Protein AF-A0A9E1KLP7-F1 (afdb_monomer_lite)

Secondary structure (DSSP, 8-state):
-HHHHHHH-GGGHHHHHHHHHHHHHHHHIIIIIHHHHHHHHHHHHHH---HHHHHHHHHHHHHHHHTTHHHHHHHHHHHHHHHHHHHHHHHHHHHHHHTTTTHHHHHHHHHHHHH--SSSTTTHHHHHHHHHHHHHHHHH-TTT-HHHHHHHTS--S-HHHHHHHHHHHHIIIIIIIIHHHHHHHHHTT--GGGGSB-TT--B--GGG----TT-SEEEEEEEPPP---SS----SSSEEEEEEEPTT--S---EEEE-HHHHHHHHTSS----EEEEEEES-BPPEEEEEE-TTS-EEEEEEE--BSSEEEEEE---HHHHHHHHH-TTSS--EEEEEESS---EEEEEEEEEB---HHHHHHHHHHHHHTHHHHHHHHHHHHHHHHHHHHHHHHHHHHHHHHH-GGGHHHHHHHHHHHHHHHHHS-HHHHHHHHHHHHHHHHHHHHHHHHHHHHHHHHHHHHHHHHHHTTTTTT-

Foldseek 3Di:
DVCLCVVVHVVSVVLLLLLLVLLLLLLLFLLFLLLLQLLLQLCCLLPVDHLLVSLVVLLVVLCVQVVVPDVSLCVLLVVLVVVLLVVQLVVLVVVCVVVVVLVVVLVVVVCCVQDVPPPDDPPSNCPVVVVVVLVLCSFLVPLLCLLVLVLVPDDDPAPVVSVVVSVVSSCSGVVRRVVSLSSLLQQLVCDDLNVWDFPLPQWPPCVPWDFPPDWQWDWDWDFADDQPDSRDDLDDDGIWIKTAGDPPDWAFTKGKTFCLVQLASCLPPPDDQQKKKWKWAAFAAWKKKFWADQVRDGQWIDIDHTDHGMDMDITGGDPVVSVCCNNCSPPGGTITMIGGPGRDMIIIRIMHRTHNDDVLNSSLVSQCSPPPPCSSPVSSVSSSSVSSSSLSSSLSSSLVSCVSNPNVCNVVSSVVSSVSNSVSSVDDSVVSVVSSSVSSVSSSVSSNVSCVVCVVVVVVSNVVVVVCVVVCVVVPD

Sequence (477 aa):
MYYIVKGLGERWRPLAVFYAGCAAIACIGAWNMFQANQAAANLESAFNIPTWITGAVLSIFAALVLAGGIARIGKVAARLVPAMCIIYVTTVLGLCLWHIQQIPAVLIVIWEHAFDFQSAGGGVLGSAVLVGIRRAIFSNEAATGSAAIAHAAAHTSHPVRQGIAASLGPFIDTLMICAATAFVILLSGYYGNESYQNGSGTVLQLSEVELPENTSWHIGFSDMPDDNHPLQHFTSGGSALVYRPLDGQSQPSILELDLAPLLRAQHDSKDTGNAIRFSTVGSVPSTQAELIGPDGAVLANTLVEASPTWGSWIIVPEPQTWSRMITEPDSGKWQLRLSPSANREIWIDRVELVEDTNGIVLSSAAFAKFFGAFGNIFIPVAALFFAYTTILAGAYYGEVACHFLRESWVKPYLVLYIISAFLGCVLDLDLVINFSDLALGLMTIPNLIAMMVLTPLVARETRSYFAALKAGEFNGS

pLDDT: mean 82.56, std 12.44, range [43.66, 97.44]

Radius of gyration: 26.91 Å; chains: 1; bounding box: 73×45×76 Å

Structure (mmCIF, N/CA/C/O backbone):
data_AF-A0A9E1KLP7-F1
#
_entry.id   AF-A0A9E1KLP7-F1
#
loop_
_atom_site.group_PDB
_atom_site.id
_atom_site.type_symbol
_atom_site.label_atom_id
_atom_site.label_alt_id
_atom_site.label_comp_id
_atom_site.label_asym_id
_atom_site.label_entity_id
_atom_site.label_seq_id
_atom_site.pdbx_PDB_ins_code
_atom_site.Cartn_x
_atom_site.Cartn_y
_atom_site.Cartn_z
_atom_site.occupancy
_atom_site.B_iso_or_equiv
_atom_site.auth_seq_id
_atom_site.auth_comp_id
_atom_site.auth_asym_id
_atom_site.auth_atom_id
_atom_site.pdbx_PDB_model_num
ATOM 1 N N . MET A 1 1 ? -9.564 6.753 21.735 1.00 92.88 1 MET A N 1
ATOM 2 C CA . MET A 1 1 ? -10.200 7.854 22.518 1.00 92.88 1 MET A CA 1
ATOM 3 C C . MET A 1 1 ? -10.828 7.422 23.846 1.00 92.88 1 MET A C 1
ATOM 5 O O . MET A 1 1 ? -10.385 7.918 24.872 1.00 92.88 1 MET A O 1
ATOM 9 N N . TYR A 1 2 ? -11.822 6.524 23.899 1.00 92.94 2 TYR A N 1
ATOM 10 C CA . TYR A 1 2 ? -12.515 6.214 25.169 1.00 92.94 2 TYR A CA 1
ATOM 11 C C . TYR A 1 2 ? -11.607 5.608 26.240 1.00 92.94 2 TYR A C 1
ATOM 13 O O . TYR A 1 2 ? -11.689 5.996 27.403 1.00 92.94 2 TYR A O 1
ATOM 21 N N . TYR A 1 3 ? -10.723 4.686 25.852 1.00 91.00 3 TYR A N 1
ATOM 22 C CA . TYR A 1 3 ? -9.785 4.067 26.788 1.00 91.00 3 TYR A CA 1
ATOM 23 C C . TYR A 1 3 ? -8.753 5.079 27.325 1.00 91.00 3 TYR A C 1
ATOM 25 O O . TYR A 1 3 ? -8.259 4.901 28.431 1.00 91.00 3 TYR A O 1
ATOM 33 N N . ILE A 1 4 ? -8.469 6.163 26.587 1.00 93.50 4 ILE A N 1
ATOM 34 C CA . ILE A 1 4 ? -7.581 7.244 27.041 1.00 93.50 4 ILE A CA 1
ATOM 35 C C . ILE A 1 4 ? -8.230 7.948 28.235 1.00 93.50 4 ILE A C 1
ATOM 37 O O . ILE A 1 4 ? -7.625 8.044 29.295 1.00 93.50 4 ILE A O 1
ATOM 41 N N . VAL A 1 5 ? -9.494 8.364 28.099 1.00 94.38 5 VAL A N 1
ATOM 42 C CA . VAL A 1 5 ? -10.229 9.042 29.183 1.00 94.38 5 VAL A CA 1
ATOM 43 C C . VAL A 1 5 ? -10.499 8.096 30.351 1.00 94.38 5 VAL A C 1
ATOM 45 O O . VAL A 1 5 ? -10.235 8.438 31.499 1.00 94.38 5 VAL A O 1
ATOM 48 N N . LYS A 1 6 ? -11.001 6.886 30.073 1.00 92.25 6 LYS A N 1
ATOM 49 C CA . LYS A 1 6 ? -11.377 5.928 31.122 1.00 92.25 6 LYS A CA 1
ATOM 50 C C . LYS A 1 6 ? -10.171 5.309 31.834 1.00 92.25 6 LYS A C 1
ATOM 52 O O . LYS A 1 6 ? -10.275 5.002 33.013 1.00 92.25 6 LYS A O 1
ATOM 57 N N . GLY A 1 7 ? -9.059 5.104 31.130 1.00 89.81 7 GLY A N 1
ATOM 58 C CA . GLY A 1 7 ? -7.860 4.465 31.672 1.00 89.81 7 GLY A CA 1
ATOM 59 C C . GLY A 1 7 ? -6.895 5.436 32.348 1.00 89.81 7 GLY A C 1
ATOM 60 O O . GLY A 1 7 ? -6.321 5.093 33.376 1.00 89.81 7 GLY A O 1
ATOM 61 N N . LEU A 1 8 ? -6.720 6.645 31.801 1.00 92.56 8 LEU A N 1
ATOM 62 C CA . LEU A 1 8 ? -5.775 7.642 32.328 1.00 92.56 8 LEU A CA 1
ATOM 63 C C . LEU A 1 8 ? -6.451 8.745 33.160 1.00 92.56 8 LEU A C 1
ATOM 65 O O . LEU A 1 8 ? -5.774 9.514 33.845 1.00 92.56 8 LEU A O 1
ATOM 69 N N . GLY A 1 9 ? -7.782 8.819 33.121 1.00 92.56 9 GLY A N 1
ATOM 70 C CA . GLY A 1 9 ? -8.594 9.804 33.829 1.00 92.56 9 GLY A CA 1
ATOM 71 C C . GLY A 1 9 ? -8.887 11.070 33.016 1.00 92.56 9 GLY A C 1
ATOM 72 O O . GLY A 1 9 ? -8.276 11.350 31.984 1.00 92.56 9 GLY A O 1
ATOM 73 N N . GLU A 1 10 ? -9.811 11.889 33.528 1.00 93.81 10 GLU A N 1
ATOM 74 C CA . GLU A 1 10 ? -10.337 13.092 32.852 1.00 93.81 10 GLU A CA 1
ATOM 75 C C . GLU A 1 10 ? -9.271 14.139 32.491 1.00 93.81 10 GLU A C 1
ATOM 77 O O . GLU A 1 10 ? -9.433 14.896 31.536 1.00 93.81 10 GLU A O 1
ATOM 82 N N . ARG A 1 11 ? -8.128 14.158 33.190 1.00 94.44 11 ARG A N 1
ATOM 83 C CA . ARG A 1 11 ? -7.005 15.059 32.867 1.00 94.44 11 ARG A CA 1
ATOM 84 C C . ARG A 1 11 ? -6.432 14.819 31.465 1.00 94.44 11 ARG A C 1
ATOM 86 O O . ARG A 1 11 ? -5.890 15.743 30.870 1.00 94.44 11 ARG A O 1
ATOM 93 N N . TRP A 1 12 ? -6.584 13.609 30.926 1.00 95.50 12 TRP A N 1
ATOM 94 C CA . TRP A 1 12 ? -6.110 13.224 29.593 1.00 95.50 12 TRP A CA 1
ATOM 95 C C . TRP A 1 12 ? -7.169 13.406 28.499 1.00 95.50 12 TRP A C 1
ATOM 97 O O . TRP A 1 12 ? -6.933 13.061 27.339 1.00 95.50 12 TRP A O 1
ATOM 107 N N . ARG A 1 13 ? -8.331 13.987 28.827 1.00 95.62 13 ARG A N 1
ATOM 108 C CA . ARG A 1 13 ? -9.387 14.289 27.853 1.00 95.62 13 ARG A CA 1
ATOM 109 C C . ARG A 1 13 ? -8.906 15.121 26.656 1.00 95.62 13 ARG A C 1
ATOM 111 O O . ARG A 1 13 ? -9.314 14.776 25.548 1.00 95.62 13 ARG A O 1
ATOM 118 N N . PRO A 1 14 ? -8.015 16.127 26.798 1.00 96.69 14 PRO A N 1
ATOM 119 C CA . PRO A 1 14 ? -7.470 16.843 25.643 1.00 96.69 14 PRO A CA 1
ATOM 120 C C . PRO A 1 14 ? -6.754 15.922 24.646 1.00 96.69 14 PRO A C 1
ATOM 122 O O . PRO A 1 14 ? -6.981 16.036 23.445 1.00 96.69 14 PRO A O 1
ATOM 125 N N . LEU A 1 15 ? -5.971 14.950 25.133 1.00 95.69 15 LEU A N 1
ATOM 126 C CA . LEU A 1 15 ? -5.297 13.962 24.282 1.00 95.69 15 LEU A CA 1
ATOM 127 C C . LEU A 1 15 ? -6.310 13.060 23.561 1.00 95.69 15 LEU A C 1
ATOM 129 O O . LEU A 1 15 ? -6.138 12.741 22.388 1.00 95.69 15 LEU A O 1
ATOM 133 N N . ALA A 1 16 ? -7.387 12.671 24.247 1.00 96.44 16 ALA A N 1
ATOM 134 C CA . ALA A 1 16 ? -8.447 11.853 23.666 1.00 96.44 16 ALA A CA 1
ATOM 135 C C . ALA A 1 16 ? -9.252 12.594 22.586 1.00 96.44 16 ALA A C 1
ATOM 137 O O . ALA A 1 16 ? -9.601 11.990 21.572 1.00 96.44 16 ALA A O 1
ATOM 138 N N . VAL A 1 17 ? -9.532 13.885 22.800 1.00 97.12 17 VAL A N 1
ATOM 139 C CA . VAL A 1 17 ? -10.177 14.775 21.820 1.00 97.12 17 VAL A CA 1
ATOM 140 C C . VAL A 1 17 ? -9.267 14.977 20.613 1.00 97.12 17 VAL A C 1
ATOM 142 O O . VAL A 1 17 ? -9.731 14.843 19.484 1.00 97.12 17 VAL A O 1
ATOM 145 N N . PHE A 1 18 ? -7.973 15.215 20.840 1.00 96.75 18 PHE A N 1
ATOM 146 C CA . PHE A 1 18 ? -6.985 15.322 19.768 1.00 96.75 18 PHE A CA 1
ATOM 147 C C . PHE A 1 18 ? -6.915 14.036 18.934 1.00 96.75 18 PHE A C 1
ATOM 149 O O . PHE A 1 18 ? -7.099 14.092 17.721 1.00 96.75 18 PHE A O 1
ATOM 156 N N . TYR A 1 19 ? -6.780 12.869 19.581 1.00 96.62 19 TYR A N 1
ATOM 157 C CA . TYR A 1 19 ? -6.823 11.571 18.900 1.00 96.62 19 TYR A CA 1
ATOM 158 C C . TYR A 1 19 ? -8.102 11.399 18.076 1.00 96.62 19 TYR A C 1
ATOM 160 O O . TYR A 1 19 ? -8.024 10.983 16.930 1.00 96.62 19 TYR A O 1
ATOM 168 N N . ALA A 1 20 ? -9.276 11.717 18.633 1.00 97.12 20 ALA A N 1
ATOM 169 C CA . ALA A 1 20 ? -10.540 11.554 17.917 1.00 97.12 20 ALA A CA 1
ATOM 170 C C . ALA A 1 20 ? -10.643 12.478 16.690 1.00 97.12 20 ALA A C 1
ATOM 172 O O . ALA A 1 20 ? -11.111 12.045 15.640 1.00 97.12 20 ALA A O 1
ATOM 173 N N . GLY A 1 21 ? -10.165 13.723 16.788 1.00 96.75 21 GLY A N 1
ATOM 174 C CA . GLY A 1 21 ? -10.085 14.634 15.643 1.00 96.75 21 GLY A CA 1
ATOM 175 C C . GLY A 1 21 ? -9.161 14.101 14.547 1.00 96.75 21 GLY A C 1
ATOM 176 O O . GLY A 1 21 ? -9.569 14.000 13.391 1.00 96.75 21 GLY A O 1
ATOM 177 N N . CYS A 1 22 ? -7.948 13.685 14.920 1.00 96.00 22 CYS A N 1
ATOM 178 C CA . CYS A 1 22 ? -6.998 13.079 13.989 1.00 96.00 22 CYS A CA 1
ATOM 179 C C . CYS A 1 22 ? -7.541 11.783 13.381 1.00 96.00 22 CYS A C 1
ATOM 181 O O . CYS A 1 22 ? -7.371 11.572 12.189 1.00 96.00 22 CYS A O 1
ATOM 183 N N . ALA A 1 23 ? -8.239 10.953 14.159 1.00 95.81 23 ALA A N 1
ATOM 184 C CA . ALA A 1 23 ? -8.824 9.708 13.677 1.00 95.81 23 ALA A CA 1
ATOM 185 C C . ALA A 1 23 ? -9.911 9.933 12.632 1.00 95.81 23 ALA A C 1
ATOM 187 O O . ALA A 1 23 ? -9.889 9.286 11.587 1.00 95.81 23 ALA A O 1
ATOM 188 N N . ALA A 1 24 ? -10.811 10.892 12.861 1.00 96.44 24 ALA A N 1
ATOM 189 C CA . ALA A 1 24 ? -11.832 11.244 11.881 1.00 96.44 24 ALA A CA 1
ATOM 190 C C . ALA A 1 24 ? -11.207 11.695 10.544 1.00 96.44 24 ALA A C 1
ATOM 192 O O . ALA A 1 24 ? -11.657 11.264 9.481 1.00 96.44 24 ALA A O 1
ATOM 193 N N . ILE A 1 25 ? -10.141 12.505 10.596 1.00 96.06 25 ILE A N 1
ATOM 194 C CA . ILE A 1 25 ? -9.410 12.983 9.408 1.00 96.06 25 ILE A CA 1
ATOM 195 C C . ILE A 1 25 ? -8.625 11.844 8.740 1.00 96.06 25 ILE A C 1
ATOM 197 O O . ILE A 1 25 ? -8.697 11.678 7.525 1.00 96.06 25 ILE A O 1
ATOM 201 N N . ALA A 1 26 ? -7.916 11.022 9.514 1.00 94.81 26 ALA A N 1
ATOM 202 C CA . ALA A 1 26 ? -7.125 9.908 8.997 1.00 94.81 26 ALA A CA 1
ATOM 203 C C . ALA A 1 26 ? -7.996 8.877 8.271 1.00 94.81 26 ALA A C 1
ATOM 205 O O . ALA A 1 26 ? -7.600 8.385 7.217 1.00 94.81 26 ALA A O 1
ATOM 206 N N . CYS A 1 27 ? -9.213 8.626 8.766 1.00 95.81 27 CYS A N 1
ATOM 207 C CA . CYS A 1 27 ? -10.194 7.762 8.108 1.00 95.81 27 CYS A CA 1
ATOM 208 C C . CYS A 1 27 ? -10.603 8.270 6.713 1.00 95.81 27 CYS A C 1
ATOM 210 O O . CYS A 1 27 ? -10.857 7.451 5.832 1.00 95.81 27 CYS A O 1
ATOM 212 N N . ILE A 1 28 ? -10.645 9.592 6.494 1.00 96.81 28 ILE A N 1
ATOM 213 C CA . ILE A 1 28 ? -10.903 10.192 5.172 1.00 96.81 28 ILE A CA 1
ATOM 214 C C . ILE A 1 28 ? -9.707 9.982 4.231 1.00 96.81 28 ILE A C 1
ATOM 216 O O . ILE A 1 28 ? -9.898 9.708 3.053 1.00 96.81 28 ILE A O 1
ATOM 220 N N . GLY A 1 29 ? -8.477 10.075 4.735 1.00 94.62 29 GLY A N 1
ATOM 221 C CA . GLY A 1 29 ? -7.275 9.848 3.929 1.00 94.62 29 GLY A CA 1
ATOM 222 C C . GLY A 1 29 ? -7.023 8.365 3.657 1.00 94.62 29 GLY A C 1
ATOM 223 O O . GLY A 1 29 ? -7.356 7.842 2.593 1.00 94.62 29 GLY A O 1
ATOM 224 N N . ALA A 1 30 ? -6.449 7.682 4.648 1.00 91.38 30 ALA A N 1
ATOM 225 C CA . ALA A 1 30 ? -5.836 6.365 4.490 1.00 91.38 30 ALA A CA 1
ATOM 226 C C . ALA A 1 30 ? -6.846 5.241 4.201 1.00 91.38 30 ALA A C 1
ATOM 228 O O . ALA A 1 30 ? -6.573 4.354 3.393 1.00 91.38 30 ALA A O 1
ATOM 229 N N . TRP A 1 31 ? -8.025 5.288 4.829 1.00 93.62 31 TRP A N 1
ATOM 230 C CA . TRP A 1 31 ? -9.048 4.250 4.659 1.00 93.62 31 TRP A CA 1
ATOM 231 C C . TRP A 1 31 ? -10.024 4.530 3.520 1.00 93.62 31 TRP A C 1
ATOM 233 O O . TRP A 1 31 ? -10.733 3.616 3.109 1.00 93.62 31 TRP A O 1
ATOM 243 N N . ASN A 1 32 ? -10.076 5.765 3.016 1.00 96.38 32 ASN A N 1
ATOM 244 C CA . ASN A 1 32 ? -11.052 6.156 2.008 1.00 96.38 32 ASN A CA 1
ATOM 245 C C . ASN A 1 32 ? -10.409 6.647 0.722 1.00 96.38 32 ASN A C 1
ATOM 247 O O . ASN A 1 32 ? -10.383 5.903 -0.251 1.00 96.38 32 ASN A O 1
ATOM 251 N N . MET A 1 33 ? -9.863 7.866 0.720 1.00 96.75 33 MET A N 1
ATOM 252 C CA . MET A 1 33 ? -9.308 8.467 -0.490 1.00 96.75 33 MET A CA 1
ATOM 253 C C . MET A 1 33 ? -8.224 7.585 -1.107 1.00 96.75 33 MET A C 1
ATOM 255 O O . MET A 1 33 ? -8.270 7.335 -2.306 1.00 96.75 33 MET A O 1
ATOM 259 N N . PHE A 1 34 ? -7.303 7.061 -0.290 1.00 94.06 34 PHE A N 1
ATOM 260 C CA . PHE A 1 34 ? -6.245 6.167 -0.762 1.00 94.06 34 PHE A CA 1
ATOM 261 C C . PHE A 1 34 ? -6.817 4.879 -1.358 1.00 94.06 34 PHE A C 1
ATOM 263 O O . PHE A 1 34 ? -6.501 4.533 -2.487 1.00 94.06 34 PHE A O 1
ATOM 270 N N . GLN A 1 35 ? -7.730 4.207 -0.657 1.00 95.00 35 GLN A N 1
ATOM 271 C CA . GLN A 1 35 ? -8.330 2.957 -1.138 1.00 95.00 35 GLN A CA 1
ATOM 272 C C . GLN A 1 35 ? -9.147 3.154 -2.422 1.00 95.00 35 GLN A C 1
ATOM 274 O O . GLN A 1 35 ? -9.071 2.342 -3.342 1.00 95.00 35 GLN A O 1
ATOM 279 N N . ALA A 1 36 ? -9.899 4.250 -2.502 1.00 96.44 36 ALA A N 1
ATOM 280 C CA . ALA A 1 36 ? -10.677 4.615 -3.676 1.00 96.44 36 ALA A CA 1
ATOM 281 C C . ALA A 1 36 ? -9.770 4.940 -4.876 1.00 96.44 36 ALA A C 1
ATOM 283 O O . ALA A 1 36 ? -10.065 4.510 -5.992 1.00 96.44 36 ALA A O 1
ATOM 284 N N . ASN A 1 37 ? -8.646 5.628 -4.645 1.00 95.88 37 ASN A N 1
ATOM 285 C CA . ASN A 1 37 ? -7.638 5.902 -5.668 1.00 95.88 37 ASN A CA 1
ATOM 286 C C . ASN A 1 37 ? -7.029 4.609 -6.224 1.00 95.88 37 ASN A C 1
ATOM 288 O O . ASN A 1 37 ? -7.085 4.370 -7.427 1.00 95.88 37 ASN A O 1
ATOM 292 N N . GLN A 1 38 ? -6.552 3.728 -5.336 1.00 93.19 38 GLN A N 1
ATOM 293 C CA . GLN A 1 38 ? -5.963 2.445 -5.723 1.00 93.19 38 GLN A CA 1
ATOM 294 C C . GLN A 1 38 ? -6.957 1.591 -6.522 1.00 93.19 38 GLN A C 1
ATOM 296 O O . GLN A 1 38 ? -6.603 1.025 -7.554 1.00 93.19 38 GLN A O 1
ATOM 301 N N . ALA A 1 39 ? -8.218 1.525 -6.084 1.00 94.31 39 ALA A N 1
ATOM 302 C CA . ALA A 1 39 ? -9.262 0.803 -6.806 1.00 94.31 39 ALA A CA 1
ATOM 303 C C . ALA A 1 39 ? -9.532 1.397 -8.199 1.00 94.31 39 ALA A C 1
ATOM 305 O O . ALA A 1 39 ? -9.688 0.643 -9.157 1.00 94.31 39 ALA A O 1
ATOM 306 N N . ALA A 1 40 ? -9.569 2.727 -8.322 1.00 94.94 40 ALA A N 1
ATOM 307 C CA . ALA A 1 40 ? -9.773 3.408 -9.597 1.00 94.94 40 ALA A CA 1
ATOM 308 C C . ALA A 1 40 ? -8.617 3.171 -10.571 1.00 94.94 40 ALA A C 1
ATOM 310 O O . ALA A 1 40 ? -8.879 2.716 -11.681 1.00 94.94 40 ALA A O 1
ATOM 311 N N . ALA A 1 41 ? -7.371 3.372 -10.135 1.00 90.75 41 ALA A N 1
ATOM 312 C CA . ALA A 1 41 ? -6.181 3.139 -10.955 1.00 90.75 41 ALA A CA 1
ATOM 313 C C . ALA A 1 41 ? -6.107 1.689 -11.459 1.00 90.75 41 ALA A C 1
ATOM 315 O O . ALA A 1 41 ? -5.784 1.425 -12.614 1.00 90.75 41 ALA A O 1
ATOM 316 N N . ASN A 1 42 ? -6.470 0.728 -10.607 1.00 90.12 42 ASN A N 1
ATOM 317 C CA . ASN A 1 42 ? -6.459 -0.681 -10.978 1.00 90.12 42 ASN A CA 1
ATOM 318 C C . ASN A 1 42 ? -7.541 -1.036 -12.014 1.00 90.12 42 ASN A C 1
ATOM 320 O O . ASN A 1 42 ? -7.287 -1.819 -12.923 1.00 90.12 42 ASN A O 1
ATOM 324 N N . LEU A 1 43 ? -8.749 -0.471 -11.896 1.00 92.75 43 LEU A N 1
ATOM 325 C CA . LEU A 1 43 ? -9.821 -0.695 -12.876 1.00 92.75 43 LEU A CA 1
ATOM 326 C C . LEU A 1 43 ? -9.586 0.056 -14.190 1.00 92.75 43 LEU A C 1
ATOM 328 O O . LEU A 1 43 ? -9.978 -0.439 -15.247 1.00 92.75 43 LEU A O 1
ATOM 332 N N . GLU A 1 44 ? -8.955 1.224 -14.132 1.00 90.31 44 GLU A N 1
ATOM 333 C CA . GLU A 1 44 ? -8.523 1.960 -15.317 1.00 90.31 44 GLU A CA 1
ATOM 334 C C . GLU A 1 44 ? -7.473 1.158 -16.083 1.00 90.31 44 GLU A C 1
ATOM 336 O O . GLU A 1 44 ? -7.678 0.854 -17.252 1.00 90.31 44 GLU A O 1
ATOM 341 N N . SER A 1 45 ? -6.423 0.691 -15.405 1.00 84.44 45 SER A N 1
ATOM 342 C CA . SER A 1 45 ? -5.389 -0.136 -16.032 1.00 84.44 45 SER A CA 1
ATOM 343 C C . SER A 1 45 ? -5.939 -1.462 -16.581 1.00 84.44 45 SER A C 1
ATOM 345 O O . SER A 1 45 ? -5.623 -1.848 -17.704 1.00 84.44 45 SER A O 1
ATOM 347 N N . ALA A 1 46 ? -6.803 -2.158 -15.831 1.00 86.38 46 ALA A N 1
ATOM 348 C CA . ALA A 1 46 ? -7.282 -3.484 -16.227 1.00 86.38 46 ALA A CA 1
ATOM 349 C C . ALA A 1 46 ? -8.407 -3.473 -17.275 1.00 86.38 46 ALA A C 1
ATOM 351 O O . ALA A 1 46 ? -8.494 -4.383 -18.101 1.00 86.38 46 ALA A O 1
ATOM 352 N N . PHE A 1 47 ? -9.311 -2.491 -17.216 1.00 89.81 47 PHE A N 1
ATOM 353 C CA . PHE A 1 47 ? -10.544 -2.478 -18.013 1.00 89.81 47 PHE A CA 1
ATOM 354 C C . PHE A 1 47 ? -10.769 -1.174 -18.783 1.00 89.81 47 PHE A C 1
ATOM 356 O O . PHE A 1 47 ? -11.812 -1.028 -19.421 1.00 89.81 47 PHE A O 1
ATOM 363 N N . ASN A 1 48 ? -9.827 -0.228 -18.724 1.00 90.56 48 ASN A N 1
ATOM 364 C CA . ASN A 1 48 ? -9.950 1.104 -19.314 1.00 90.56 48 ASN A CA 1
ATOM 365 C C . ASN A 1 48 ? -11.206 1.853 -18.823 1.00 90.56 48 ASN A C 1
ATOM 367 O O . ASN A 1 48 ? -11.879 2.553 -19.583 1.00 90.56 48 ASN A O 1
ATOM 371 N N . ILE A 1 49 ? -11.573 1.644 -17.550 1.00 93.69 49 ILE A N 1
ATOM 372 C CA . ILE A 1 49 ? -12.696 2.329 -16.901 1.00 93.69 49 ILE A CA 1
ATOM 373 C C . ILE A 1 49 ? -12.194 3.670 -16.351 1.00 93.69 49 ILE A C 1
ATOM 375 O O . ILE A 1 49 ? -11.363 3.660 -15.445 1.00 93.69 49 ILE A O 1
ATOM 379 N N . PRO A 1 50 ? -12.738 4.814 -16.807 1.00 95.31 50 PRO A N 1
ATOM 380 C CA . PRO A 1 50 ? -12.351 6.120 -16.290 1.00 95.31 50 PRO A CA 1
ATOM 381 C C . PRO A 1 50 ? -12.520 6.223 -14.772 1.00 95.31 50 PRO A C 1
ATOM 383 O O . PRO A 1 50 ? -13.563 5.852 -14.218 1.00 95.31 50 PRO A O 1
ATOM 386 N N . THR A 1 51 ? -11.530 6.807 -14.102 1.00 94.81 51 THR A N 1
ATOM 387 C CA . THR A 1 51 ? -11.464 6.880 -12.635 1.00 94.81 51 THR A CA 1
ATOM 388 C C . THR A 1 51 ? -12.693 7.517 -11.979 1.00 94.81 51 THR A C 1
ATOM 390 O O . THR A 1 51 ? -13.174 7.038 -10.949 1.00 94.81 51 THR A O 1
ATOM 393 N N . TRP A 1 52 ? -13.279 8.546 -12.599 1.00 95.31 52 TRP A N 1
ATOM 394 C CA . TRP A 1 52 ? -14.482 9.214 -12.093 1.00 95.31 52 TRP A CA 1
ATOM 395 C C . TRP A 1 52 ? -15.724 8.304 -12.096 1.00 95.31 52 TRP A C 1
ATOM 397 O O . TRP A 1 52 ? -16.588 8.455 -11.229 1.00 95.31 52 TRP A O 1
ATOM 407 N N . ILE A 1 53 ? -15.820 7.340 -13.025 1.00 96.75 53 ILE A N 1
ATOM 408 C CA . ILE A 1 53 ? -16.917 6.357 -13.051 1.00 96.75 53 ILE A CA 1
ATOM 409 C C . ILE A 1 53 ? -16.772 5.422 -11.857 1.00 96.75 53 ILE A C 1
ATOM 411 O O . ILE A 1 53 ? -17.736 5.217 -11.115 1.00 96.75 53 ILE A O 1
ATOM 415 N N . THR A 1 54 ? -15.560 4.907 -11.635 1.00 96.19 54 THR A N 1
ATOM 416 C CA . THR A 1 54 ? -15.248 4.081 -10.464 1.00 96.19 54 THR A CA 1
ATOM 417 C C . THR A 1 54 ? -15.590 4.820 -9.172 1.00 96.19 54 THR A C 1
ATOM 419 O O . THR A 1 54 ? -16.285 4.266 -8.319 1.00 96.19 54 THR A O 1
ATOM 422 N N . GLY A 1 55 ? -15.198 6.092 -9.061 1.00 96.00 55 GLY A N 1
ATOM 423 C CA . GLY A 1 55 ? -15.530 6.935 -7.913 1.00 96.00 55 GLY A CA 1
ATOM 424 C C . GLY A 1 55 ? -17.030 7.104 -7.705 1.00 96.00 55 GLY A C 1
ATOM 425 O O . GLY A 1 55 ? -17.516 6.940 -6.587 1.00 96.00 55 GLY A O 1
ATOM 426 N N . ALA A 1 56 ? -17.794 7.372 -8.768 1.00 96.69 56 ALA A N 1
ATOM 427 C CA . ALA A 1 56 ? -19.245 7.525 -8.668 1.00 96.69 56 ALA A CA 1
ATOM 428 C C . ALA A 1 56 ? -19.911 6.237 -8.160 1.00 96.69 56 ALA A C 1
ATOM 430 O O . ALA A 1 56 ? -20.743 6.274 -7.250 1.00 96.69 56 ALA A O 1
ATOM 431 N N . VAL A 1 57 ? -19.507 5.090 -8.708 1.00 96.12 57 VAL A N 1
ATOM 432 C CA . VAL A 1 57 ? -20.026 3.775 -8.322 1.00 96.12 57 VAL A CA 1
ATOM 433 C C . VAL A 1 57 ? -19.664 3.442 -6.870 1.00 96.12 57 VAL A C 1
ATOM 435 O O . VAL A 1 57 ? -20.550 3.077 -6.091 1.00 96.12 57 VAL A O 1
ATOM 438 N N . LEU A 1 58 ? -18.398 3.621 -6.475 1.00 95.31 58 LEU A N 1
ATOM 439 C CA . LEU A 1 58 ? -17.938 3.388 -5.103 1.00 95.31 58 LEU A CA 1
ATOM 440 C C . LEU A 1 58 ? -18.679 4.271 -4.095 1.00 95.31 58 LEU A C 1
ATOM 442 O O . LEU A 1 58 ? -19.164 3.758 -3.086 1.00 95.31 58 LEU A O 1
ATOM 446 N N . SER A 1 59 ? -18.841 5.566 -4.380 1.00 95.38 59 SER A N 1
ATOM 447 C CA . SER A 1 59 ? -19.582 6.487 -3.513 1.00 95.38 59 SER A CA 1
ATOM 448 C C . SER A 1 59 ? -21.055 6.102 -3.372 1.00 95.38 59 SER A C 1
ATOM 450 O O . SER A 1 59 ? -21.587 6.159 -2.263 1.00 95.38 59 SER A O 1
ATOM 452 N N . ILE A 1 60 ? -21.721 5.662 -4.448 1.00 95.62 60 ILE A N 1
ATOM 453 C CA . ILE A 1 60 ? -23.117 5.196 -4.387 1.00 95.62 60 ILE A CA 1
ATOM 454 C C . ILE A 1 60 ? -23.229 3.953 -3.499 1.00 95.62 60 ILE A C 1
ATOM 456 O O . ILE A 1 60 ? -24.070 3.907 -2.597 1.00 95.62 60 ILE A O 1
ATOM 460 N N . PHE A 1 61 ? -22.372 2.951 -3.706 1.00 93.31 61 PHE A N 1
ATOM 461 C CA . PHE A 1 61 ? -22.392 1.740 -2.887 1.00 93.31 61 PHE A CA 1
ATOM 462 C C . PHE A 1 61 ? -22.026 2.014 -1.428 1.00 93.31 61 PHE A C 1
ATOM 464 O O . PHE A 1 61 ? -22.637 1.433 -0.527 1.00 93.31 61 PHE A O 1
ATOM 471 N N . ALA A 1 62 ? -21.067 2.905 -1.171 1.00 93.00 62 ALA A N 1
ATOM 472 C CA . ALA A 1 62 ? -20.748 3.351 0.177 1.00 93.00 62 ALA A CA 1
ATOM 473 C C . ALA A 1 62 ? -21.976 4.017 0.815 1.00 93.00 62 ALA A C 1
ATOM 475 O O . ALA A 1 62 ? -22.406 3.597 1.885 1.00 93.00 62 ALA A O 1
ATOM 476 N N . ALA A 1 63 ? -22.626 4.962 0.131 1.00 93.50 63 ALA A N 1
ATOM 477 C CA . ALA A 1 63 ? -23.819 5.641 0.634 1.00 93.50 63 ALA A CA 1
ATOM 478 C C . ALA A 1 63 ? -24.956 4.671 1.001 1.00 93.50 63 ALA A C 1
ATOM 480 O O . ALA A 1 63 ? -25.558 4.802 2.067 1.00 93.50 63 ALA A O 1
ATOM 481 N N . LEU A 1 64 ? -25.225 3.663 0.162 1.00 92.56 64 LEU A N 1
ATOM 482 C CA . LEU A 1 64 ? -26.269 2.658 0.406 1.00 92.56 64 LEU A CA 1
ATOM 483 C C . LEU A 1 64 ? -26.009 1.806 1.658 1.00 92.56 64 LEU A C 1
ATOM 485 O O . LEU A 1 64 ? -26.946 1.446 2.386 1.00 92.56 64 LEU A O 1
ATOM 489 N N . VAL A 1 65 ? -24.746 1.463 1.915 1.00 91.56 65 VAL A N 1
ATOM 490 C CA . VAL A 1 65 ? -24.365 0.686 3.099 1.00 91.56 65 VAL A CA 1
ATOM 491 C C . VAL A 1 65 ? -24.331 1.568 4.342 1.00 91.56 65 VAL A C 1
ATOM 493 O O . VAL A 1 65 ? -24.928 1.191 5.353 1.00 91.56 65 VAL A O 1
ATOM 496 N N . LEU A 1 66 ? -23.735 2.759 4.252 1.00 90.25 66 LEU A N 1
ATOM 497 C CA . LEU A 1 66 ? -23.629 3.714 5.358 1.00 90.25 66 LEU A CA 1
ATOM 498 C C . LEU A 1 66 ? -24.999 4.231 5.815 1.00 90.25 66 LEU A C 1
ATOM 500 O O . LEU A 1 66 ? -25.223 4.386 7.013 1.00 90.25 66 LEU A O 1
ATOM 504 N N . ALA A 1 67 ? -25.969 4.382 4.906 1.00 87.44 67 ALA A N 1
ATOM 505 C CA . ALA A 1 67 ? -27.353 4.707 5.262 1.00 87.44 67 ALA A CA 1
ATOM 506 C C . ALA A 1 67 ? -28.022 3.642 6.156 1.00 87.44 67 ALA A C 1
ATOM 508 O O . ALA A 1 67 ? -28.984 3.938 6.861 1.00 87.44 67 ALA A O 1
ATOM 509 N N . GLY A 1 68 ? -27.528 2.397 6.136 1.00 81.25 68 GLY A N 1
ATOM 510 C CA . GLY A 1 68 ? -27.996 1.312 7.001 1.00 81.25 68 GLY A CA 1
ATOM 511 C C . GLY A 1 68 ? -27.342 1.262 8.385 1.00 81.25 68 GLY A C 1
ATOM 512 O O . GLY A 1 68 ? -27.715 0.399 9.181 1.00 81.25 68 GLY A O 1
ATOM 513 N N . GLY A 1 69 ? -26.378 2.144 8.665 1.00 81.38 69 GLY A N 1
ATOM 514 C CA . GLY A 1 69 ? -25.655 2.221 9.932 1.00 81.38 69 GLY A CA 1
ATOM 515 C C . GLY A 1 69 ? -24.734 1.029 10.224 1.00 81.38 69 GLY A C 1
ATOM 516 O O . GLY A 1 69 ? -24.542 0.119 9.410 1.00 81.38 69 GLY A O 1
ATOM 517 N N . ILE A 1 70 ? -24.191 1.024 11.443 1.00 75.12 70 ILE A N 1
ATOM 518 C CA . ILE A 1 70 ? -23.128 0.117 11.914 1.00 75.12 70 ILE A CA 1
ATOM 519 C C . ILE A 1 70 ? -23.473 -1.370 11.710 1.00 75.12 70 ILE A C 1
ATOM 521 O O . ILE A 1 70 ? -22.634 -2.157 11.271 1.00 75.12 70 ILE A O 1
ATOM 525 N N . ALA A 1 71 ? -24.722 -1.769 11.970 1.00 77.62 71 ALA A N 1
ATOM 526 C CA . ALA A 1 71 ? -25.145 -3.164 11.834 1.00 77.62 71 ALA A CA 1
ATOM 527 C C . ALA A 1 71 ? -25.058 -3.672 10.382 1.00 77.62 71 ALA A C 1
ATOM 529 O O . ALA A 1 71 ? -24.715 -4.833 10.144 1.00 77.62 71 ALA A O 1
ATOM 530 N N . ARG A 1 72 ? -25.346 -2.809 9.395 1.00 85.19 72 ARG A N 1
ATOM 531 C CA . ARG A 1 72 ? -25.235 -3.163 7.974 1.00 85.19 72 ARG A CA 1
ATOM 532 C C . ARG A 1 72 ? -23.774 -3.230 7.539 1.00 85.19 72 ARG A C 1
ATOM 534 O O . ARG A 1 72 ? -23.420 -4.181 6.846 1.00 85.19 72 ARG A O 1
ATOM 541 N N . ILE A 1 73 ? -22.947 -2.284 7.992 1.00 84.06 73 ILE A N 1
ATOM 542 C CA . ILE A 1 73 ? -21.497 -2.261 7.735 1.00 84.06 73 ILE A CA 1
ATOM 543 C C . ILE A 1 73 ? -20.867 -3.591 8.165 1.00 84.06 73 ILE A C 1
ATOM 545 O O . ILE A 1 73 ? -20.278 -4.295 7.343 1.00 84.06 73 ILE A O 1
ATOM 549 N N . GLY A 1 74 ? -21.085 -3.991 9.422 1.00 76.62 74 GLY A N 1
ATOM 550 C CA . GLY A 1 74 ? -20.545 -5.240 9.961 1.00 76.62 74 GLY A CA 1
ATOM 551 C C . GLY A 1 74 ? -21.044 -6.483 9.220 1.00 76.62 74 GLY A C 1
ATOM 552 O O . GLY A 1 74 ? -20.258 -7.381 8.929 1.00 76.62 74 GLY A O 1
ATOM 553 N N . LYS A 1 75 ? -22.331 -6.532 8.843 1.00 84.25 75 LYS A N 1
ATOM 554 C CA . LYS A 1 75 ? -22.909 -7.671 8.105 1.00 84.25 75 LYS A CA 1
ATOM 555 C C . LYS A 1 75 ? -22.312 -7.836 6.705 1.00 84.25 75 LYS A C 1
ATOM 557 O O . LYS A 1 75 ? -22.119 -8.967 6.261 1.00 84.25 75 LYS A O 1
ATOM 562 N N . VAL A 1 76 ? -22.050 -6.731 6.007 1.00 86.00 76 VAL A N 1
ATOM 563 C CA . VAL A 1 76 ? -21.424 -6.749 4.677 1.00 86.00 76 VAL A CA 1
ATOM 564 C C . VAL A 1 76 ? -19.964 -7.183 4.794 1.00 86.00 76 VAL A C 1
ATOM 566 O O . VAL A 1 76 ? -19.568 -8.147 4.138 1.00 86.00 76 VAL A O 1
ATOM 569 N N . ALA A 1 77 ? -19.196 -6.555 5.689 1.00 81.00 77 ALA A N 1
ATOM 570 C CA . ALA A 1 77 ? -17.791 -6.890 5.910 1.00 81.00 77 ALA A CA 1
ATOM 571 C C . ALA A 1 77 ? -17.606 -8.361 6.324 1.00 81.00 77 ALA A C 1
ATOM 573 O O . ALA A 1 77 ? -16.816 -9.078 5.717 1.00 81.00 77 ALA A O 1
ATOM 574 N N . ALA A 1 78 ? -18.406 -8.861 7.273 1.00 81.31 78 ALA A N 1
ATOM 575 C CA . ALA A 1 78 ? -18.316 -10.243 7.750 1.00 81.31 78 ALA A CA 1
ATOM 576 C C . ALA A 1 78 ? -18.609 -11.297 6.667 1.00 81.31 78 ALA A C 1
ATOM 578 O O . ALA A 1 78 ? -18.195 -12.446 6.807 1.00 81.31 78 ALA A O 1
ATOM 579 N N . ARG A 1 79 ? -19.324 -10.933 5.595 1.00 84.75 79 ARG A N 1
ATOM 580 C CA . ARG A 1 79 ? -19.606 -11.837 4.473 1.00 84.75 79 ARG A CA 1
ATOM 581 C C . ARG A 1 79 ? -18.551 -11.745 3.371 1.00 84.75 79 ARG A C 1
ATOM 583 O O . ARG A 1 79 ? -18.218 -12.771 2.787 1.00 84.75 79 ARG A O 1
ATOM 590 N N . LEU A 1 80 ? -18.049 -10.543 3.085 1.00 84.94 80 LEU A N 1
ATOM 591 C CA . LEU A 1 80 ? -17.075 -10.309 2.015 1.00 84.94 80 LEU A CA 1
ATOM 592 C C . LEU A 1 80 ? -15.649 -10.695 2.426 1.00 84.94 80 LEU A C 1
ATOM 594 O O . LEU A 1 80 ? -14.976 -11.399 1.675 1.00 84.94 80 LEU A O 1
ATOM 598 N N . VAL A 1 81 ? -15.213 -10.295 3.627 1.00 84.25 81 VAL A N 1
ATOM 599 C CA . VAL A 1 81 ? -13.813 -10.421 4.067 1.00 84.25 81 VAL A CA 1
ATOM 600 C C . VAL A 1 81 ? -13.326 -11.879 4.106 1.00 84.25 81 VAL A C 1
ATOM 602 O O . VAL A 1 81 ? -12.276 -12.168 3.535 1.00 84.25 81 VAL A O 1
ATOM 605 N N . PRO A 1 82 ? -14.060 -12.848 4.689 1.00 84.69 82 PRO A N 1
ATOM 606 C CA . PRO A 1 82 ? -13.581 -14.229 4.712 1.00 84.69 82 PRO A CA 1
ATOM 607 C C . PRO A 1 82 ? -13.487 -14.842 3.312 1.00 84.69 82 PRO A C 1
ATOM 609 O O . PRO A 1 82 ? -12.537 -15.564 3.020 1.00 84.69 82 PRO A O 1
ATOM 612 N N . ALA A 1 83 ? -14.451 -14.538 2.437 1.00 85.50 83 ALA A N 1
ATOM 613 C CA . ALA A 1 83 ? -14.467 -15.058 1.075 1.00 85.50 83 ALA A CA 1
ATOM 614 C C . ALA A 1 83 ? -13.261 -14.548 0.272 1.00 85.50 83 ALA A C 1
ATOM 616 O O . ALA A 1 83 ? -12.556 -15.356 -0.330 1.00 85.50 83 ALA A O 1
ATOM 617 N N . MET A 1 84 ? -12.977 -13.240 0.314 1.00 84.12 84 MET A N 1
ATOM 618 C CA . MET A 1 84 ? -11.832 -12.672 -0.407 1.00 84.12 84 MET A CA 1
ATOM 619 C C . MET A 1 84 ? -10.495 -13.203 0.126 1.00 84.12 84 MET A C 1
ATOM 621 O O . MET A 1 84 ? -9.647 -13.594 -0.672 1.00 84.12 84 MET A O 1
ATOM 625 N N . CYS A 1 85 ? -10.330 -13.322 1.450 1.00 82.50 85 CYS A N 1
ATOM 626 C CA . CYS A 1 85 ? -9.098 -13.847 2.042 1.00 82.50 85 CYS A CA 1
ATOM 627 C C . CYS A 1 85 ? -8.858 -15.313 1.668 1.00 82.50 85 CYS A C 1
ATOM 629 O O . CYS A 1 85 ? -7.744 -15.667 1.291 1.00 82.50 85 CYS A O 1
ATOM 631 N N . ILE A 1 86 ? -9.889 -16.165 1.734 1.00 86.19 86 ILE A N 1
ATOM 632 C CA . ILE A 1 86 ? -9.757 -17.585 1.382 1.00 86.19 86 ILE A CA 1
ATOM 633 C C . ILE A 1 86 ? -9.367 -17.735 -0.085 1.00 86.19 86 ILE A C 1
ATOM 635 O O . ILE A 1 86 ? -8.426 -18.470 -0.384 1.00 86.19 86 ILE A O 1
ATOM 639 N N . ILE A 1 87 ? -10.052 -17.040 -0.998 1.00 84.88 87 ILE A N 1
ATOM 640 C CA . ILE A 1 87 ? -9.755 -17.153 -2.428 1.00 84.88 87 ILE A CA 1
ATOM 641 C C . ILE A 1 87 ? -8.341 -16.633 -2.712 1.00 84.88 87 ILE A C 1
ATOM 643 O O . ILE A 1 87 ? -7.574 -17.312 -3.396 1.00 84.88 87 ILE A O 1
ATOM 647 N N . TYR A 1 88 ? -7.967 -15.480 -2.149 1.00 85.38 88 TYR A N 1
ATOM 648 C CA . TYR A 1 88 ? -6.647 -14.885 -2.354 1.00 85.38 88 TYR A CA 1
ATOM 649 C C . TYR A 1 88 ? -5.524 -15.796 -1.849 1.00 85.38 88 TYR A C 1
ATOM 651 O O . TYR A 1 88 ? -4.650 -16.192 -2.619 1.00 85.38 88 TYR A O 1
ATOM 659 N N . VAL A 1 89 ? -5.589 -16.208 -0.580 1.00 84.44 89 VAL A N 1
ATOM 660 C CA . VAL A 1 89 ? -4.565 -17.058 0.042 1.00 84.44 89 VAL A CA 1
ATOM 661 C C . VAL A 1 89 ? -4.469 -18.405 -0.670 1.00 84.44 89 VAL A C 1
ATOM 663 O O . VAL A 1 89 ? -3.366 -18.859 -0.951 1.00 84.44 89 VAL A O 1
ATOM 666 N N . THR A 1 90 ? -5.593 -19.030 -1.030 1.00 87.31 90 THR A N 1
ATOM 667 C CA . THR A 1 90 ? -5.571 -20.316 -1.752 1.00 87.31 90 THR A CA 1
ATOM 668 C C . THR A 1 90 ? -4.915 -20.178 -3.126 1.00 87.31 90 THR A C 1
ATOM 670 O O . THR A 1 90 ? -4.117 -21.030 -3.511 1.00 87.31 90 THR A O 1
ATOM 673 N N . THR A 1 91 ? -5.211 -19.092 -3.846 1.00 87.38 91 THR A N 1
ATOM 674 C CA . THR A 1 91 ? -4.639 -18.820 -5.174 1.00 87.38 91 THR A CA 1
ATOM 675 C C . THR A 1 91 ? -3.126 -18.643 -5.091 1.00 87.38 91 THR A C 1
ATOM 677 O O . THR A 1 91 ? -2.389 -19.281 -5.843 1.00 87.38 91 THR A O 1
ATOM 680 N N . VAL A 1 92 ? -2.648 -17.834 -4.141 1.00 87.69 92 VAL A N 1
ATOM 681 C CA . VAL A 1 92 ? -1.209 -17.597 -3.988 1.00 87.69 92 VAL A CA 1
ATOM 682 C C . VAL A 1 92 ? -0.481 -18.833 -3.470 1.00 87.69 92 VAL A C 1
ATOM 684 O O . VAL A 1 92 ? 0.569 -19.180 -3.998 1.00 87.69 92 VAL A O 1
ATOM 687 N N . LEU A 1 93 ? -1.038 -19.547 -2.487 1.00 87.56 93 LEU A N 1
ATOM 688 C CA . LEU A 1 93 ? -0.433 -20.790 -2.006 1.00 87.56 93 LEU A CA 1
ATOM 689 C C . LEU A 1 93 ? -0.319 -21.828 -3.127 1.00 87.56 93 LEU A C 1
ATOM 691 O O . LEU A 1 93 ? 0.719 -22.474 -3.244 1.00 87.56 93 LEU A O 1
ATOM 695 N N . GLY A 1 94 ? -1.339 -21.956 -3.981 1.00 89.62 94 GLY A N 1
ATOM 696 C CA . GLY A 1 94 ? -1.276 -22.815 -5.165 1.00 89.62 94 GLY A CA 1
ATOM 697 C C . GLY A 1 94 ? -0.135 -22.430 -6.111 1.00 89.62 94 GLY A C 1
ATOM 698 O O . GLY A 1 94 ? 0.605 -23.301 -6.567 1.00 89.62 94 GLY A O 1
ATOM 699 N N . LEU A 1 95 ? 0.063 -21.130 -6.347 1.00 89.94 95 LEU A N 1
ATOM 700 C CA . LEU A 1 95 ? 1.157 -20.612 -7.171 1.00 89.94 95 LEU A CA 1
ATOM 701 C C . LEU A 1 95 ? 2.533 -20.878 -6.551 1.00 89.94 95 LEU A C 1
ATOM 703 O O . LEU A 1 95 ? 3.436 -21.339 -7.252 1.00 89.94 95 LEU A O 1
ATOM 707 N N . CYS A 1 96 ? 2.689 -20.643 -5.247 1.00 89.31 96 CYS A N 1
ATOM 708 C CA . CYS A 1 96 ? 3.931 -20.915 -4.524 1.00 89.31 96 CYS A CA 1
ATOM 709 C C . CYS A 1 96 ? 4.278 -22.410 -4.523 1.00 89.31 96 CYS A C 1
ATOM 711 O O . CYS A 1 96 ? 5.448 -22.764 -4.632 1.00 89.31 96 CYS A O 1
ATOM 713 N N . LEU A 1 97 ? 3.277 -23.295 -4.430 1.00 90.69 97 LEU A N 1
ATOM 714 C CA . LEU A 1 97 ? 3.480 -24.743 -4.546 1.00 90.69 97 LEU A CA 1
ATOM 715 C C . LEU A 1 97 ? 3.909 -25.148 -5.961 1.00 90.69 97 LEU A C 1
ATOM 717 O O . LEU A 1 97 ? 4.758 -26.024 -6.109 1.00 90.69 97 LEU A O 1
ATOM 721 N N . TRP A 1 98 ? 3.364 -24.497 -6.991 1.00 93.00 98 TRP A N 1
ATOM 722 C CA . TRP A 1 98 ? 3.768 -24.730 -8.378 1.00 93.00 98 TRP A CA 1
ATOM 723 C C . TRP A 1 98 ? 5.219 -24.296 -8.639 1.00 93.00 98 TRP A C 1
ATOM 725 O O . TRP A 1 98 ? 5.969 -25.009 -9.299 1.00 93.00 98 TRP A O 1
ATOM 735 N N . HIS A 1 99 ? 5.639 -23.166 -8.063 1.00 90.50 99 HIS A N 1
ATOM 736 C CA . HIS A 1 99 ? 6.988 -22.600 -8.209 1.00 90.50 99 HIS A CA 1
ATOM 737 C C . HIS A 1 99 ? 7.894 -22.893 -7.007 1.00 90.50 99 HIS A C 1
ATOM 739 O O . HIS A 1 99 ? 8.812 -22.129 -6.709 1.00 90.50 99 HIS A O 1
ATOM 745 N N . ILE A 1 100 ? 7.677 -24.016 -6.314 1.00 91.44 100 ILE A N 1
ATOM 746 C CA . ILE A 1 100 ? 8.370 -24.329 -5.053 1.00 91.44 100 ILE A CA 1
ATOM 747 C C . ILE A 1 100 ? 9.903 -24.330 -5.182 1.00 91.44 100 ILE A C 1
ATOM 749 O O . ILE A 1 100 ? 10.610 -24.011 -4.230 1.00 91.44 100 ILE A O 1
ATOM 753 N N . GLN A 1 101 ? 10.416 -24.637 -6.376 1.00 92.25 101 GLN A N 1
ATOM 754 C CA . GLN A 1 101 ? 11.848 -24.657 -6.685 1.00 92.25 101 GLN A CA 1
ATOM 755 C C . GLN A 1 101 ? 12.482 -23.256 -6.690 1.00 92.25 101 GLN A C 1
ATOM 757 O O . GLN A 1 101 ? 13.665 -23.131 -6.394 1.00 92.25 101 GLN A O 1
ATOM 762 N N . GLN A 1 102 ? 11.705 -22.210 -6.985 1.00 91.25 102 GLN A N 1
ATOM 763 C CA . GLN A 1 102 ? 12.167 -20.817 -7.045 1.00 91.25 102 GLN A CA 1
ATOM 764 C C . GLN A 1 102 ? 12.035 -20.097 -5.692 1.00 91.25 102 GLN A C 1
ATOM 766 O O . GLN A 1 102 ? 12.645 -19.051 -5.482 1.00 91.25 102 GLN A O 1
ATOM 771 N N . ILE A 1 103 ? 11.294 -20.667 -4.735 1.00 92.44 103 ILE A N 1
ATOM 772 C CA . ILE A 1 103 ? 11.078 -20.076 -3.404 1.00 92.44 103 ILE A CA 1
ATOM 773 C C . ILE A 1 103 ? 12.388 -19.781 -2.649 1.00 92.44 103 ILE A C 1
ATOM 775 O O . ILE A 1 103 ? 12.483 -18.704 -2.058 1.00 92.44 103 ILE A O 1
ATOM 779 N N . PRO A 1 104 ? 13.421 -20.649 -2.668 1.00 92.81 104 PRO A N 1
ATOM 780 C CA . PRO A 1 104 ? 14.705 -20.304 -2.064 1.00 92.81 104 PRO A CA 1
ATOM 781 C C . PRO A 1 104 ? 15.329 -19.038 -2.665 1.00 92.81 104 PRO A C 1
ATOM 783 O O . PRO A 1 104 ? 15.851 -18.220 -1.916 1.00 92.81 104 PRO A O 1
ATOM 786 N N . ALA A 1 105 ? 15.223 -18.833 -3.983 1.00 90.25 105 ALA A N 1
ATOM 787 C CA . ALA A 1 105 ? 15.736 -17.631 -4.639 1.00 90.25 105 ALA A CA 1
ATOM 788 C C . ALA A 1 105 ? 14.965 -16.374 -4.208 1.00 90.25 105 ALA A C 1
ATOM 790 O O . ALA A 1 105 ? 15.581 -15.353 -3.920 1.00 90.25 105 ALA A O 1
ATOM 791 N N . VAL A 1 106 ? 13.635 -16.462 -4.074 1.00 92.00 106 VAL A N 1
ATOM 792 C CA . VAL A 1 106 ? 12.801 -15.364 -3.547 1.00 92.00 106 VAL A CA 1
ATOM 793 C C . VAL A 1 106 ? 13.271 -14.934 -2.156 1.00 92.00 106 VAL A C 1
ATOM 795 O O . VAL A 1 106 ? 13.429 -13.745 -1.891 1.00 92.00 106 VAL A O 1
ATOM 798 N N . LEU A 1 107 ? 13.524 -15.897 -1.267 1.00 91.94 107 LEU A N 1
ATOM 799 C CA . LEU A 1 107 ? 13.992 -15.616 0.092 1.00 91.94 107 LEU A CA 1
ATOM 800 C C . LEU A 1 107 ? 15.390 -14.990 0.114 1.00 91.94 107 LEU A C 1
ATOM 802 O O . LEU A 1 107 ? 15.629 -14.094 0.922 1.00 91.94 107 LEU A O 1
ATOM 806 N N . ILE A 1 108 ? 16.289 -15.443 -0.765 1.00 89.25 108 ILE A N 1
ATOM 807 C CA . ILE A 1 108 ? 17.631 -14.869 -0.912 1.00 89.25 108 ILE A CA 1
ATOM 808 C C . ILE A 1 108 ? 17.529 -13.409 -1.353 1.00 89.25 108 ILE A C 1
ATOM 810 O O . ILE A 1 108 ? 18.102 -12.555 -0.688 1.00 89.25 108 ILE A O 1
ATOM 814 N N . VAL A 1 109 ? 16.722 -13.101 -2.374 1.00 85.62 109 VAL A N 1
ATOM 815 C CA . VAL A 1 109 ? 16.510 -11.719 -2.838 1.00 85.62 109 VAL A CA 1
ATOM 816 C C . VAL A 1 109 ? 15.947 -10.835 -1.724 1.00 85.62 109 VAL A C 1
ATOM 818 O O . VAL A 1 109 ? 16.454 -9.740 -1.500 1.00 85.62 109 VAL A O 1
ATOM 821 N N . ILE A 1 110 ? 14.943 -11.301 -0.972 1.00 88.12 110 ILE A N 1
ATOM 822 C CA . ILE A 1 110 ? 14.411 -10.540 0.172 1.00 88.12 110 ILE A CA 1
ATOM 823 C C . ILE A 1 110 ? 15.513 -10.264 1.199 1.00 88.12 110 ILE A C 1
ATOM 825 O O . ILE A 1 110 ? 15.606 -9.150 1.706 1.00 88.12 110 ILE A O 1
ATOM 829 N N . TRP A 1 111 ? 16.329 -11.268 1.524 1.00 85.94 111 TRP A N 1
ATOM 830 C CA . TRP A 1 111 ? 17.383 -11.141 2.524 1.00 85.94 111 TRP A CA 1
ATOM 831 C C . TRP A 1 111 ? 18.500 -10.199 2.069 1.00 85.94 111 TRP A C 1
ATOM 833 O O . TRP A 1 111 ? 18.854 -9.281 2.803 1.00 85.94 111 TRP A O 1
ATOM 843 N N . GLU A 1 112 ? 19.033 -10.404 0.867 1.00 80.62 112 GLU A N 1
ATOM 844 C CA . GLU A 1 112 ? 20.112 -9.595 0.305 1.00 80.62 112 GLU A CA 1
ATOM 845 C C . GLU A 1 112 ? 19.669 -8.142 0.165 1.00 80.62 112 GLU A C 1
ATOM 847 O O . GLU A 1 112 ? 20.308 -7.269 0.729 1.00 80.62 112 GLU A O 1
ATOM 852 N N . HIS A 1 113 ? 18.515 -7.862 -0.443 1.00 78.00 113 HIS A N 1
ATOM 853 C CA . HIS A 1 113 ? 18.062 -6.478 -0.609 1.00 78.00 113 HIS A CA 1
ATOM 854 C C . HIS A 1 113 ? 17.634 -5.801 0.703 1.00 78.00 113 HIS A C 1
ATOM 856 O O . HIS A 1 113 ? 17.709 -4.577 0.811 1.00 78.00 113 HIS A O 1
ATOM 862 N N . ALA A 1 114 ? 17.185 -6.556 1.711 1.00 79.44 114 ALA A N 1
ATOM 863 C CA . ALA A 1 114 ? 16.868 -5.985 3.022 1.00 79.44 114 ALA A CA 1
ATOM 864 C C . ALA A 1 114 ? 18.122 -5.672 3.856 1.00 79.44 114 ALA A C 1
ATOM 866 O O . ALA A 1 114 ? 18.069 -4.799 4.725 1.00 79.44 114 ALA A O 1
ATOM 867 N N . PHE A 1 115 ? 19.223 -6.394 3.620 1.00 75.94 115 PHE A N 1
ATOM 868 C CA . PHE A 1 115 ? 20.434 -6.362 4.441 1.00 75.94 115 PHE A CA 1
ATOM 869 C C . PHE A 1 115 ? 21.723 -6.134 3.634 1.00 75.94 115 PHE A C 1
ATOM 871 O O . PHE A 1 115 ? 22.805 -6.452 4.128 1.00 75.94 115 PHE A O 1
ATOM 878 N N . ASP A 1 116 ? 21.661 -5.589 2.419 1.00 68.81 116 ASP A N 1
ATOM 879 C CA . ASP A 1 116 ? 22.866 -5.227 1.673 1.00 68.81 116 ASP A CA 1
ATOM 880 C C . ASP A 1 116 ? 23.482 -3.965 2.288 1.00 68.81 116 ASP A C 1
ATOM 882 O O . ASP A 1 116 ? 23.017 -2.837 2.112 1.00 68.81 116 ASP A O 1
ATOM 886 N N . PHE A 1 117 ? 24.527 -4.186 3.084 1.00 59.44 117 PHE A N 1
ATOM 887 C CA . PHE A 1 117 ? 25.254 -3.144 3.799 1.00 59.44 117 PHE A CA 1
ATOM 888 C C . PHE A 1 117 ? 26.399 -2.529 2.981 1.00 59.44 117 PHE A C 1
ATOM 890 O O . PHE A 1 117 ? 27.073 -1.632 3.496 1.00 59.44 117 PHE A O 1
ATOM 897 N N . GLN A 1 118 ? 26.664 -3.006 1.756 1.00 53.88 118 GLN A N 1
ATOM 898 C CA . GLN A 1 118 ? 27.863 -2.626 0.998 1.00 53.88 118 GLN A CA 1
ATOM 899 C C . GLN A 1 118 ? 27.638 -1.508 -0.033 1.00 53.88 118 GLN A C 1
ATOM 901 O O . GLN A 1 118 ? 28.577 -0.750 -0.291 1.00 53.88 118 GLN A O 1
ATOM 906 N N . SER A 1 119 ? 26.421 -1.304 -0.545 1.00 51.47 119 SER A N 1
ATOM 907 C CA . SER A 1 119 ? 26.108 -0.185 -1.445 1.00 51.47 119 SER A CA 1
ATOM 908 C C . SER A 1 119 ? 25.790 1.105 -0.660 1.00 51.47 119 SER A C 1
ATOM 910 O O . SER A 1 119 ? 24.735 1.242 -0.042 1.00 51.47 119 SER A O 1
ATOM 912 N N . ALA A 1 120 ? 26.712 2.071 -0.690 1.00 44.50 120 ALA A N 1
ATOM 913 C CA . ALA A 1 120 ? 26.540 3.462 -0.242 1.00 44.50 120 ALA A CA 1
ATOM 914 C C . ALA A 1 120 ? 26.173 3.692 1.247 1.00 44.50 120 ALA A C 1
ATOM 916 O O . ALA A 1 120 ? 25.036 3.987 1.619 1.00 44.50 120 ALA A O 1
ATOM 917 N N . GLY A 1 121 ? 27.207 3.675 2.099 1.00 46.25 121 GLY A N 1
ATOM 918 C CA . GLY A 1 121 ? 27.351 4.525 3.292 1.00 46.25 121 GLY A CA 1
ATOM 919 C C . GLY A 1 121 ? 26.078 4.892 4.064 1.00 46.25 121 GLY A C 1
ATOM 920 O O . GLY A 1 121 ? 25.720 6.063 4.111 1.00 46.25 121 GLY A O 1
ATOM 921 N N . GLY A 1 122 ? 25.410 3.921 4.695 1.00 44.75 122 GLY A N 1
ATOM 922 C CA . GLY A 1 122 ? 24.441 4.133 5.787 1.00 44.75 122 GLY A CA 1
ATOM 923 C C . GLY A 1 122 ? 23.114 4.843 5.461 1.00 44.75 122 GLY A C 1
ATOM 924 O O . GLY A 1 122 ? 22.154 4.664 6.205 1.00 44.75 122 GLY A O 1
ATOM 925 N N . GLY A 1 123 ? 23.024 5.619 4.377 1.00 52.97 123 GLY A N 1
ATOM 926 C CA . GLY A 1 123 ? 21.840 6.402 4.002 1.00 52.97 123 GLY A CA 1
ATOM 927 C C . GLY A 1 123 ? 20.801 5.608 3.206 1.00 52.97 123 GLY A C 1
ATOM 928 O O . GLY A 1 123 ? 19.604 5.760 3.442 1.00 52.97 123 GLY A O 1
ATOM 929 N N . VAL A 1 124 ? 21.249 4.718 2.314 1.00 52.31 124 VAL A N 1
ATOM 930 C CA . VAL A 1 124 ? 20.372 3.856 1.497 1.00 52.31 124 VAL A CA 1
ATOM 931 C C . VAL A 1 124 ? 19.816 2.686 2.322 1.00 52.31 124 VAL A C 1
ATOM 933 O O . VAL A 1 124 ? 18.643 2.351 2.207 1.00 52.31 124 VAL A O 1
ATOM 936 N N . LEU A 1 125 ? 20.604 2.161 3.269 1.00 51.25 125 LEU A N 1
ATOM 937 C CA . LEU A 1 125 ? 20.210 1.120 4.236 1.00 51.25 125 LEU A CA 1
ATOM 938 C C . LEU A 1 125 ? 18.938 1.448 5.030 1.00 51.25 125 LEU A C 1
ATOM 940 O O . LEU A 1 125 ? 18.145 0.568 5.363 1.00 51.25 125 LEU A O 1
ATOM 944 N N . GLY A 1 126 ? 18.744 2.728 5.349 1.00 56.44 126 GLY A N 1
ATOM 945 C CA . GLY A 1 126 ? 17.549 3.183 6.039 1.00 56.44 126 GLY A CA 1
ATOM 946 C C . GLY A 1 126 ? 16.323 3.176 5.135 1.00 56.44 126 GLY A C 1
ATOM 947 O O . GLY A 1 126 ? 15.242 2.864 5.613 1.00 56.44 126 GLY A O 1
ATOM 948 N N . SER A 1 127 ? 16.444 3.502 3.846 1.00 64.88 127 SER A N 1
ATOM 949 C CA . SER A 1 127 ? 15.271 3.812 3.023 1.00 64.88 127 SER A CA 1
ATOM 950 C C . SER A 1 127 ? 14.390 2.587 2.775 1.00 64.88 127 SER A C 1
ATOM 952 O O . SER A 1 127 ? 13.191 2.675 3.022 1.00 64.88 127 SER A O 1
ATOM 954 N N . ALA A 1 128 ? 14.951 1.434 2.395 1.00 70.62 128 ALA A N 1
ATOM 955 C CA . ALA A 1 128 ? 14.171 0.220 2.133 1.00 70.62 128 ALA A CA 1
ATOM 956 C C . ALA A 1 128 ? 13.475 -0.303 3.401 1.00 70.62 128 ALA A C 1
ATOM 958 O O . ALA A 1 128 ? 12.267 -0.550 3.398 1.00 70.62 128 ALA A O 1
ATOM 959 N N . VAL A 1 129 ? 14.208 -0.394 4.516 1.00 77.56 129 VAL A N 1
ATOM 960 C CA . VAL A 1 129 ? 13.655 -0.830 5.808 1.00 77.56 129 VAL A CA 1
ATOM 961 C C . VAL A 1 129 ? 12.632 0.179 6.339 1.00 77.56 129 VAL A C 1
ATOM 963 O O . VAL A 1 129 ? 11.566 -0.223 6.798 1.00 77.56 129 VAL A O 1
ATOM 966 N N . LEU A 1 130 ? 12.897 1.487 6.251 1.00 75.38 130 LEU A N 1
ATOM 967 C CA . LEU A 1 130 ? 11.959 2.530 6.687 1.00 75.38 130 LEU A CA 1
ATOM 968 C C . LEU A 1 130 ? 10.696 2.557 5.824 1.00 75.38 130 LEU A C 1
ATOM 970 O O . LEU A 1 130 ? 9.602 2.714 6.364 1.00 75.38 130 LEU A O 1
ATOM 974 N N . VAL A 1 131 ? 10.820 2.382 4.506 1.00 77.88 131 VAL A N 1
ATOM 975 C CA . VAL A 1 131 ? 9.672 2.253 3.599 1.00 77.88 131 VAL A CA 1
ATOM 976 C C . VAL A 1 131 ? 8.885 0.992 3.943 1.00 77.88 131 VAL A C 1
ATOM 978 O O . VAL A 1 131 ? 7.668 1.079 4.100 1.00 77.88 131 VAL A O 1
ATOM 981 N N . GLY A 1 132 ? 9.559 -0.140 4.162 1.00 81.38 132 GLY A N 1
ATOM 982 C CA . GLY A 1 132 ? 8.938 -1.387 4.607 1.00 81.38 132 GLY A CA 1
ATOM 983 C C . GLY A 1 132 ? 8.170 -1.224 5.920 1.00 81.38 132 GLY A C 1
ATOM 984 O O . GLY A 1 132 ? 6.999 -1.587 5.994 1.00 81.38 132 GLY A O 1
ATOM 985 N N . ILE A 1 133 ? 8.772 -0.590 6.931 1.00 82.00 133 ILE A N 1
ATOM 986 C CA . ILE A 1 133 ? 8.122 -0.282 8.215 1.00 82.00 133 ILE A CA 1
ATOM 987 C C . ILE A 1 133 ? 6.920 0.648 8.010 1.00 82.00 133 ILE A C 1
ATOM 989 O O . ILE A 1 133 ? 5.840 0.369 8.532 1.00 82.00 133 ILE A O 1
ATOM 993 N N . ARG A 1 134 ? 7.071 1.732 7.235 1.00 80.06 134 ARG A N 1
ATOM 994 C CA . ARG A 1 134 ? 5.984 2.682 6.940 1.00 80.06 134 ARG A CA 1
ATOM 995 C C . ARG A 1 134 ? 4.806 1.978 6.272 1.00 80.06 134 ARG A C 1
ATOM 997 O O . ARG A 1 134 ? 3.669 2.178 6.688 1.00 80.06 134 ARG A O 1
ATOM 1004 N N . ARG A 1 135 ? 5.066 1.140 5.264 1.00 82.00 135 ARG A N 1
ATOM 1005 C CA . ARG A 1 135 ? 4.026 0.387 4.547 1.00 82.00 135 ARG A CA 1
ATOM 1006 C C . ARG A 1 135 ? 3.399 -0.699 5.425 1.00 82.00 135 ARG A C 1
ATOM 1008 O O . ARG A 1 135 ? 2.184 -0.852 5.396 1.00 82.00 135 ARG A O 1
ATOM 1015 N N . ALA A 1 136 ? 4.182 -1.390 6.255 1.00 82.00 136 ALA A N 1
ATOM 1016 C CA . ALA A 1 136 ? 3.665 -2.400 7.178 1.00 82.00 136 ALA A CA 1
ATOM 1017 C C . ALA A 1 136 ? 2.719 -1.792 8.224 1.00 82.00 136 ALA A C 1
ATOM 1019 O O . ALA A 1 136 ? 1.631 -2.319 8.427 1.00 82.00 136 ALA A O 1
ATOM 1020 N N . ILE A 1 137 ? 3.099 -0.661 8.833 1.00 81.50 137 ILE A N 1
ATOM 1021 C CA . ILE A 1 137 ? 2.249 0.088 9.777 1.00 81.50 137 ILE A CA 1
ATOM 1022 C C . ILE A 1 137 ? 0.951 0.547 9.105 1.00 81.50 137 ILE A C 1
ATOM 1024 O O . ILE A 1 137 ? -0.109 0.520 9.729 1.00 81.50 137 ILE A O 1
ATOM 1028 N N . PHE A 1 138 ? 1.030 0.959 7.837 1.00 77.44 138 PHE A N 1
ATOM 1029 C CA . PHE A 1 138 ? -0.141 1.350 7.058 1.00 77.44 138 PHE A CA 1
ATOM 1030 C C . PHE A 1 138 ? -1.085 0.166 6.799 1.00 77.44 138 PHE A C 1
ATOM 1032 O O . PHE A 1 138 ? -2.294 0.329 6.911 1.00 77.44 138 PHE A O 1
ATOM 1039 N N . SER A 1 139 ? -0.543 -1.017 6.489 1.00 82.50 139 SER A N 1
ATOM 1040 C CA . SER A 1 139 ? -1.330 -2.214 6.156 1.00 82.50 139 SER A CA 1
ATOM 1041 C C . SER A 1 139 ? -2.033 -2.816 7.373 1.00 82.50 139 SER A C 1
ATOM 1043 O O . SER A 1 139 ? -3.255 -2.928 7.401 1.00 82.50 139 SER A O 1
ATOM 1045 N N . ASN A 1 140 ? -1.275 -3.144 8.423 1.00 84.50 140 ASN A N 1
ATOM 1046 C CA . ASN A 1 140 ? -1.827 -3.830 9.595 1.00 84.50 140 ASN A CA 1
ATOM 1047 C C . ASN A 1 140 ? -2.397 -2.890 10.659 1.00 84.50 140 ASN A C 1
ATOM 1049 O O . ASN A 1 140 ? -2.839 -3.347 11.717 1.00 84.50 140 ASN A O 1
ATOM 1053 N N . GLU A 1 141 ? -2.346 -1.584 10.401 1.00 84.50 141 GLU A N 1
ATOM 1054 C CA . GLU A 1 141 ? -2.827 -0.533 11.290 1.00 84.50 141 GLU A CA 1
ATOM 1055 C C . GLU A 1 141 ? -2.161 -0.554 12.682 1.00 84.50 141 GLU A C 1
ATOM 1057 O O . GLU A 1 141 ? -2.709 -0.022 13.660 1.00 84.50 141 GLU A O 1
ATOM 1062 N N . ALA A 1 142 ? -0.972 -1.155 12.809 1.00 81.44 142 ALA A N 1
ATOM 1063 C CA . ALA A 1 142 ? -0.252 -1.224 14.072 1.00 81.44 142 ALA A CA 1
ATOM 1064 C C . ALA A 1 142 ? 0.022 0.185 14.612 1.00 81.44 142 ALA A C 1
ATOM 1066 O O . ALA A 1 142 ? 0.276 1.125 13.869 1.00 81.44 142 ALA A O 1
ATOM 1067 N N . ALA A 1 143 ? -0.038 0.342 15.935 1.00 83.38 143 ALA A N 1
ATOM 1068 C CA . ALA A 1 143 ? 0.154 1.614 16.644 1.00 83.38 143 ALA A CA 1
ATOM 1069 C C . ALA A 1 143 ? -0.887 2.723 16.386 1.00 83.38 143 ALA A C 1
ATOM 1071 O O . ALA A 1 143 ? -0.943 3.668 17.174 1.00 83.38 143 ALA A O 1
ATOM 1072 N N . THR A 1 144 ? -1.755 2.606 15.382 1.00 87.19 144 THR A N 1
ATOM 1073 C CA . THR A 1 144 ? -2.754 3.635 15.053 1.00 87.19 144 THR A CA 1
ATOM 1074 C C . THR A 1 144 ? -3.954 3.630 16.022 1.00 87.19 144 THR A C 1
ATOM 1076 O O . THR A 1 144 ? -4.551 4.666 16.322 1.00 87.19 144 THR A O 1
ATOM 1079 N N . GLY A 1 145 ? -4.299 2.457 16.567 1.00 87.50 145 GLY A N 1
ATOM 1080 C CA . GLY A 1 145 ? -5.417 2.265 17.498 1.00 87.50 145 GLY A CA 1
ATOM 1081 C C . GLY A 1 145 ? -6.799 2.131 16.846 1.00 87.50 145 GLY A C 1
ATOM 1082 O O . GLY A 1 145 ? -7.775 1.942 17.572 1.00 87.50 145 GLY A O 1
ATOM 1083 N N . SER A 1 146 ? -6.898 2.181 15.513 1.00 88.38 146 SER A N 1
ATOM 1084 C CA . SER A 1 146 ? -8.153 2.019 14.758 1.00 88.38 146 SER A CA 1
ATOM 1085 C C . SER A 1 146 ? -8.764 0.629 14.935 1.00 88.38 146 SER A C 1
ATOM 1087 O O . SER A 1 146 ? -9.938 0.522 15.284 1.00 88.38 146 SER A O 1
ATOM 1089 N N . ALA A 1 147 ? -7.969 -0.440 14.819 1.00 85.50 147 ALA A N 1
ATOM 1090 C CA . ALA A 1 147 ? -8.448 -1.816 14.984 1.00 85.50 147 ALA A CA 1
ATOM 1091 C C . ALA A 1 147 ? -9.143 -2.040 16.343 1.00 85.50 147 ALA A C 1
ATOM 1093 O O . ALA A 1 147 ? -10.156 -2.738 16.440 1.00 85.50 147 ALA A O 1
ATOM 1094 N N . ALA A 1 148 ? -8.662 -1.385 17.406 1.00 87.19 148 ALA A N 1
ATOM 1095 C CA . ALA A 1 148 ? -9.279 -1.466 18.729 1.00 87.19 148 ALA A CA 1
ATOM 1096 C C . ALA A 1 148 ? -10.723 -0.924 18.750 1.00 87.19 148 ALA A C 1
ATOM 1098 O O . ALA A 1 148 ? -11.517 -1.363 19.582 1.00 87.19 148 ALA A O 1
ATOM 1099 N N . ILE A 1 149 ? -11.085 -0.017 17.833 1.00 89.25 149 ILE A N 1
ATOM 1100 C CA . ILE A 1 149 ? -12.451 0.500 17.669 1.00 89.25 149 ILE A CA 1
ATOM 1101 C C . ILE A 1 149 ? -13.385 -0.614 17.177 1.00 89.25 149 ILE A C 1
ATOM 1103 O O . ILE A 1 149 ? -14.425 -0.836 17.794 1.00 89.25 149 ILE A O 1
ATOM 1107 N N . ALA A 1 150 ? -12.999 -1.367 16.137 1.00 84.69 150 ALA A N 1
ATOM 1108 C CA . ALA A 1 150 ? -13.758 -2.538 15.671 1.00 84.69 150 ALA A CA 1
ATOM 1109 C C . ALA A 1 150 ? -13.879 -3.607 16.758 1.00 84.69 150 ALA A C 1
ATOM 1111 O O . ALA A 1 150 ? -14.971 -4.103 17.039 1.00 84.69 150 ALA A O 1
ATOM 1112 N N . HIS A 1 151 ? -12.768 -3.948 17.411 1.00 87.25 151 HIS A N 1
ATOM 1113 C CA . HIS A 1 151 ? -12.770 -5.006 18.416 1.00 87.25 151 HIS A CA 1
ATOM 1114 C C . HIS A 1 151 ? -13.582 -4.654 19.668 1.00 87.25 151 HIS A C 1
ATOM 1116 O O . HIS A 1 151 ? -14.075 -5.572 20.325 1.00 87.25 151 HIS A O 1
ATOM 1122 N N . ALA A 1 152 ? -13.779 -3.366 19.967 1.00 85.94 152 ALA A N 1
ATOM 1123 C CA . ALA A 1 152 ? -14.637 -2.909 21.059 1.00 85.94 152 ALA A CA 1
ATOM 1124 C C . ALA A 1 152 ? -16.136 -3.162 20.813 1.00 85.94 152 ALA A C 1
ATOM 1126 O O . ALA A 1 152 ? -16.903 -3.188 21.774 1.00 85.94 152 ALA A O 1
ATOM 1127 N N . ALA A 1 153 ? -16.558 -3.372 19.562 1.00 81.44 153 ALA A N 1
ATOM 1128 C CA . ALA A 1 153 ? -17.943 -3.705 19.225 1.00 81.44 153 ALA A CA 1
ATOM 1129 C C . ALA A 1 153 ? -18.271 -5.200 19.380 1.00 81.44 153 ALA A C 1
ATOM 1131 O O . ALA A 1 153 ? -19.436 -5.587 19.296 1.00 81.44 153 ALA A O 1
ATOM 1132 N N . ALA A 1 154 ? -17.265 -6.054 19.583 1.00 81.62 154 ALA A N 1
ATOM 1133 C CA . ALA A 1 154 ? -17.473 -7.490 19.684 1.00 81.62 154 ALA A CA 1
ATOM 1134 C C . ALA A 1 154 ? -18.049 -7.896 21.047 1.00 81.62 154 ALA A C 1
ATOM 1136 O O . ALA A 1 154 ? -17.594 -7.451 22.102 1.00 81.62 154 ALA A O 1
ATOM 1137 N N . HIS A 1 155 ? -19.000 -8.830 21.030 1.00 80.00 155 HIS A N 1
ATOM 1138 C CA . HIS A 1 155 ? -19.490 -9.477 22.242 1.00 80.00 155 HIS A CA 1
ATOM 1139 C C . HIS A 1 155 ? -18.469 -10.512 22.733 1.00 80.00 155 HIS A C 1
ATOM 1141 O O . HIS A 1 155 ? -18.390 -11.622 22.214 1.00 80.00 155 HIS A O 1
ATOM 1147 N N . THR A 1 156 ? -17.679 -10.135 23.739 1.00 84.69 156 THR A N 1
ATOM 1148 C CA . THR A 1 156 ? -16.689 -10.999 24.396 1.00 84.69 156 THR A CA 1
ATOM 1149 C C . THR A 1 156 ? -16.939 -11.051 25.901 1.00 84.69 156 THR A C 1
ATOM 1151 O O . THR A 1 156 ? -17.362 -10.065 26.501 1.00 84.69 156 THR A O 1
ATOM 1154 N N . SER A 1 157 ? -16.640 -12.191 26.524 1.00 82.69 157 SER A N 1
ATOM 1155 C CA . SER A 1 157 ? -16.691 -12.349 27.981 1.00 82.69 157 SER A CA 1
ATOM 1156 C C . SER A 1 157 ? -15.501 -11.703 28.695 1.00 82.69 157 SER A C 1
ATOM 1158 O O . SER A 1 157 ? -15.610 -11.352 29.866 1.00 82.69 157 SER A O 1
ATOM 1160 N N . HIS A 1 158 ? -14.365 -11.536 28.007 1.00 87.75 158 HIS A N 1
ATOM 1161 C CA . HIS A 1 158 ? -13.152 -10.978 28.601 1.00 87.75 158 HIS A CA 1
ATOM 1162 C C . HIS A 1 158 ? -12.349 -10.137 27.589 1.00 87.75 158 HIS A C 1
ATOM 1164 O O . HIS A 1 158 ? -12.158 -10.575 26.446 1.00 87.75 158 HIS A O 1
ATOM 1170 N N . PRO A 1 159 ? -11.812 -8.961 27.978 1.00 89.06 159 PRO A N 1
ATOM 1171 C CA . PRO A 1 159 ? -11.051 -8.092 27.076 1.00 89.06 159 PRO A CA 1
ATOM 1172 C C . PRO A 1 159 ? -9.781 -8.758 26.531 1.00 89.06 159 PRO A C 1
ATOM 1174 O O . PRO A 1 159 ? -9.476 -8.612 25.353 1.00 89.06 159 PRO A O 1
ATOM 1177 N N . VAL A 1 160 ? -9.071 -9.550 27.345 1.00 91.12 160 VAL A N 1
ATOM 1178 C CA . VAL A 1 160 ? -7.847 -10.259 26.910 1.00 91.12 160 VAL A CA 1
ATOM 1179 C C . VAL A 1 160 ? -8.140 -11.287 25.815 1.00 91.12 160 VAL A C 1
ATOM 1181 O O . VAL A 1 160 ? -7.379 -11.378 24.857 1.00 91.12 160 VAL A O 1
ATOM 1184 N N . ARG A 1 161 ? -9.270 -12.006 25.890 1.00 89.88 161 ARG A N 1
ATOM 1185 C CA . ARG A 1 161 ? -9.688 -12.948 24.837 1.00 89.88 161 ARG A CA 1
ATOM 1186 C C . ARG A 1 161 ? -9.851 -12.231 23.498 1.00 89.88 161 ARG A C 1
ATOM 1188 O O . ARG A 1 161 ? -9.375 -12.715 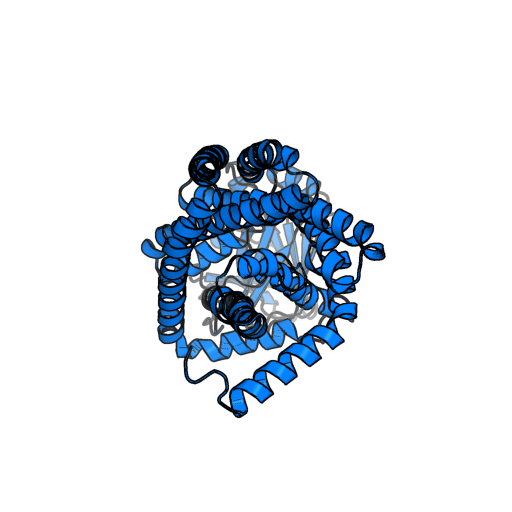22.475 1.00 89.88 161 ARG A O 1
ATOM 1195 N N . GLN A 1 162 ? -10.469 -11.053 23.527 1.00 91.00 162 GLN A N 1
ATOM 1196 C CA . GLN A 1 162 ? -10.649 -10.238 22.332 1.00 91.00 162 GLN A CA 1
ATOM 1197 C C . GLN A 1 162 ? -9.347 -9.584 21.861 1.00 91.00 162 GLN A C 1
ATOM 1199 O O . GLN A 1 162 ? -9.137 -9.472 20.661 1.00 91.00 162 GLN A O 1
ATOM 1204 N N . GLY A 1 163 ? -8.446 -9.211 22.773 1.00 90.06 163 GLY A N 1
ATOM 1205 C CA . GLY A 1 163 ? -7.107 -8.726 22.428 1.00 90.06 163 GLY A CA 1
ATOM 1206 C C . GLY A 1 163 ? -6.257 -9.782 21.714 1.00 90.06 163 GLY A C 1
ATOM 1207 O O . GLY A 1 163 ? -5.585 -9.465 20.737 1.00 90.06 163 GLY A O 1
ATOM 1208 N N . ILE A 1 164 ? -6.337 -11.050 22.136 1.00 88.88 164 ILE A N 1
ATOM 1209 C CA . ILE A 1 164 ? -5.683 -12.169 21.437 1.00 88.88 164 ILE A CA 1
ATOM 1210 C C . ILE A 1 164 ? -6.289 -12.344 20.039 1.00 88.88 164 ILE A C 1
ATOM 1212 O O . ILE A 1 164 ? -5.547 -12.444 19.066 1.00 88.88 164 ILE A O 1
ATOM 1216 N N . ALA A 1 165 ? -7.619 -12.313 19.914 1.00 88.19 165 ALA A N 1
ATOM 1217 C CA . ALA A 1 165 ? -8.270 -12.374 18.604 1.00 88.19 165 ALA A CA 1
ATOM 1218 C C . ALA A 1 165 ? -7.850 -11.200 17.699 1.00 88.19 165 ALA A C 1
ATOM 1220 O O . ALA A 1 165 ? -7.560 -11.408 16.526 1.00 88.19 165 ALA A O 1
ATOM 1221 N N . ALA A 1 166 ? -7.739 -9.988 18.252 1.00 87.94 166 ALA A N 1
ATOM 1222 C CA . ALA A 1 166 ? -7.261 -8.809 17.532 1.00 87.94 166 ALA A CA 1
ATOM 1223 C C . ALA A 1 166 ? -5.809 -8.944 17.051 1.00 87.94 166 ALA A C 1
ATOM 1225 O O . ALA A 1 166 ? -5.478 -8.491 15.959 1.00 87.94 166 ALA A O 1
ATOM 1226 N N . SER A 1 167 ? -4.947 -9.618 17.821 1.00 87.94 167 SER A N 1
ATOM 1227 C CA . SER A 1 167 ? -3.549 -9.855 17.430 1.00 87.94 167 SER A CA 1
ATOM 1228 C C . SER A 1 167 ? -3.392 -10.753 16.194 1.00 87.94 167 SER A C 1
ATOM 1230 O O . SER A 1 167 ? -2.355 -10.699 15.535 1.00 87.94 167 SER A O 1
ATOM 1232 N N . LEU A 1 168 ? -4.426 -11.523 15.825 1.00 86.75 168 LEU A N 1
ATOM 1233 C CA . LEU A 1 168 ? -4.437 -12.281 14.570 1.00 86.75 168 LEU A CA 1
ATOM 1234 C C . LEU A 1 168 ? -4.569 -11.375 13.339 1.00 86.75 168 LEU A C 1
ATOM 1236 O O . LEU A 1 168 ? -4.173 -11.797 12.259 1.00 86.75 168 LEU A O 1
ATOM 1240 N N . GLY A 1 169 ? -5.085 -10.149 13.487 1.00 85.31 169 GLY A N 1
ATOM 1241 C CA . GLY A 1 169 ? -5.234 -9.195 12.385 1.00 85.31 169 GLY A CA 1
ATOM 1242 C C . GLY A 1 169 ? -3.906 -8.926 11.669 1.00 85.31 169 GLY A C 1
ATOM 1243 O O . GLY A 1 169 ? -3.784 -9.294 10.504 1.00 85.31 169 GLY A O 1
ATOM 1244 N N . PRO A 1 170 ? -2.876 -8.395 12.361 1.00 88.19 170 PRO A N 1
ATOM 1245 C CA . PRO A 1 170 ? -1.553 -8.178 11.771 1.00 88.19 170 PRO A CA 1
ATOM 1246 C C . PRO A 1 170 ? -0.876 -9.445 11.234 1.00 88.19 170 PRO A C 1
ATOM 1248 O O . PRO A 1 170 ? -0.143 -9.380 10.251 1.00 88.19 170 PRO A O 1
ATOM 1251 N N . PHE A 1 171 ? -1.116 -10.605 11.857 1.00 87.12 171 PHE A N 1
ATOM 1252 C CA . PHE A 1 171 ? -0.593 -11.882 11.365 1.00 87.12 171 PHE A CA 1
ATOM 1253 C C . PHE A 1 171 ? -1.213 -12.259 10.011 1.00 87.12 171 PHE A C 1
ATOM 1255 O O . PHE A 1 171 ? -0.490 -12.563 9.067 1.00 87.12 171 PHE A O 1
ATOM 1262 N N . ILE A 1 172 ? -2.543 -12.210 9.901 1.00 85.38 172 ILE A N 1
ATOM 1263 C CA . ILE A 1 172 ? -3.249 -12.530 8.655 1.00 85.38 172 ILE A CA 1
ATOM 1264 C C . ILE A 1 172 ? -2.917 -11.491 7.577 1.00 85.38 172 ILE A C 1
ATOM 1266 O O . ILE A 1 172 ? -2.617 -11.862 6.449 1.00 85.38 172 ILE A O 1
ATOM 1270 N N . ASP A 1 173 ? -2.929 -10.206 7.919 1.00 86.75 173 ASP A N 1
ATOM 1271 C CA . ASP A 1 173 ? -2.656 -9.126 6.972 1.00 86.75 173 ASP A CA 1
ATOM 1272 C C . ASP A 1 173 ? -1.205 -9.157 6.469 1.00 86.75 173 ASP A C 1
ATOM 1274 O O . ASP A 1 173 ? -0.951 -9.422 5.298 1.00 86.75 173 ASP A O 1
ATOM 1278 N N . THR A 1 174 ? -0.228 -8.966 7.356 1.00 87.75 174 THR A N 1
ATOM 1279 C CA . THR A 1 174 ? 1.162 -8.753 6.936 1.00 87.75 174 THR A CA 1
ATOM 1280 C C . THR A 1 174 ? 1.888 -10.060 6.627 1.00 87.75 174 THR A C 1
ATOM 1282 O O . THR A 1 174 ? 2.562 -10.166 5.603 1.00 87.75 174 THR A O 1
ATOM 1285 N N . LEU A 1 175 ? 1.778 -11.062 7.507 1.00 85.62 175 LEU A N 1
ATOM 1286 C CA . LEU A 1 175 ? 2.563 -12.297 7.380 1.00 85.62 175 LEU A CA 1
ATOM 1287 C C . LEU A 1 175 ? 1.943 -13.311 6.423 1.00 85.62 175 LEU A C 1
ATOM 1289 O O . LEU A 1 175 ? 2.680 -14.124 5.873 1.00 85.62 175 LEU A O 1
ATOM 1293 N N . MET A 1 176 ? 0.622 -13.283 6.221 1.00 85.31 176 MET A N 1
ATOM 1294 C CA . MET A 1 176 ? -0.022 -14.150 5.234 1.00 85.31 176 MET A CA 1
ATOM 1295 C C . MET A 1 176 ? -0.309 -13.407 3.933 1.00 85.31 176 MET A C 1
ATOM 1297 O O . MET A 1 176 ? 0.212 -13.814 2.902 1.00 85.31 176 MET A O 1
ATOM 1301 N N . ILE A 1 177 ? -1.117 -12.343 3.952 1.00 86.62 177 ILE A N 1
ATOM 1302 C CA . ILE A 1 177 ? -1.604 -11.706 2.718 1.00 86.62 177 ILE A CA 1
ATOM 1303 C C . ILE A 1 177 ? -0.498 -10.887 2.039 1.00 86.62 177 ILE A C 1
ATOM 1305 O O . ILE A 1 177 ? -0.154 -11.196 0.902 1.00 86.62 177 ILE A O 1
ATOM 1309 N N . CYS A 1 178 ? 0.113 -9.906 2.711 1.00 88.56 178 CYS A N 1
ATOM 1310 C CA . CYS A 1 178 ? 1.148 -9.064 2.095 1.00 88.56 178 CYS A CA 1
ATOM 1311 C C . CYS A 1 178 ? 2.395 -9.863 1.700 1.00 88.56 178 CYS A C 1
ATOM 1313 O O . CYS A 1 178 ? 2.957 -9.639 0.629 1.00 88.56 178 CYS A O 1
ATOM 1315 N N . ALA A 1 179 ? 2.820 -10.813 2.540 1.00 88.88 179 ALA A N 1
ATOM 1316 C CA . ALA A 1 179 ? 3.931 -11.703 2.210 1.00 88.88 179 ALA A CA 1
ATOM 1317 C C . ALA A 1 179 ? 3.620 -12.562 0.973 1.00 88.88 179 ALA A C 1
ATOM 1319 O O . ALA A 1 179 ? 4.464 -12.693 0.091 1.00 88.88 179 ALA A O 1
ATOM 1320 N N . ALA A 1 180 ? 2.396 -13.089 0.865 1.00 88.62 180 ALA A N 1
ATOM 1321 C CA . ALA A 1 180 ? 1.940 -13.804 -0.321 1.00 88.62 180 ALA A CA 1
ATOM 1322 C C . ALA A 1 180 ? 1.985 -12.908 -1.573 1.00 88.62 180 ALA A C 1
ATOM 1324 O O . ALA A 1 180 ? 2.528 -13.325 -2.595 1.00 88.62 180 ALA A O 1
ATOM 1325 N N . THR A 1 181 ? 1.503 -11.662 -1.494 1.00 89.06 181 THR A N 1
ATOM 1326 C CA . THR A 1 181 ? 1.607 -10.694 -2.600 1.00 89.06 181 THR A CA 1
ATOM 1327 C C . THR A 1 181 ? 3.061 -10.471 -3.018 1.00 89.06 181 THR A C 1
ATOM 1329 O O . THR A 1 181 ? 3.376 -10.545 -4.204 1.00 89.06 181 THR A O 1
ATOM 1332 N N . ALA A 1 182 ? 3.956 -10.244 -2.051 1.00 90.31 182 ALA A N 1
ATOM 1333 C CA . ALA A 1 182 ? 5.374 -10.014 -2.310 1.00 90.31 182 ALA A CA 1
ATOM 1334 C C . ALA A 1 182 ? 6.031 -11.215 -3.006 1.00 90.31 182 ALA A C 1
ATOM 1336 O O . ALA A 1 182 ? 6.806 -11.034 -3.940 1.00 90.31 182 ALA A O 1
ATOM 1337 N N . PHE A 1 183 ? 5.675 -12.441 -2.613 1.00 91.81 183 PHE A N 1
ATOM 1338 C CA . PHE A 1 183 ? 6.166 -13.653 -3.269 1.00 91.81 183 PHE A CA 1
ATOM 1339 C C . PHE A 1 183 ? 5.731 -13.723 -4.731 1.00 91.81 183 PHE A C 1
ATOM 1341 O O . PHE A 1 183 ? 6.550 -14.052 -5.580 1.00 91.81 183 PHE A O 1
ATOM 1348 N N . VAL A 1 184 ? 4.478 -13.380 -5.046 1.00 90.62 184 VAL A N 1
ATOM 1349 C CA . VAL A 1 184 ? 4.006 -13.374 -6.441 1.00 90.62 184 VAL A CA 1
ATOM 1350 C C . VAL A 1 184 ? 4.742 -12.323 -7.272 1.00 90.62 184 VAL A C 1
ATOM 1352 O O . VAL A 1 184 ? 5.157 -12.637 -8.383 1.00 90.62 184 VAL A O 1
ATOM 1355 N N . ILE A 1 185 ? 4.956 -11.118 -6.734 1.00 89.69 185 ILE A N 1
ATOM 1356 C CA . ILE A 1 185 ? 5.717 -10.050 -7.412 1.00 89.69 185 ILE A CA 1
ATOM 1357 C C . ILE A 1 185 ? 7.166 -10.484 -7.679 1.00 89.69 185 ILE A C 1
ATOM 1359 O O . ILE A 1 185 ? 7.700 -10.276 -8.767 1.00 89.69 185 ILE A O 1
ATOM 1363 N N . LEU A 1 186 ? 7.813 -11.121 -6.701 1.00 91.38 186 LEU A N 1
ATOM 1364 C CA . LEU A 1 186 ? 9.197 -11.575 -6.845 1.00 91.38 186 LEU A CA 1
ATOM 1365 C C . LEU A 1 186 ? 9.316 -12.756 -7.813 1.00 91.38 186 LEU A C 1
ATOM 1367 O O . LEU A 1 186 ? 10.195 -12.749 -8.671 1.00 91.38 186 LEU A O 1
ATOM 1371 N N . LEU A 1 187 ? 8.404 -13.729 -7.734 1.00 90.88 187 LEU A N 1
ATOM 1372 C CA . LEU A 1 187 ? 8.337 -14.841 -8.687 1.00 90.88 187 LEU A CA 1
ATOM 1373 C C . LEU A 1 187 ? 8.035 -14.349 -10.107 1.00 90.88 187 LEU A C 1
ATOM 1375 O O . LEU A 1 187 ? 8.509 -14.940 -11.074 1.00 90.88 187 LEU A O 1
ATOM 1379 N N . SER A 1 188 ? 7.255 -13.273 -10.267 1.00 87.44 188 SER A N 1
ATOM 1380 C CA . SER A 1 188 ? 6.979 -12.715 -11.593 1.00 87.44 188 SER A CA 1
ATOM 1381 C C . SER A 1 188 ? 8.181 -11.980 -12.188 1.00 87.44 188 SER A C 1
ATOM 1383 O O . SER A 1 188 ? 8.153 -11.664 -13.378 1.00 87.44 188 SER A O 1
ATOM 1385 N N . GLY A 1 189 ? 9.224 -11.703 -11.402 1.00 84.81 189 GLY A N 1
ATOM 1386 C CA . GLY A 1 189 ? 10.389 -10.930 -11.824 1.00 84.81 189 GLY A CA 1
ATOM 1387 C C . GLY A 1 189 ? 10.153 -9.416 -11.882 1.00 84.81 189 GLY A C 1
ATOM 1388 O O . GLY A 1 189 ? 11.058 -8.693 -12.284 1.00 84.81 189 GLY A O 1
ATOM 1389 N N . TYR A 1 190 ? 8.986 -8.914 -11.459 1.00 83.50 190 TYR A N 1
ATOM 1390 C CA . TYR A 1 190 ? 8.659 -7.481 -11.494 1.00 83.50 190 TYR A CA 1
ATOM 1391 C C . TYR A 1 190 ? 9.124 -6.752 -10.226 1.00 83.50 190 TYR A C 1
ATOM 1393 O O . TYR A 1 190 ? 8.333 -6.162 -9.489 1.00 83.50 190 TYR A O 1
ATOM 1401 N N . TYR A 1 191 ? 10.421 -6.824 -9.943 1.00 83.94 191 TYR A N 1
ATOM 1402 C CA . TYR A 1 191 ? 11.045 -6.178 -8.788 1.00 83.94 191 TYR A CA 1
ATOM 1403 C C . TYR A 1 191 ? 12.311 -5.415 -9.185 1.00 83.94 191 TYR A C 1
ATOM 1405 O O . TYR A 1 191 ? 12.863 -5.609 -10.269 1.00 83.94 191 TYR A O 1
ATOM 1413 N N . GLY A 1 192 ? 12.776 -4.527 -8.301 1.00 81.25 192 GLY A N 1
ATOM 1414 C CA . GLY A 1 192 ? 13.857 -3.598 -8.632 1.00 81.25 192 GLY A CA 1
ATOM 1415 C C . GLY A 1 192 ? 13.444 -2.699 -9.797 1.00 81.25 192 GLY A C 1
ATOM 1416 O O . GLY A 1 192 ? 12.314 -2.229 -9.843 1.00 81.25 192 GLY A O 1
ATOM 1417 N N . ASN A 1 193 ? 14.324 -2.518 -10.777 1.00 80.69 193 ASN A N 1
ATOM 1418 C CA . ASN A 1 193 ? 14.041 -1.695 -11.958 1.00 80.69 193 ASN A CA 1
ATOM 1419 C C . ASN A 1 193 ? 13.037 -2.336 -12.942 1.00 80.69 193 ASN A C 1
ATOM 1421 O O . ASN A 1 193 ? 12.510 -1.665 -13.829 1.00 80.69 193 ASN A O 1
ATOM 1425 N N . GLU A 1 194 ? 12.699 -3.615 -12.758 1.00 79.69 194 GLU A N 1
ATOM 1426 C CA . GLU A 1 194 ? 11.624 -4.275 -13.509 1.00 79.69 194 GLU A CA 1
ATOM 1427 C C . GLU A 1 194 ? 10.225 -3.964 -12.946 1.00 79.69 194 GLU A C 1
ATOM 1429 O O . GLU A 1 194 ? 9.223 -4.396 -13.514 1.00 79.69 194 GLU A O 1
ATOM 1434 N N . SER A 1 195 ? 10.122 -3.208 -11.841 1.00 78.94 195 SER A N 1
ATOM 1435 C CA . SER A 1 195 ? 8.825 -2.720 -11.352 1.00 78.94 195 SER A CA 1
ATOM 1436 C C . SER A 1 195 ? 8.238 -1.623 -12.234 1.00 78.94 195 SER A C 1
ATOM 1438 O O . SER A 1 195 ? 7.019 -1.479 -12.296 1.00 78.94 195 SER A O 1
ATOM 1440 N N . TYR A 1 196 ? 9.096 -0.868 -12.920 1.00 78.00 196 TYR A N 1
ATOM 1441 C CA . TYR A 1 196 ? 8.677 0.127 -13.893 1.00 78.00 196 TYR A CA 1
ATOM 1442 C C . TYR A 1 196 ? 8.076 -0.592 -15.096 1.00 78.00 196 TYR A C 1
ATOM 1444 O O . TYR A 1 196 ? 8.675 -1.528 -15.637 1.00 78.00 196 TYR A O 1
ATOM 1452 N N . GLN A 1 197 ? 6.880 -0.186 -15.499 1.00 75.19 197 GLN A N 1
ATOM 1453 C CA . GLN A 1 197 ? 6.202 -0.776 -16.643 1.00 75.19 197 GLN A CA 1
ATOM 1454 C C . GLN A 1 197 ? 6.385 0.114 -17.865 1.00 75.19 197 GLN A C 1
ATOM 1456 O O . GLN A 1 197 ? 6.498 1.337 -17.772 1.00 75.19 197 GLN A O 1
ATOM 1461 N N . ASN A 1 198 ? 6.424 -0.523 -19.027 1.00 69.12 198 ASN A N 1
ATOM 1462 C CA . ASN A 1 198 ? 6.385 0.178 -20.296 1.00 69.12 198 ASN A CA 1
ATOM 1463 C C . ASN A 1 198 ? 4.915 0.454 -20.633 1.00 69.12 198 ASN A C 1
ATOM 1465 O O . ASN A 1 198 ? 4.242 -0.426 -21.167 1.00 69.12 198 ASN A O 1
ATOM 1469 N N . GLY A 1 199 ? 4.412 1.644 -20.284 1.00 57.94 199 GLY A N 1
ATOM 1470 C CA . GLY A 1 199 ? 3.028 2.041 -20.586 1.00 57.94 199 GLY A CA 1
ATOM 1471 C C . GLY A 1 199 ? 2.725 1.967 -22.088 1.00 57.94 199 GLY A C 1
ATOM 1472 O O . GLY A 1 199 ? 1.721 1.394 -22.506 1.00 57.94 199 GLY A O 1
ATOM 1473 N N . SER A 1 200 ? 3.686 2.400 -22.910 1.00 53.09 200 SER A N 1
ATOM 1474 C CA . SER A 1 200 ? 3.539 2.488 -24.368 1.00 53.09 200 SER A CA 1
ATOM 1475 C C . SER A 1 200 ? 3.750 1.166 -25.126 1.00 53.09 200 SER A C 1
ATOM 1477 O O . SER A 1 200 ? 3.430 1.078 -26.311 1.00 53.09 200 SER A O 1
ATOM 1479 N N . GLY A 1 201 ? 4.352 0.153 -24.489 1.00 54.84 201 GLY A N 1
ATOM 1480 C CA . GLY A 1 201 ? 4.876 -1.044 -25.160 1.00 54.84 201 GLY A CA 1
ATOM 1481 C C . GLY A 1 201 ? 6.001 -0.768 -26.174 1.00 54.84 201 GLY A C 1
ATOM 1482 O O . GLY A 1 201 ? 6.393 -1.673 -26.912 1.00 54.84 201 GLY A O 1
ATOM 1483 N N . THR A 1 202 ? 6.515 0.466 -26.239 1.00 57.22 202 THR A N 1
ATOM 1484 C CA . THR A 1 202 ? 7.546 0.879 -27.193 1.00 57.22 202 THR A CA 1
ATOM 1485 C C . THR A 1 202 ? 8.904 0.420 -26.694 1.00 57.22 202 THR A C 1
ATOM 1487 O O . THR A 1 202 ? 9.443 0.943 -25.718 1.00 57.22 202 THR A O 1
ATOM 1490 N N . VAL A 1 203 ? 9.464 -0.565 -27.380 1.00 61.41 203 VAL A N 1
ATOM 1491 C CA . VAL A 1 203 ? 10.836 -1.024 -27.181 1.00 61.41 203 VAL A CA 1
ATOM 1492 C C . VAL A 1 203 ? 11.610 -0.630 -28.427 1.00 61.41 203 VAL A C 1
ATOM 1494 O O . VAL A 1 203 ? 11.147 -0.901 -29.537 1.00 61.41 203 VAL A O 1
ATOM 1497 N N . LEU A 1 204 ? 12.783 -0.010 -28.270 1.00 60.47 204 LEU A N 1
ATOM 1498 C CA . LEU A 1 204 ? 13.699 0.100 -29.401 1.00 60.47 204 LEU A CA 1
ATOM 1499 C C . LEU A 1 204 ? 14.100 -1.308 -29.811 1.00 60.47 204 LEU A C 1
ATOM 1501 O O . LEU A 1 204 ? 14.865 -1.972 -29.108 1.00 60.47 204 LEU A O 1
ATOM 1505 N N . GLN A 1 205 ? 13.615 -1.751 -30.968 1.00 61.03 205 GLN A N 1
ATOM 1506 C CA . GLN A 1 205 ? 14.204 -2.910 -31.610 1.00 61.03 205 GLN A CA 1
ATOM 1507 C C . GLN A 1 205 ? 15.614 -2.511 -32.019 1.00 61.03 205 GLN A C 1
ATOM 1509 O O . GLN A 1 205 ? 15.808 -1.668 -32.893 1.00 61.03 205 GLN A O 1
ATOM 1514 N N . LEU A 1 206 ? 16.610 -3.097 -31.355 1.00 59.72 206 LEU A N 1
ATOM 1515 C CA . LEU A 1 206 ? 18.009 -2.727 -31.554 1.00 59.72 206 LEU A CA 1
ATOM 1516 C C . LEU A 1 206 ? 18.447 -2.901 -33.020 1.00 59.72 206 LEU A C 1
ATOM 1518 O O . LEU A 1 206 ? 19.378 -2.229 -33.441 1.00 59.72 206 LEU A O 1
ATOM 1522 N N . SER A 1 207 ? 17.744 -3.724 -33.811 1.00 56.12 207 SER A N 1
ATOM 1523 C CA . SER A 1 207 ? 17.914 -3.866 -35.266 1.00 56.12 207 SER A CA 1
ATOM 1524 C C . SER A 1 207 ? 17.683 -2.584 -36.076 1.00 56.12 207 SER A C 1
ATOM 1526 O O . SER A 1 207 ? 18.127 -2.515 -37.218 1.00 56.12 207 SER A O 1
ATOM 1528 N N . GLU A 1 208 ? 16.989 -1.592 -35.518 1.00 54.56 208 GLU A N 1
ATOM 1529 C CA . GLU A 1 208 ? 16.688 -0.303 -36.159 1.00 54.56 208 GLU A CA 1
ATOM 1530 C C . GLU A 1 208 ? 17.649 0.818 -35.729 1.00 54.56 208 GLU A C 1
ATOM 1532 O O . GLU A 1 208 ? 17.548 1.945 -36.215 1.00 54.56 208 GLU A O 1
ATOM 1537 N N . VAL A 1 209 ? 18.591 0.531 -34.824 1.00 61.00 209 VAL A N 1
ATOM 1538 C CA . VAL A 1 209 ? 19.567 1.513 -34.340 1.00 61.00 209 VAL A CA 1
ATOM 1539 C C . VAL A 1 209 ? 20.668 1.700 -35.382 1.00 61.00 209 VAL A C 1
ATOM 1541 O O . VAL A 1 209 ? 21.398 0.762 -35.708 1.00 61.00 209 VAL A O 1
ATOM 1544 N N . GLU A 1 210 ? 20.829 2.931 -35.876 1.00 58.81 210 GLU A N 1
ATOM 1545 C CA . GLU A 1 210 ? 21.993 3.307 -36.678 1.00 58.81 210 GLU A CA 1
ATOM 1546 C C . GLU A 1 210 ? 23.252 3.240 -35.809 1.00 58.81 210 GLU A C 1
ATOM 1548 O O . GLU A 1 210 ? 23.461 4.039 -34.893 1.00 58.81 210 GLU A O 1
ATOM 1553 N N . LEU A 1 211 ? 24.095 2.248 -36.087 1.00 61.06 211 LEU A N 1
ATOM 1554 C CA . LEU A 1 211 ? 25.363 2.075 -35.394 1.00 61.06 211 LEU A CA 1
ATOM 1555 C C . LEU A 1 211 ? 26.357 3.141 -35.875 1.00 61.06 211 LEU A C 1
ATOM 1557 O O . LEU A 1 211 ? 26.450 3.375 -37.083 1.00 61.06 211 LEU A O 1
ATOM 1561 N N . PRO A 1 212 ? 27.133 3.780 -34.984 1.00 57.16 212 PRO A N 1
ATOM 1562 C CA . PRO A 1 212 ? 28.079 4.794 -35.419 1.00 57.16 212 PRO A CA 1
ATOM 1563 C C . PRO A 1 212 ? 29.167 4.161 -36.303 1.00 57.16 212 PRO A C 1
ATOM 1565 O O . PRO A 1 212 ? 29.832 3.211 -35.901 1.00 57.16 212 PRO A O 1
ATOM 1568 N N . GLU A 1 213 ? 29.392 4.713 -37.498 1.00 49.97 213 GLU A N 1
ATOM 1569 C CA . GLU A 1 213 ? 30.313 4.148 -38.506 1.00 49.97 213 GLU A CA 1
ATOM 1570 C C . GLU A 1 213 ? 31.806 4.193 -38.103 1.00 49.97 213 GLU A C 1
ATOM 1572 O O . GLU A 1 213 ? 32.653 3.633 -38.795 1.00 49.97 213 GLU A O 1
ATOM 1577 N N . ASN A 1 214 ? 32.147 4.846 -36.984 1.00 51.44 214 ASN A N 1
ATOM 1578 C CA . ASN A 1 214 ? 33.521 5.102 -36.530 1.00 51.44 214 ASN A CA 1
ATOM 1579 C C . ASN A 1 214 ? 33.716 4.809 -35.029 1.00 51.44 214 ASN A C 1
ATOM 1581 O O . ASN A 1 214 ? 34.349 5.577 -34.301 1.00 51.44 214 ASN A O 1
ATOM 1585 N N . THR A 1 215 ? 33.160 3.701 -34.536 1.00 55.00 215 THR A N 1
ATOM 1586 C CA . THR A 1 215 ? 33.422 3.252 -33.163 1.00 55.00 215 THR A CA 1
ATOM 1587 C C . THR A 1 215 ? 34.710 2.443 -33.071 1.00 55.00 215 THR A C 1
ATOM 1589 O O . THR A 1 215 ? 35.012 1.615 -33.925 1.00 55.00 215 THR A O 1
ATOM 1592 N N . SER A 1 216 ? 35.449 2.596 -31.975 1.00 52.94 216 SER A N 1
ATOM 1593 C CA . SER A 1 216 ? 36.590 1.744 -31.604 1.00 52.94 216 SER A CA 1
ATOM 1594 C C . SER A 1 216 ? 36.179 0.327 -31.145 1.00 52.94 216 SER A C 1
ATOM 1596 O O . SER A 1 216 ? 36.881 -0.307 -30.354 1.00 52.94 216 SER A O 1
ATOM 1598 N N . TRP A 1 217 ? 35.036 -0.164 -31.633 1.00 54.97 217 TRP A N 1
ATOM 1599 C CA . TRP A 1 217 ? 34.365 -1.388 -31.201 1.00 54.97 217 TRP A CA 1
ATOM 1600 C C . TRP A 1 217 ? 33.717 -2.110 -32.370 1.00 54.97 217 TRP A C 1
ATOM 1602 O O . TRP A 1 217 ? 33.238 -1.480 -33.314 1.00 54.97 217 TRP A O 1
ATOM 1612 N N . HIS A 1 218 ? 33.652 -3.435 -32.259 1.00 55.84 218 HIS A N 1
ATOM 1613 C CA . HIS A 1 218 ? 32.767 -4.241 -33.084 1.00 55.84 218 HIS A CA 1
ATOM 1614 C C . HIS A 1 218 ? 31.380 -4.235 -32.450 1.00 55.84 218 HIS A C 1
ATOM 1616 O O . HIS A 1 218 ? 31.201 -4.769 -31.353 1.00 55.84 218 HIS A O 1
ATOM 1622 N N . ILE A 1 219 ? 30.419 -3.633 -33.150 1.00 62.06 219 ILE A N 1
ATOM 1623 C CA . ILE A 1 219 ? 29.010 -3.660 -32.771 1.00 62.06 219 ILE A CA 1
ATOM 1624 C C . ILE A 1 219 ? 28.283 -4.621 -33.707 1.00 62.06 219 ILE A C 1
ATOM 1626 O O . ILE A 1 219 ? 28.440 -4.549 -34.926 1.00 62.06 219 ILE A O 1
ATOM 1630 N N . GLY A 1 220 ? 27.514 -5.544 -33.142 1.00 62.03 220 GLY A N 1
ATOM 1631 C CA . GLY A 1 220 ? 26.738 -6.498 -33.920 1.00 62.03 220 GLY A CA 1
ATOM 1632 C C . GLY A 1 220 ? 25.617 -7.128 -33.112 1.00 62.03 220 GLY A C 1
ATOM 1633 O O . GLY A 1 220 ? 25.548 -6.981 -31.893 1.00 62.03 220 GLY A O 1
ATOM 1634 N N . PHE A 1 221 ? 24.755 -7.853 -33.815 1.00 64.38 221 PHE A N 1
ATOM 1635 C CA . PHE A 1 221 ? 23.707 -8.663 -33.211 1.00 64.38 221 PHE A CA 1
ATOM 1636 C C . PHE A 1 221 ? 24.226 -10.083 -33.024 1.00 64.38 221 PHE A C 1
ATOM 1638 O O . PHE A 1 221 ? 24.803 -10.664 -33.945 1.00 64.38 221 PHE A O 1
ATOM 1645 N N . SER A 1 222 ? 24.039 -10.632 -31.832 1.00 66.00 222 SER A N 1
ATOM 1646 C CA . SER A 1 222 ? 24.349 -12.028 -31.529 1.00 66.00 222 SER A CA 1
ATOM 1647 C C . SER A 1 222 ? 23.163 -12.671 -30.835 1.00 66.00 222 SER A C 1
ATOM 1649 O O . SER A 1 222 ? 22.428 -11.981 -30.123 1.00 66.00 222 SER A O 1
ATOM 1651 N N . ASP A 1 223 ? 23.031 -13.988 -31.006 1.00 65.88 223 ASP A N 1
ATOM 1652 C CA . ASP A 1 223 ? 22.103 -14.794 -30.217 1.00 65.88 223 ASP A CA 1
ATOM 1653 C C . ASP A 1 223 ? 22.364 -14.556 -28.726 1.00 65.88 223 ASP A C 1
ATOM 1655 O O . ASP A 1 223 ? 23.523 -14.486 -28.293 1.00 65.88 223 ASP A O 1
ATOM 1659 N N . MET A 1 224 ? 21.286 -14.379 -27.963 1.00 64.94 224 MET A N 1
ATOM 1660 C CA . MET A 1 224 ? 21.372 -14.105 -26.531 1.00 64.94 224 MET A CA 1
ATOM 1661 C C . MET A 1 224 ? 22.094 -15.232 -25.777 1.00 64.94 224 MET A C 1
ATOM 1663 O O . MET A 1 224 ? 21.821 -16.407 -26.031 1.00 64.94 224 MET A O 1
ATOM 1667 N N . PRO A 1 225 ? 22.965 -14.896 -24.806 1.00 64.00 225 PRO A N 1
ATOM 1668 C CA . PRO A 1 225 ? 23.472 -15.860 -23.835 1.00 64.00 225 PRO A CA 1
ATOM 1669 C C . PRO A 1 225 ? 22.321 -16.493 -23.042 1.00 64.00 225 PRO A C 1
ATOM 1671 O O . PRO A 1 225 ? 21.309 -15.834 -22.799 1.00 64.00 225 PRO A O 1
ATOM 1674 N N . ASP A 1 226 ? 22.495 -17.740 -22.592 1.00 62.75 226 ASP A N 1
ATOM 1675 C CA . ASP A 1 226 ? 21.499 -18.419 -21.754 1.00 62.75 226 ASP A CA 1
ATOM 1676 C C . ASP A 1 226 ? 21.162 -17.588 -20.505 1.00 62.75 226 ASP A C 1
ATOM 1678 O O . ASP A 1 226 ? 22.034 -17.227 -19.703 1.00 62.75 226 ASP A O 1
ATOM 1682 N N . ASP A 1 227 ? 19.871 -17.313 -20.324 1.00 64.06 227 ASP A N 1
ATOM 1683 C CA . ASP A 1 227 ? 19.361 -16.620 -19.151 1.00 64.06 227 ASP A CA 1
ATOM 1684 C C . ASP A 1 227 ? 19.276 -17.578 -17.958 1.00 64.06 227 ASP A C 1
ATOM 1686 O O . ASP A 1 227 ? 18.325 -18.342 -17.797 1.00 64.06 227 ASP A O 1
ATOM 1690 N N . ASN A 1 228 ? 20.311 -17.535 -17.121 1.00 64.06 228 ASN A N 1
ATOM 1691 C CA . ASN A 1 228 ? 20.389 -18.309 -15.885 1.00 64.06 228 ASN A CA 1
ATOM 1692 C C . ASN A 1 228 ? 19.901 -17.531 -14.652 1.00 64.06 228 ASN A C 1
ATOM 1694 O O . ASN A 1 228 ? 20.169 -17.953 -13.522 1.00 64.06 228 ASN A O 1
ATOM 1698 N N . HIS A 1 229 ? 19.236 -16.384 -14.825 1.00 70.94 229 HIS A N 1
ATOM 1699 C CA . HIS A 1 229 ? 18.741 -15.632 -13.683 1.00 70.94 229 HIS A CA 1
ATOM 1700 C C . HIS A 1 229 ? 17.533 -16.366 -13.046 1.00 70.94 229 HIS A C 1
ATOM 1702 O O . HIS A 1 229 ? 16.607 -16.781 -13.743 1.00 70.94 229 HIS A O 1
ATOM 1708 N N . PRO A 1 230 ? 17.512 -16.573 -11.712 1.00 68.62 230 PRO A N 1
ATOM 1709 C CA . PRO A 1 230 ? 16.564 -17.498 -11.082 1.00 68.62 230 PRO A CA 1
ATOM 1710 C C . PRO A 1 230 ? 15.107 -17.006 -11.019 1.00 68.62 230 PRO A C 1
ATOM 1712 O O . PRO A 1 230 ? 14.217 -17.823 -10.790 1.00 68.62 230 PRO A O 1
ATOM 1715 N N . LEU A 1 231 ? 14.862 -15.695 -11.159 1.00 75.19 231 LEU A N 1
ATOM 1716 C CA . LEU A 1 231 ? 13.534 -15.070 -10.985 1.00 75.19 231 LEU A CA 1
ATOM 1717 C C . LEU A 1 231 ? 13.135 -14.115 -12.119 1.00 75.19 231 LEU A C 1
ATOM 1719 O O . LEU A 1 231 ? 12.010 -14.144 -12.611 1.00 75.19 231 LEU A O 1
ATOM 1723 N N . GLN A 1 232 ? 14.045 -13.234 -12.523 1.00 74.31 232 GLN A N 1
ATOM 1724 C CA . GLN A 1 232 ? 13.892 -12.409 -13.719 1.00 74.31 232 GLN A CA 1
ATOM 1725 C C . GLN A 1 232 ? 14.229 -13.223 -14.963 1.00 74.31 232 GLN A C 1
ATOM 1727 O O . GLN A 1 232 ? 15.208 -13.961 -14.961 1.00 74.31 232 GLN A O 1
ATOM 1732 N N . HIS A 1 233 ? 13.399 -13.068 -15.992 1.00 66.06 233 HIS A N 1
ATOM 1733 C CA . HIS A 1 233 ? 13.646 -13.612 -17.316 1.00 66.06 233 HIS A CA 1
ATOM 1734 C C . HIS A 1 233 ? 13.663 -12.451 -18.299 1.00 66.06 233 HIS A C 1
ATOM 1736 O O . HIS A 1 233 ? 12.653 -11.763 -18.460 1.00 66.06 233 HIS A O 1
ATOM 1742 N N . PHE A 1 234 ? 14.813 -12.208 -18.908 1.00 61.59 234 PHE A N 1
ATOM 1743 C CA . PHE A 1 234 ? 15.072 -11.013 -19.708 1.00 61.59 234 PHE A CA 1
ATOM 1744 C C . PHE A 1 234 ? 14.928 -11.251 -21.212 1.00 61.59 234 PHE A C 1
ATOM 1746 O O . PHE A 1 234 ? 15.001 -10.312 -21.991 1.00 61.59 234 PHE A O 1
ATOM 1753 N N . THR A 1 235 ? 14.666 -12.483 -21.640 1.00 52.88 235 THR A N 1
ATOM 1754 C CA . THR A 1 235 ? 14.619 -12.857 -23.058 1.00 52.88 235 THR A CA 1
ATOM 1755 C C . THR A 1 235 ? 13.430 -12.226 -23.798 1.00 52.88 235 THR A C 1
ATOM 1757 O O . THR A 1 235 ? 12.323 -12.760 -23.816 1.00 52.88 235 THR A O 1
ATOM 1760 N N . SER A 1 236 ? 13.665 -11.083 -24.452 1.00 50.81 236 SER A N 1
ATOM 1761 C CA . SER A 1 236 ? 12.651 -10.354 -25.231 1.00 50.81 236 SER A CA 1
ATOM 1762 C C . SER A 1 236 ? 12.831 -10.435 -26.756 1.00 50.81 236 SER A C 1
ATOM 1764 O O . SER A 1 236 ? 12.371 -9.556 -27.474 1.00 50.81 236 SER A O 1
ATOM 1766 N N . GLY A 1 237 ? 13.447 -11.496 -27.299 1.00 52.72 237 GLY A N 1
ATOM 1767 C CA . GLY A 1 237 ? 13.444 -11.691 -28.764 1.00 52.72 237 GLY A CA 1
ATOM 1768 C C . GLY A 1 237 ? 14.687 -12.292 -29.413 1.00 52.72 237 GLY A C 1
ATOM 1769 O O . GLY A 1 237 ? 14.768 -12.306 -30.636 1.00 52.72 237 GLY A O 1
ATOM 1770 N N . GLY A 1 238 ? 15.637 -12.824 -28.643 1.00 56.53 238 GLY A N 1
ATOM 1771 C CA . GLY A 1 238 ? 16.672 -13.726 -29.164 1.00 56.53 238 GLY A CA 1
ATOM 1772 C C . GLY A 1 238 ? 17.967 -13.069 -29.642 1.00 56.53 238 GLY A C 1
ATOM 1773 O O . GLY A 1 238 ? 18.967 -13.774 -29.706 1.00 56.53 238 GLY A O 1
ATOM 1774 N N . SER A 1 239 ? 18.007 -11.753 -29.882 1.00 57.75 239 SER A N 1
ATOM 1775 C CA . SER A 1 239 ? 19.231 -11.036 -30.276 1.00 57.75 239 SER A CA 1
ATOM 1776 C C . SER A 1 239 ? 19.529 -9.843 -29.370 1.00 57.75 239 SER A C 1
ATOM 1778 O O . SER A 1 239 ? 18.648 -9.017 -29.152 1.00 57.75 239 SER A O 1
ATOM 1780 N N . ALA A 1 240 ? 20.770 -9.720 -28.899 1.00 67.12 240 ALA A N 1
ATOM 1781 C CA . ALA A 1 240 ? 21.249 -8.580 -28.111 1.00 67.12 240 ALA A CA 1
ATOM 1782 C C . ALA A 1 240 ? 22.297 -7.775 -28.894 1.00 67.12 240 ALA A C 1
ATOM 1784 O O . ALA A 1 240 ? 23.011 -8.327 -29.741 1.00 67.12 240 ALA A O 1
ATOM 1785 N N . LEU A 1 241 ? 22.410 -6.478 -28.597 1.00 68.81 241 LEU A N 1
ATOM 1786 C CA . LEU A 1 241 ? 23.487 -5.646 -29.128 1.00 68.81 241 LEU A CA 1
ATOM 1787 C C . LEU A 1 241 ? 24.762 -5.949 -28.347 1.00 68.81 241 LEU A C 1
ATOM 1789 O O . LEU A 1 241 ? 24.828 -5.727 -27.138 1.00 68.81 241 LEU A O 1
ATOM 1793 N N . VAL A 1 242 ? 25.765 -6.477 -29.046 1.00 68.88 242 VAL A N 1
ATOM 1794 C CA . VAL A 1 242 ? 27.055 -6.838 -28.460 1.00 68.88 242 VAL A CA 1
ATOM 1795 C C . VAL A 1 242 ? 28.074 -5.774 -28.791 1.00 68.88 242 VAL A C 1
ATOM 1797 O O . VAL A 1 242 ? 28.302 -5.445 -29.953 1.00 68.88 242 VAL A O 1
ATOM 1800 N N . TYR A 1 243 ? 28.723 -5.288 -27.750 1.00 70.56 243 TYR A N 1
ATOM 1801 C CA . TYR A 1 243 ? 29.818 -4.346 -27.817 1.00 70.56 243 TYR A CA 1
ATOM 1802 C C . TYR A 1 243 ? 31.113 -5.093 -27.498 1.00 70.56 243 TYR A C 1
ATOM 1804 O O . TYR A 1 243 ? 31.321 -5.463 -26.345 1.00 70.56 243 TYR A O 1
ATOM 1812 N N . ARG A 1 244 ? 31.975 -5.348 -28.500 1.00 68.75 244 ARG A N 1
ATOM 1813 C CA . ARG A 1 244 ? 33.296 -5.986 -28.297 1.00 68.75 244 ARG A CA 1
ATOM 1814 C C . ARG A 1 244 ? 34.468 -5.029 -28.522 1.00 68.75 244 ARG A C 1
ATOM 1816 O O . ARG A 1 244 ? 34.476 -4.339 -29.549 1.00 68.75 244 ARG A O 1
ATOM 1823 N N . PRO A 1 245 ? 35.457 -4.990 -27.611 1.00 63.88 245 PRO A N 1
ATOM 1824 C CA . PRO A 1 245 ? 36.589 -4.089 -27.765 1.00 63.88 245 PRO A CA 1
ATOM 1825 C C . PRO A 1 245 ? 37.439 -4.518 -28.959 1.00 63.88 245 PRO A C 1
ATOM 1827 O O . PRO A 1 245 ? 37.622 -5.712 -29.187 1.00 63.88 245 PRO A O 1
ATOM 1830 N N . LEU A 1 246 ? 37.973 -3.558 -29.718 1.00 60.53 246 LEU A N 1
ATOM 1831 C CA . LEU A 1 246 ? 38.962 -3.864 -30.755 1.00 60.53 246 LEU A CA 1
ATOM 1832 C C . LEU A 1 246 ? 40.230 -4.460 -30.120 1.00 60.53 246 LEU A C 1
ATOM 1834 O O . LEU A 1 246 ? 40.757 -3.920 -29.139 1.00 60.53 246 LEU A O 1
ATOM 1838 N N . ASP A 1 247 ? 40.738 -5.545 -30.708 1.00 56.22 247 ASP A N 1
ATOM 1839 C CA . ASP A 1 247 ? 41.956 -6.219 -30.252 1.00 56.22 247 ASP A CA 1
ATOM 1840 C C . ASP A 1 247 ? 43.126 -5.224 -30.117 1.00 56.22 247 ASP A C 1
ATOM 1842 O O . ASP A 1 247 ? 43.507 -4.540 -31.068 1.00 56.22 247 ASP A O 1
ATOM 1846 N N . GLY A 1 248 ? 43.713 -5.138 -28.916 1.00 54.72 248 GLY A N 1
ATOM 1847 C CA . GLY A 1 248 ? 44.888 -4.301 -28.631 1.00 54.72 248 GLY A CA 1
ATOM 1848 C C . GLY A 1 248 ? 44.614 -2.873 -28.133 1.00 54.72 248 GLY A C 1
ATOM 1849 O O . GLY A 1 248 ? 45.569 -2.131 -27.902 1.00 54.72 248 GLY A O 1
ATOM 1850 N N . GLN A 1 249 ? 43.355 -2.475 -27.921 1.00 54.78 249 GLN A N 1
ATOM 1851 C CA . GLN A 1 249 ? 43.002 -1.199 -27.276 1.00 54.78 249 GLN A CA 1
ATOM 1852 C C . GLN A 1 249 ? 42.936 -1.354 -25.743 1.00 54.78 249 GLN A C 1
ATOM 1854 O O . GLN A 1 249 ? 42.230 -2.218 -25.225 1.00 54.78 249 GLN A O 1
ATOM 1859 N N . SER A 1 250 ? 43.656 -0.505 -24.998 1.00 50.19 250 SER A N 1
ATOM 1860 C CA . SER A 1 250 ? 43.672 -0.523 -23.518 1.00 50.19 250 SER A CA 1
ATOM 1861 C C . SER A 1 250 ? 42.702 0.472 -22.869 1.00 50.19 250 SER A C 1
ATOM 1863 O O . SER A 1 250 ? 42.454 0.366 -21.670 1.00 50.19 250 SER A O 1
ATOM 1865 N N . GLN A 1 251 ? 42.187 1.458 -23.616 1.00 53.66 251 GLN A N 1
ATOM 1866 C CA . GLN A 1 251 ? 41.276 2.472 -23.078 1.00 53.66 251 GLN A CA 1
ATOM 1867 C C . GLN A 1 251 ? 39.816 2.112 -23.380 1.00 53.66 251 GLN A C 1
ATOM 1869 O O . GLN A 1 251 ? 39.501 1.797 -24.531 1.00 53.66 251 GLN A O 1
ATOM 1874 N N . PRO A 1 252 ? 38.921 2.166 -22.376 1.00 57.94 252 PRO A N 1
ATOM 1875 C CA . PRO A 1 252 ? 37.504 1.932 -22.598 1.00 57.94 252 PRO A CA 1
ATOM 1876 C C . PRO A 1 252 ? 36.966 3.014 -23.527 1.00 57.94 252 PRO A C 1
ATOM 1878 O O . PRO A 1 252 ? 37.283 4.192 -23.361 1.00 57.94 252 PRO A O 1
ATOM 1881 N N . SER A 1 253 ? 36.176 2.625 -24.520 1.00 60.81 253 SER A N 1
ATOM 1882 C CA . SER A 1 253 ? 35.573 3.597 -25.428 1.00 60.81 253 SER A CA 1
ATOM 1883 C C . SER A 1 253 ? 34.079 3.715 -25.202 1.00 60.81 253 SER A C 1
ATOM 1885 O O . SER A 1 253 ? 33.444 2.823 -24.636 1.00 60.81 253 SER A O 1
ATOM 1887 N N . ILE A 1 254 ? 33.560 4.865 -25.607 1.00 71.38 254 ILE A N 1
ATOM 1888 C CA . ILE A 1 254 ? 32.218 5.332 -25.301 1.00 71.38 254 ILE A CA 1
ATOM 1889 C C . ILE A 1 254 ? 31.251 4.799 -26.362 1.00 71.38 254 ILE A C 1
ATOM 1891 O O . ILE A 1 254 ? 31.503 4.961 -27.556 1.00 71.38 254 ILE A O 1
ATOM 1895 N N . LEU A 1 255 ? 30.149 4.192 -25.923 1.00 74.75 255 LEU A N 1
ATOM 1896 C CA . LEU A 1 255 ? 29.025 3.829 -26.785 1.00 74.75 255 LEU A CA 1
ATOM 1897 C C . LEU A 1 255 ? 27.966 4.929 -26.704 1.00 74.75 255 LEU A C 1
ATOM 1899 O O . LEU A 1 255 ? 27.579 5.317 -25.606 1.00 74.75 255 LEU A O 1
ATOM 1903 N N . GLU A 1 256 ? 27.478 5.402 -27.847 1.00 77.94 256 GLU A N 1
ATOM 1904 C CA . GLU A 1 256 ? 26.365 6.350 -27.922 1.00 77.94 256 GLU A CA 1
ATOM 1905 C C . GLU A 1 256 ? 25.244 5.748 -28.769 1.00 77.94 256 GLU A C 1
ATOM 1907 O O . GLU A 1 256 ? 25.459 5.402 -29.930 1.00 77.94 256 GLU A O 1
ATOM 1912 N N . LEU A 1 257 ? 24.057 5.617 -28.180 1.00 78.69 257 LEU A N 1
ATOM 1913 C CA . LEU A 1 257 ? 22.849 5.127 -28.842 1.00 78.69 257 LEU A CA 1
ATOM 1914 C C . LEU A 1 257 ? 21.906 6.302 -29.101 1.00 78.69 257 LEU A C 1
ATOM 1916 O O . LEU A 1 257 ? 21.622 7.057 -28.173 1.00 78.69 257 LEU A O 1
ATOM 1920 N N . ASP A 1 258 ? 21.417 6.450 -30.333 1.00 81.31 258 ASP A N 1
ATOM 1921 C CA . ASP A 1 258 ? 20.422 7.472 -30.674 1.00 81.31 258 ASP A CA 1
ATOM 1922 C C . ASP A 1 258 ? 19.032 7.070 -30.155 1.00 81.31 258 ASP A C 1
ATOM 1924 O O . ASP A 1 258 ? 18.503 6.008 -30.486 1.00 81.31 258 ASP A O 1
ATOM 1928 N N . LEU A 1 259 ? 18.446 7.930 -29.324 1.00 82.81 259 LEU A N 1
ATOM 1929 C CA . LEU A 1 259 ? 17.127 7.746 -28.726 1.00 82.81 259 LEU A CA 1
ATOM 1930 C C . LEU A 1 259 ? 16.008 8.378 -29.563 1.00 82.81 259 LEU A C 1
ATOM 1932 O O . LEU A 1 259 ? 14.837 8.183 -29.246 1.00 82.81 259 LEU A O 1
ATOM 1936 N N . ALA A 1 260 ? 16.316 9.116 -30.634 1.00 79.06 260 ALA A N 1
ATOM 1937 C CA . ALA A 1 260 ? 15.300 9.774 -31.452 1.00 79.06 260 ALA A CA 1
ATOM 1938 C C . ALA A 1 260 ? 14.199 8.825 -31.981 1.00 79.06 260 ALA A C 1
ATOM 1940 O O . ALA A 1 260 ? 13.036 9.236 -31.960 1.00 79.06 260 ALA A O 1
ATOM 1941 N N . PRO A 1 261 ? 14.477 7.576 -32.422 1.00 76.69 261 PRO A N 1
ATOM 1942 C CA . PRO A 1 261 ? 13.418 6.663 -32.868 1.00 76.69 261 PRO A CA 1
ATOM 1943 C C . PRO A 1 261 ? 12.446 6.278 -31.740 1.00 76.69 261 PRO A C 1
ATOM 1945 O O . PRO A 1 261 ? 11.234 6.251 -31.944 1.00 76.69 261 PRO A O 1
ATOM 1948 N N . LEU A 1 262 ? 12.973 6.062 -30.532 1.00 76.88 262 LEU A N 1
ATOM 1949 C CA . LEU A 1 262 ? 12.206 5.745 -29.323 1.00 76.88 262 LEU A CA 1
ATOM 1950 C C . LEU A 1 262 ? 11.305 6.919 -28.919 1.00 76.88 262 LEU A C 1
ATOM 1952 O O . LEU A 1 262 ? 10.117 6.743 -28.663 1.00 76.88 262 LEU A O 1
ATOM 1956 N N . LEU A 1 263 ? 11.875 8.128 -28.891 1.00 78.31 263 LEU A N 1
ATOM 1957 C CA . LEU A 1 263 ? 11.163 9.346 -28.504 1.00 78.31 263 LEU A CA 1
ATOM 1958 C C . LEU A 1 263 ? 10.075 9.711 -29.523 1.00 78.31 263 LEU A C 1
ATOM 1960 O O . LEU A 1 263 ? 8.993 10.133 -29.123 1.00 78.31 263 LEU A O 1
ATOM 1964 N N . ARG A 1 264 ? 10.322 9.498 -30.825 1.00 76.19 264 ARG A N 1
ATOM 1965 C CA . ARG A 1 264 ? 9.314 9.679 -31.885 1.00 76.19 264 ARG A CA 1
ATOM 1966 C C . ARG A 1 264 ? 8.131 8.732 -31.719 1.00 76.19 264 ARG A C 1
ATOM 1968 O O . ARG A 1 264 ? 6.991 9.178 -31.765 1.00 76.19 264 ARG A O 1
ATOM 1975 N N . ALA A 1 265 ? 8.396 7.450 -31.474 1.00 70.00 265 ALA A N 1
ATOM 1976 C CA . ALA A 1 265 ? 7.337 6.472 -31.246 1.00 70.00 265 ALA A CA 1
ATOM 1977 C C . ALA A 1 265 ? 6.460 6.834 -30.033 1.00 70.00 265 ALA A C 1
ATOM 1979 O O . ALA A 1 265 ? 5.244 6.642 -30.074 1.00 70.00 265 ALA A O 1
ATOM 1980 N N . GLN A 1 266 ? 7.044 7.433 -28.988 1.00 68.69 266 GLN A N 1
ATOM 1981 C CA . GLN A 1 266 ? 6.263 7.916 -27.852 1.00 68.69 266 GLN A CA 1
ATOM 1982 C C . GLN A 1 266 ? 5.545 9.249 -28.112 1.00 68.69 266 GLN A C 1
ATOM 1984 O O . GLN A 1 266 ? 4.436 9.407 -27.606 1.00 68.69 266 GLN A O 1
ATOM 1989 N N . HIS A 1 267 ? 6.103 10.168 -28.911 1.00 65.06 267 HIS A N 1
ATOM 1990 C CA . HIS A 1 267 ? 5.440 11.428 -29.292 1.00 65.06 267 HIS A CA 1
ATOM 1991 C C . HIS A 1 267 ? 4.048 11.200 -29.903 1.00 65.06 267 HIS A C 1
ATOM 1993 O O . HIS A 1 267 ? 3.114 11.956 -29.636 1.00 65.06 267 HIS A O 1
ATOM 1999 N N . ASP A 1 268 ? 3.900 10.129 -30.685 1.00 58.69 268 ASP A N 1
ATOM 2000 C CA . ASP A 1 268 ? 2.636 9.754 -31.325 1.00 58.69 268 ASP A CA 1
ATOM 2001 C C . ASP A 1 268 ? 1.677 8.995 -30.384 1.00 58.69 268 ASP A C 1
ATOM 2003 O O . ASP A 1 268 ? 0.489 8.827 -30.686 1.00 58.69 268 ASP A O 1
ATOM 2007 N N . SER A 1 269 ? 2.167 8.542 -29.227 1.00 56.78 269 SER A N 1
ATOM 2008 C CA . SER A 1 269 ? 1.384 7.844 -28.209 1.00 56.78 269 SER A CA 1
ATOM 2009 C C . SER A 1 269 ? 0.803 8.830 -27.186 1.00 56.78 269 SER A C 1
ATOM 2011 O O . SER A 1 269 ? 1.380 9.872 -26.891 1.00 56.78 269 SER A O 1
ATOM 2013 N N . LYS A 1 270 ? -0.352 8.503 -26.592 1.00 52.00 270 LYS A N 1
ATOM 2014 C CA . LYS A 1 270 ? -0.906 9.282 -25.466 1.00 52.00 270 LYS A CA 1
ATOM 2015 C C . LYS A 1 270 ? -0.161 9.049 -24.146 1.00 52.00 270 LYS A C 1
ATOM 2017 O O . LYS A 1 270 ? -0.555 9.643 -23.145 1.00 52.00 270 LYS A O 1
ATOM 2022 N N . ASP A 1 271 ? 0.845 8.178 -24.142 1.00 53.50 271 ASP A N 1
ATOM 2023 C CA . ASP A 1 271 ? 1.503 7.727 -22.927 1.00 53.50 271 ASP A CA 1
ATOM 2024 C C . ASP A 1 271 ? 2.689 8.598 -22.542 1.00 53.50 271 ASP A C 1
ATOM 2026 O O . ASP A 1 271 ? 3.529 8.993 -23.355 1.00 53.50 271 ASP A O 1
ATOM 2030 N N . THR A 1 272 ? 2.766 8.868 -21.246 1.00 56.12 272 THR A N 1
ATOM 2031 C CA . THR A 1 272 ? 3.782 9.710 -20.630 1.00 56.12 272 THR A CA 1
ATOM 2032 C C . THR A 1 272 ? 4.659 8.862 -19.723 1.00 56.12 272 THR A C 1
ATOM 2034 O O . THR A 1 272 ? 4.794 9.172 -18.539 1.00 56.12 272 THR A O 1
ATOM 2037 N N . GLY A 1 273 ? 5.316 7.841 -20.296 1.00 64.50 273 GLY A N 1
ATOM 2038 C CA . GLY A 1 273 ? 6.564 7.318 -19.724 1.00 64.50 273 GLY A CA 1
ATOM 2039 C C . GLY A 1 273 ? 7.409 8.489 -19.217 1.00 64.50 273 GLY A C 1
ATOM 2040 O O . GLY A 1 273 ? 7.319 9.561 -19.810 1.00 64.50 273 GLY A O 1
ATOM 2041 N N . ASN A 1 274 ? 8.164 8.343 -18.131 1.00 77.81 274 ASN A N 1
ATOM 2042 C CA . ASN A 1 274 ? 8.942 9.439 -17.526 1.00 77.81 274 ASN A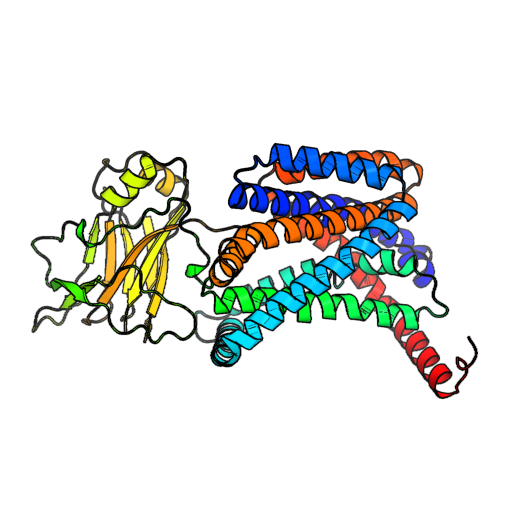 CA 1
ATOM 2043 C C . ASN A 1 274 ? 10.412 9.077 -17.278 1.00 77.81 274 ASN A C 1
ATOM 2045 O O . ASN A 1 274 ? 11.164 9.865 -16.700 1.00 77.81 274 ASN A O 1
ATOM 2049 N N . ALA A 1 275 ? 10.818 7.886 -17.708 1.00 83.62 275 ALA A N 1
ATOM 2050 C CA . ALA A 1 275 ? 12.157 7.371 -17.533 1.00 83.62 275 ALA A CA 1
ATOM 2051 C C . ALA A 1 275 ? 12.569 6.479 -18.708 1.00 83.62 275 ALA A C 1
ATOM 2053 O O . ALA A 1 275 ? 11.737 5.961 -19.455 1.00 83.62 275 ALA A O 1
ATOM 2054 N N . ILE A 1 276 ? 13.878 6.286 -18.856 1.00 85.25 276 ILE A N 1
ATOM 2055 C CA . ILE A 1 276 ? 14.459 5.357 -19.828 1.00 85.25 276 ILE A CA 1
ATOM 2056 C C . ILE A 1 276 ? 15.045 4.182 -19.063 1.00 85.25 276 ILE A C 1
ATOM 2058 O O . ILE A 1 276 ? 15.882 4.371 -18.176 1.00 85.25 276 ILE A O 1
ATOM 2062 N N . ARG A 1 277 ? 14.628 2.971 -19.428 1.00 86.69 277 ARG A N 1
ATOM 2063 C CA . ARG A 1 277 ? 15.215 1.727 -18.940 1.00 86.69 277 ARG A CA 1
ATOM 2064 C C . ARG A 1 277 ? 16.128 1.144 -19.999 1.00 86.69 277 ARG A C 1
ATOM 2066 O O . ARG A 1 277 ? 15.773 1.100 -21.174 1.00 86.69 277 ARG A O 1
ATOM 2073 N N . PHE A 1 278 ? 17.278 0.646 -19.567 1.00 84.62 278 PHE A N 1
ATOM 2074 C CA . PHE A 1 278 ? 18.087 -0.246 -20.380 1.00 84.62 278 PHE A CA 1
ATOM 2075 C C . PHE A 1 278 ? 18.504 -1.467 -19.568 1.00 84.62 278 PHE A C 1
ATOM 2077 O O . PHE A 1 278 ? 18.810 -1.369 -18.376 1.00 84.62 278 PHE A O 1
ATOM 2084 N N . SER A 1 279 ? 18.519 -2.619 -20.226 1.00 81.56 279 SER A N 1
ATOM 2085 C CA . SER A 1 279 ? 18.859 -3.895 -19.601 1.00 81.56 279 SER A CA 1
ATOM 2086 C C . SER A 1 279 ? 20.094 -4.481 -20.266 1.00 81.56 279 SER A C 1
ATOM 2088 O O . SER A 1 279 ? 20.245 -4.413 -21.488 1.00 81.56 279 SER A O 1
ATOM 2090 N N . THR A 1 280 ? 20.992 -5.039 -19.460 1.00 78.75 280 THR A N 1
ATOM 2091 C CA . THR A 1 280 ? 22.218 -5.673 -19.942 1.00 78.75 280 THR A CA 1
ATOM 2092 C C . THR A 1 280 ? 22.295 -7.138 -19.549 1.00 78.75 280 THR A C 1
ATOM 2094 O O . THR A 1 280 ? 21.684 -7.580 -18.570 1.00 78.75 280 THR A O 1
ATOM 2097 N N . VAL A 1 281 ? 23.065 -7.876 -20.344 1.00 73.50 281 VAL A N 1
ATOM 2098 C CA . VAL A 1 281 ? 23.249 -9.321 -20.242 1.00 73.50 281 VAL A CA 1
ATOM 2099 C C . VAL A 1 281 ? 24.704 -9.649 -19.923 1.00 73.50 281 VAL A C 1
ATOM 2101 O O . VAL A 1 281 ? 25.634 -9.042 -20.454 1.00 73.50 281 VAL A O 1
ATOM 2104 N N . GLY A 1 282 ? 24.917 -10.662 -19.093 1.00 69.75 282 GLY A N 1
ATOM 2105 C CA . GLY A 1 282 ? 26.238 -11.158 -18.739 1.00 69.75 282 GLY A CA 1
ATOM 2106 C C . GLY A 1 282 ? 26.999 -10.253 -17.770 1.00 69.75 282 GLY A C 1
ATOM 2107 O O . GLY A 1 282 ? 26.441 -9.388 -17.095 1.00 69.75 282 GLY A O 1
ATOM 2108 N N . SER A 1 283 ? 28.311 -10.488 -17.674 1.00 72.12 283 SER A N 1
ATOM 2109 C CA . SER A 1 283 ? 29.169 -9.721 -16.774 1.00 72.12 283 SER A CA 1
ATOM 2110 C C . SER A 1 283 ? 29.459 -8.336 -17.343 1.00 72.12 283 SER A C 1
ATOM 2112 O O . SER A 1 283 ? 30.282 -8.200 -18.248 1.00 72.12 283 SER A O 1
ATOM 2114 N N . VAL A 1 284 ? 28.841 -7.307 -16.768 1.00 73.88 284 VAL A N 1
ATOM 2115 C CA . VAL A 1 284 ? 29.051 -5.915 -17.182 1.00 73.88 284 VAL A CA 1
ATOM 2116 C C . VAL A 1 284 ? 30.013 -5.227 -16.212 1.00 73.88 284 VAL A C 1
ATOM 2118 O O . VAL A 1 284 ? 29.834 -5.328 -14.996 1.00 73.88 284 VAL A O 1
ATOM 2121 N N . PRO A 1 285 ? 31.080 -4.562 -16.700 1.00 78.44 285 PRO A N 1
ATOM 2122 C CA . PRO A 1 285 ? 31.941 -3.757 -15.841 1.00 78.44 285 PRO A CA 1
ATOM 2123 C C . PRO A 1 285 ? 31.182 -2.527 -15.337 1.00 78.44 285 PRO A C 1
ATOM 2125 O O . PRO A 1 285 ? 30.237 -2.074 -15.981 1.00 78.44 285 PRO A O 1
ATOM 2128 N N . SER A 1 286 ? 31.631 -1.926 -14.231 1.00 83.31 286 SER A N 1
ATOM 2129 C CA . SER A 1 286 ? 31.030 -0.676 -13.759 1.00 83.31 286 SER A CA 1
ATOM 2130 C C . SER A 1 286 ? 31.015 0.353 -14.889 1.00 83.31 286 SER A C 1
ATOM 2132 O O . SER A 1 286 ? 32.068 0.615 -15.473 1.00 83.31 286 SER A O 1
ATOM 2134 N N . THR A 1 287 ? 29.847 0.884 -15.232 1.00 83.00 287 THR A N 1
ATOM 2135 C CA . THR A 1 287 ? 29.654 1.707 -16.434 1.00 83.00 287 THR A CA 1
ATOM 2136 C C . THR A 1 287 ? 28.908 2.981 -16.069 1.00 83.00 287 THR A C 1
ATOM 2138 O O . THR A 1 287 ? 27.858 2.940 -15.439 1.00 83.00 287 THR A O 1
ATOM 2141 N N . GLN A 1 288 ? 29.450 4.136 -16.445 1.00 86.69 288 GLN A N 1
ATOM 2142 C CA . GLN A 1 288 ? 28.732 5.397 -16.295 1.00 86.69 288 GLN A CA 1
ATOM 2143 C C . GLN A 1 288 ? 27.730 5.507 -17.448 1.00 86.69 288 GLN A C 1
ATOM 2145 O O . GLN A 1 288 ? 28.143 5.535 -18.608 1.00 86.69 288 GLN A O 1
ATOM 2150 N N . ALA A 1 289 ? 26.436 5.539 -17.136 1.00 87.62 289 ALA A N 1
ATOM 2151 C CA . ALA A 1 289 ? 25.381 5.733 -18.119 1.00 87.62 289 ALA A CA 1
ATOM 2152 C C . ALA A 1 289 ? 24.846 7.164 -18.023 1.00 87.62 289 ALA A C 1
ATOM 2154 O O . ALA A 1 289 ? 24.455 7.616 -16.947 1.00 87.62 289 ALA A O 1
ATOM 2155 N N . GLU A 1 290 ? 24.849 7.887 -19.136 1.00 89.56 290 GLU A N 1
ATOM 2156 C CA . GLU A 1 290 ? 24.500 9.304 -19.204 1.00 89.56 290 GLU A CA 1
ATOM 2157 C C . GLU A 1 290 ? 23.487 9.549 -20.315 1.00 89.56 290 GLU A C 1
ATOM 2159 O O . GLU A 1 290 ? 23.612 9.034 -21.424 1.00 89.56 290 GLU A O 1
ATOM 2164 N N . LEU A 1 291 ? 22.494 10.375 -20.020 1.00 88.88 291 LEU A N 1
ATOM 2165 C CA . LEU A 1 291 ? 21.586 10.918 -21.010 1.00 88.88 291 LEU A CA 1
ATOM 2166 C C . LEU A 1 291 ? 22.148 12.247 -21.508 1.00 88.88 291 LEU A C 1
ATOM 2168 O O . LEU A 1 291 ? 22.324 13.180 -20.721 1.00 88.88 291 LEU A O 1
ATOM 2172 N N . ILE A 1 292 ? 22.425 12.325 -22.804 1.00 88.69 292 ILE A N 1
ATOM 2173 C CA . ILE A 1 292 ? 23.054 13.476 -23.446 1.00 88.69 292 ILE A CA 1
ATOM 2174 C C . ILE A 1 292 ? 22.027 14.222 -24.295 1.00 88.69 292 ILE A C 1
ATOM 2176 O O . ILE A 1 292 ? 21.291 13.621 -25.084 1.00 88.69 292 ILE A O 1
ATOM 2180 N N . GLY A 1 293 ? 21.981 15.540 -24.110 1.00 85.44 293 GLY A N 1
ATOM 2181 C CA . GLY A 1 293 ? 21.144 16.438 -24.893 1.00 85.44 293 GLY A CA 1
ATOM 2182 C C . GLY A 1 293 ? 21.745 16.804 -26.256 1.00 85.44 293 GLY A C 1
ATOM 2183 O O . GLY A 1 293 ? 22.945 16.631 -26.473 1.00 85.44 293 GLY A O 1
ATOM 2184 N N . PRO A 1 294 ? 20.947 17.410 -27.155 1.00 83.56 294 PRO A N 1
ATOM 2185 C CA . PRO A 1 294 ? 21.401 17.931 -28.449 1.00 83.56 294 PRO A CA 1
ATOM 2186 C C . PRO A 1 294 ? 22.576 18.918 -28.383 1.00 83.56 294 PRO A C 1
ATOM 2188 O O . PRO A 1 294 ? 23.315 19.084 -29.350 1.00 83.56 294 PRO A O 1
ATOM 2191 N N . ASP A 1 295 ? 22.723 19.605 -27.253 1.00 82.50 295 ASP A N 1
ATOM 2192 C CA . ASP A 1 295 ? 23.783 20.564 -26.941 1.00 82.50 295 ASP A CA 1
ATOM 2193 C C . ASP A 1 295 ? 25.050 19.907 -26.361 1.00 82.50 295 ASP A C 1
ATOM 2195 O O . ASP A 1 295 ? 26.031 20.596 -26.076 1.00 82.50 295 ASP A O 1
ATOM 2199 N N . GLY A 1 296 ? 25.044 18.581 -26.194 1.00 81.88 296 GLY A N 1
ATOM 2200 C CA . GLY A 1 296 ? 26.127 17.805 -25.598 1.00 81.88 296 GLY A CA 1
ATOM 2201 C C . GLY A 1 296 ? 26.155 17.840 -24.067 1.00 81.88 296 GLY A C 1
ATOM 2202 O O . GLY A 1 296 ? 27.093 17.302 -23.474 1.00 81.88 296 GLY A O 1
ATOM 2203 N N . ALA A 1 297 ? 25.164 18.458 -23.414 1.00 86.12 297 ALA A N 1
ATOM 2204 C CA . ALA A 1 297 ? 25.077 18.496 -21.960 1.00 86.12 297 ALA A CA 1
ATOM 2205 C C . ALA A 1 297 ? 24.633 17.140 -21.388 1.00 86.12 297 ALA A C 1
ATOM 2207 O O . ALA A 1 297 ? 23.784 16.458 -21.963 1.00 86.12 297 ALA A O 1
ATOM 2208 N N . VAL A 1 298 ? 25.180 16.767 -20.226 1.00 87.69 298 VAL A N 1
ATOM 2209 C CA . VAL A 1 298 ? 24.699 15.617 -19.446 1.00 87.69 298 VAL A CA 1
ATOM 2210 C C . VAL A 1 298 ? 23.442 16.045 -18.699 1.00 87.69 298 VAL A C 1
ATOM 2212 O O . VAL A 1 298 ? 23.495 16.902 -17.819 1.00 87.69 298 VAL A O 1
ATOM 2215 N N . LEU A 1 299 ? 22.314 15.451 -19.064 1.00 87.81 299 LEU A N 1
ATOM 2216 C CA . LEU A 1 299 ? 20.990 15.808 -18.561 1.00 87.81 299 LEU A CA 1
ATOM 2217 C C . LEU A 1 299 ? 20.546 14.941 -17.386 1.00 87.81 299 LEU A C 1
ATOM 2219 O O . LEU A 1 299 ? 19.798 15.389 -16.522 1.00 87.81 299 LEU A O 1
ATOM 2223 N N . ALA A 1 300 ? 20.996 13.692 -17.369 1.00 87.38 300 ALA A N 1
ATOM 2224 C CA . ALA A 1 300 ? 20.794 12.745 -16.285 1.00 87.38 300 ALA A CA 1
ATOM 2225 C C . ALA A 1 300 ? 21.890 11.682 -16.355 1.00 87.38 300 ALA A C 1
ATOM 2227 O O . ALA A 1 300 ? 22.468 11.450 -17.417 1.00 87.38 300 ALA A O 1
ATOM 2228 N N . ASN A 1 301 ? 22.188 11.030 -15.237 1.00 88.31 301 ASN A N 1
ATOM 2229 C CA . ASN A 1 301 ? 23.135 9.926 -15.220 1.00 88.31 301 ASN A CA 1
ATOM 2230 C C . ASN A 1 301 ? 22.770 8.888 -14.161 1.00 88.31 301 ASN A C 1
ATOM 2232 O O . ASN A 1 301 ? 22.037 9.171 -13.215 1.00 88.31 301 ASN A O 1
ATOM 2236 N N . THR A 1 302 ? 23.282 7.678 -14.348 1.00 86.44 302 THR A N 1
ATOM 2237 C CA . THR A 1 302 ? 23.200 6.593 -13.378 1.00 86.44 302 THR A CA 1
ATOM 2238 C C . THR A 1 302 ? 24.466 5.748 -13.452 1.00 86.44 302 THR A C 1
ATOM 2240 O O . THR A 1 302 ? 25.084 5.616 -14.514 1.00 86.44 302 THR A O 1
ATOM 2243 N N . LEU A 1 303 ? 24.877 5.187 -12.316 1.00 84.19 303 LEU A N 1
ATOM 2244 C CA . LEU A 1 303 ? 26.001 4.263 -12.270 1.00 84.19 303 LEU A CA 1
ATOM 2245 C C . LEU A 1 303 ? 25.478 2.840 -12.462 1.00 84.19 303 LEU A C 1
ATOM 2247 O O . LEU A 1 303 ? 24.720 2.322 -11.645 1.00 84.19 303 LEU A O 1
ATOM 2251 N N . VAL A 1 304 ? 25.924 2.198 -13.534 1.00 81.88 304 VAL A N 1
ATOM 2252 C CA . VAL A 1 304 ? 25.726 0.769 -13.762 1.00 81.88 304 VAL A CA 1
ATOM 2253 C C . VAL A 1 304 ? 26.724 0.039 -12.880 1.00 81.88 304 VAL A C 1
ATOM 2255 O O . VAL A 1 304 ? 27.920 -0.005 -13.180 1.00 81.88 304 VAL A O 1
ATOM 2258 N N . GLU A 1 305 ? 26.253 -0.484 -11.755 1.00 76.44 305 GLU A N 1
ATOM 2259 C CA . GLU A 1 305 ? 27.061 -1.349 -10.902 1.00 76.44 305 GLU A CA 1
ATOM 2260 C C . GLU A 1 305 ? 27.424 -2.645 -11.635 1.00 76.44 305 GLU A C 1
ATOM 2262 O O . GLU A 1 305 ? 26.684 -3.129 -12.494 1.00 76.44 305 GLU A O 1
ATOM 2267 N N . ALA A 1 306 ? 28.594 -3.198 -11.316 1.00 74.62 306 ALA A N 1
ATOM 2268 C CA . ALA A 1 306 ? 29.060 -4.400 -11.986 1.00 74.62 306 ALA A CA 1
ATOM 2269 C C . ALA A 1 306 ? 28.174 -5.589 -11.595 1.00 74.62 306 ALA A C 1
ATOM 2271 O O . ALA A 1 306 ? 28.181 -6.011 -10.439 1.00 74.62 306 ALA A O 1
ATOM 2272 N N . SER A 1 307 ? 27.445 -6.144 -12.561 1.00 70.38 307 SER A N 1
ATOM 2273 C CA . SER A 1 307 ? 26.638 -7.350 -12.367 1.00 70.38 307 SER A CA 1
ATOM 2274 C C . SER A 1 307 ? 27.338 -8.558 -12.991 1.00 70.38 307 SER A C 1
ATOM 2276 O O . SER A 1 307 ? 27.933 -8.419 -14.062 1.00 70.38 307 SER A O 1
ATOM 2278 N N . PRO A 1 308 ? 27.314 -9.743 -12.352 1.00 66.81 308 PRO A N 1
ATOM 2279 C CA . PRO A 1 308 ? 27.900 -10.959 -12.910 1.00 66.81 308 PRO A CA 1
ATOM 2280 C C . PRO A 1 308 ? 26.993 -11.677 -13.922 1.00 66.81 308 PRO A C 1
ATOM 2282 O O . PRO A 1 308 ? 27.495 -12.516 -14.669 1.00 66.81 308 PRO A O 1
ATOM 2285 N N . THR A 1 309 ? 25.685 -11.400 -13.930 1.00 71.12 309 THR A N 1
ATOM 2286 C CA . THR A 1 309 ? 24.692 -12.193 -14.675 1.00 71.12 309 THR A CA 1
ATOM 2287 C C . THR A 1 309 ? 23.783 -11.336 -15.543 1.00 71.12 309 THR A C 1
ATOM 2289 O O . THR A 1 309 ? 23.801 -11.504 -16.754 1.00 71.12 309 THR A O 1
ATOM 2292 N N . TRP A 1 310 ? 22.989 -10.450 -14.947 1.00 75.38 310 TRP A N 1
ATOM 2293 C CA . TRP A 1 310 ? 22.045 -9.567 -15.637 1.00 75.38 310 TRP A CA 1
ATOM 2294 C C . TRP A 1 310 ? 21.829 -8.307 -14.811 1.00 75.38 310 TRP A C 1
ATOM 2296 O O . TRP A 1 310 ? 22.029 -8.308 -13.593 1.00 75.38 310 TRP A O 1
ATOM 2306 N N . GLY A 1 311 ? 21.391 -7.231 -15.448 1.00 77.38 311 GLY A N 1
ATOM 2307 C CA . GLY A 1 311 ? 20.944 -6.058 -14.716 1.00 77.38 311 GLY A CA 1
ATOM 2308 C C . GLY A 1 311 ? 20.063 -5.162 -15.560 1.00 77.38 311 GLY A C 1
ATOM 2309 O O . GLY A 1 311 ? 20.074 -5.208 -16.788 1.00 77.38 311 GLY A O 1
ATOM 2310 N N . SER A 1 312 ? 19.285 -4.343 -14.876 1.00 82.50 312 SER A N 1
ATOM 2311 C CA . SER A 1 312 ? 18.392 -3.370 -15.479 1.00 82.50 312 SER A CA 1
ATOM 2312 C C . SER A 1 312 ? 18.607 -2.062 -14.751 1.00 82.50 312 SER A C 1
ATOM 2314 O O . SER A 1 312 ? 18.682 -2.066 -13.521 1.00 82.50 312 SER A O 1
ATOM 2316 N N . TRP A 1 313 ? 18.748 -0.962 -15.481 1.00 85.75 313 TRP A N 1
ATOM 2317 C CA . TRP A 1 313 ? 19.007 0.360 -14.918 1.00 85.75 313 TRP A CA 1
ATOM 2318 C C . TRP A 1 313 ? 18.059 1.375 -15.518 1.00 85.75 313 TRP A C 1
ATOM 2320 O O . TRP A 1 313 ? 17.653 1.273 -16.675 1.00 85.75 313 TRP A O 1
ATOM 2330 N N . ILE A 1 314 ? 17.717 2.360 -14.696 1.00 85.50 314 ILE A N 1
ATOM 2331 C CA . ILE A 1 314 ? 16.779 3.414 -15.044 1.00 85.50 314 ILE A CA 1
ATOM 2332 C C . ILE A 1 314 ? 17.496 4.750 -14.954 1.00 85.50 314 ILE A C 1
ATOM 2334 O O . ILE A 1 314 ? 18.229 5.020 -14.000 1.00 85.50 314 ILE A O 1
ATOM 2338 N N . ILE A 1 315 ? 17.257 5.586 -15.957 1.00 88.00 315 ILE A N 1
ATOM 2339 C CA . ILE A 1 315 ? 17.644 6.989 -15.971 1.00 88.00 315 ILE A CA 1
ATOM 2340 C C . ILE A 1 315 ? 16.359 7.808 -15.944 1.00 88.00 315 ILE A C 1
ATOM 2342 O O . ILE A 1 315 ? 15.551 7.738 -16.872 1.00 88.00 315 ILE A O 1
ATOM 2346 N N . VAL A 1 316 ? 16.184 8.582 -14.873 1.00 87.06 316 VAL A N 1
ATOM 2347 C CA . VAL A 1 316 ? 15.045 9.489 -14.695 1.00 87.06 316 VAL A CA 1
ATOM 2348 C C . VAL A 1 316 ? 15.537 10.924 -14.902 1.00 87.06 316 VAL A C 1
ATOM 2350 O O . VAL A 1 316 ? 16.230 11.457 -14.031 1.00 87.06 316 VAL A O 1
ATOM 2353 N N . PRO A 1 317 ? 15.255 11.555 -16.051 1.00 86.00 317 PRO A N 1
ATOM 2354 C CA . PRO A 1 317 ? 15.574 12.960 -16.262 1.00 86.00 317 PRO A CA 1
ATOM 2355 C C . PRO A 1 317 ? 14.623 13.889 -15.504 1.00 86.00 317 PRO A C 1
ATOM 2357 O O . PRO A 1 317 ? 13.534 13.502 -15.081 1.00 86.00 317 PRO A O 1
ATOM 2360 N N . GLU A 1 318 ? 15.022 15.154 -15.354 1.00 85.81 318 GLU A N 1
ATOM 2361 C CA . GLU A 1 318 ? 14.138 16.168 -14.777 1.00 85.81 318 GLU A CA 1
ATOM 2362 C C . GLU A 1 318 ? 12.852 16.334 -15.615 1.00 85.81 318 GLU A C 1
ATOM 2364 O O . GLU A 1 318 ? 12.920 16.297 -16.848 1.00 85.81 318 GLU A O 1
ATOM 2369 N N . PRO A 1 319 ? 11.683 16.607 -14.997 1.00 83.19 319 PRO A N 1
ATOM 2370 C CA . PRO A 1 319 ? 10.403 16.671 -15.712 1.00 83.19 319 PRO A CA 1
ATOM 2371 C C . PRO A 1 319 ? 10.369 17.653 -16.894 1.00 83.19 319 PRO A C 1
ATOM 2373 O O . PRO A 1 319 ? 9.721 17.395 -17.907 1.00 83.19 319 PRO A O 1
ATOM 2376 N N . GLN A 1 320 ? 11.072 18.785 -16.786 1.00 83.19 320 GLN A N 1
ATOM 2377 C CA . GLN A 1 320 ? 11.150 19.780 -17.865 1.00 83.19 320 GLN A CA 1
ATOM 2378 C C . GLN A 1 320 ? 11.978 19.268 -19.045 1.00 83.19 320 GLN A C 1
ATOM 2380 O O . GLN A 1 320 ? 11.588 19.434 -20.201 1.00 83.19 320 GLN A O 1
ATOM 2385 N N . THR A 1 321 ? 13.099 18.613 -18.743 1.00 85.00 321 THR A N 1
ATOM 2386 C CA . THR A 1 321 ? 13.960 17.964 -19.730 1.00 85.00 321 THR A CA 1
ATOM 2387 C C . THR A 1 321 ? 13.209 16.856 -20.447 1.00 85.00 321 THR A C 1
ATOM 2389 O O . THR A 1 321 ? 13.223 16.810 -21.674 1.00 85.00 321 THR A O 1
ATOM 2392 N N . TRP A 1 322 ? 12.492 16.020 -19.695 1.00 84.75 322 TRP A N 1
ATOM 2393 C 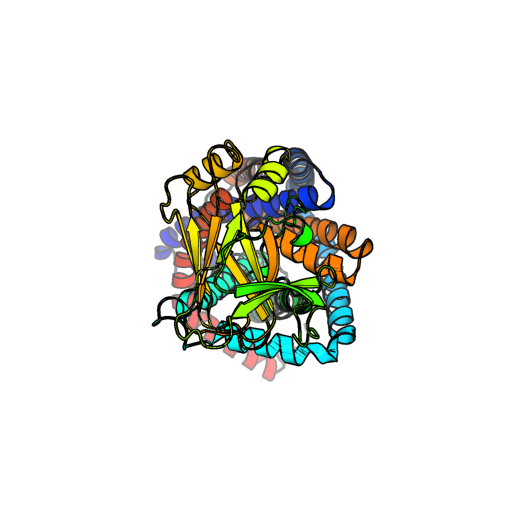CA . TRP A 1 322 ? 11.667 14.962 -20.260 1.00 84.75 322 TRP A CA 1
ATOM 2394 C C . TRP A 1 322 ? 10.611 15.497 -21.227 1.00 84.75 322 TRP A C 1
ATOM 2396 O O . TRP A 1 322 ? 10.507 15.032 -22.358 1.00 84.75 322 TRP A O 1
ATOM 2406 N N . SER A 1 323 ? 9.869 16.523 -20.801 1.00 81.88 323 SER A N 1
ATOM 2407 C CA . SER A 1 323 ? 8.862 17.171 -21.642 1.00 81.88 323 SER A CA 1
ATOM 2408 C C . SER A 1 323 ? 9.469 17.624 -22.971 1.00 81.88 323 SER A C 1
ATOM 2410 O O . SER A 1 323 ? 8.950 17.282 -24.028 1.00 81.88 323 SER A O 1
ATOM 2412 N N . ARG A 1 324 ? 10.638 18.279 -22.929 1.00 83.38 324 ARG A N 1
ATOM 2413 C CA . ARG A 1 324 ? 11.354 18.722 -24.132 1.00 83.38 324 ARG A CA 1
ATOM 2414 C C . ARG A 1 324 ? 11.774 17.562 -25.040 1.00 83.38 324 ARG A C 1
ATOM 2416 O O . ARG A 1 324 ? 11.629 17.677 -26.253 1.00 83.38 324 ARG A O 1
ATOM 2423 N N . MET A 1 325 ? 12.270 16.462 -24.471 1.00 82.19 325 MET A N 1
ATOM 2424 C CA . MET A 1 325 ? 12.661 15.264 -25.227 1.00 82.19 325 MET A CA 1
ATOM 2425 C C . MET A 1 325 ? 11.495 14.670 -26.015 1.00 82.19 325 MET A C 1
ATOM 2427 O O . MET A 1 325 ? 11.664 14.293 -27.171 1.00 82.19 325 MET A O 1
ATOM 2431 N N . ILE A 1 326 ? 10.316 14.608 -25.392 1.00 79.19 326 ILE A N 1
ATOM 2432 C CA . ILE A 1 326 ? 9.115 14.043 -26.007 1.00 79.19 326 ILE A CA 1
ATOM 2433 C C . ILE A 1 326 ? 8.482 15.022 -26.999 1.00 79.19 326 ILE A C 1
ATOM 2435 O O . ILE A 1 326 ? 8.005 14.596 -28.045 1.00 79.19 326 ILE A O 1
ATOM 2439 N N . THR A 1 327 ? 8.459 16.329 -26.721 1.00 80.62 327 THR A N 1
ATOM 2440 C CA . THR A 1 327 ? 7.826 17.311 -27.621 1.00 80.62 327 THR A CA 1
ATOM 2441 C C . THR A 1 327 ? 8.681 17.665 -28.830 1.00 80.62 327 THR A C 1
ATOM 2443 O O . THR A 1 327 ? 8.140 18.022 -29.872 1.00 80.62 327 THR A O 1
ATOM 2446 N N . GLU A 1 328 ? 10.006 17.597 -28.694 1.00 81.50 328 GLU A N 1
ATOM 2447 C CA . GLU A 1 328 ? 10.962 17.990 -29.730 1.00 81.50 328 GLU A CA 1
ATOM 2448 C C . GLU A 1 328 ? 11.992 16.872 -30.004 1.00 81.50 328 GLU A C 1
ATOM 2450 O O . GLU A 1 328 ? 13.205 17.101 -29.872 1.00 81.50 328 GLU A O 1
ATOM 2455 N N . PRO A 1 329 ? 11.553 15.662 -30.406 1.00 76.38 329 PRO A N 1
ATOM 2456 C CA . PRO A 1 329 ? 12.454 14.524 -30.593 1.00 76.38 329 PRO A CA 1
ATOM 2457 C C . PRO A 1 329 ? 13.482 14.761 -31.713 1.00 76.38 329 PRO A C 1
ATOM 2459 O O . PRO A 1 329 ? 14.586 14.235 -31.644 1.00 76.38 329 PRO A O 1
ATOM 2462 N N . ASP A 1 330 ? 13.162 15.619 -32.690 1.00 78.19 330 ASP A N 1
ATOM 2463 C CA . ASP A 1 330 ? 14.032 15.952 -33.828 1.00 78.19 330 ASP A CA 1
ATOM 2464 C C . ASP A 1 330 ? 14.877 17.226 -33.616 1.00 78.19 330 ASP A C 1
ATOM 2466 O O . ASP A 1 330 ? 15.587 17.664 -34.523 1.00 78.19 330 ASP A O 1
ATOM 2470 N N . SER A 1 331 ? 14.827 17.852 -32.430 1.00 72.31 331 SER A N 1
ATOM 2471 C CA . SER A 1 331 ? 15.618 19.067 -32.131 1.00 72.31 331 SER A CA 1
ATOM 2472 C C . SER A 1 331 ? 17.135 18.829 -32.074 1.00 72.31 331 SER A C 1
ATOM 2474 O O . SER A 1 331 ? 17.912 19.785 -32.016 1.00 72.31 331 SER A O 1
ATOM 2476 N N . GLY A 1 332 ? 17.563 17.567 -32.132 1.00 70.50 332 GLY A N 1
ATOM 2477 C CA . GLY A 1 332 ? 18.937 17.123 -32.330 1.00 70.50 332 GLY A CA 1
ATOM 2478 C C . GLY A 1 332 ? 19.124 15.677 -31.875 1.00 70.50 332 GLY A C 1
ATOM 2479 O O . GLY A 1 332 ? 18.151 14.951 -31.692 1.00 70.50 332 GLY A O 1
ATOM 2480 N N . LYS A 1 333 ? 20.377 15.239 -31.712 1.00 78.75 333 LYS A N 1
ATOM 2481 C CA . LYS A 1 333 ? 20.683 13.858 -31.312 1.00 78.75 333 LYS A CA 1
ATOM 2482 C C . LYS A 1 333 ? 20.539 13.701 -29.800 1.00 78.75 333 LYS A C 1
ATOM 2484 O O . LYS A 1 333 ? 21.420 14.114 -29.052 1.00 78.75 333 LYS A O 1
ATOM 2489 N N . TRP A 1 334 ? 19.437 13.106 -29.363 1.00 84.56 334 TRP A N 1
ATOM 2490 C CA . TRP A 1 334 ? 19.281 12.624 -27.993 1.00 84.56 334 TRP A CA 1
ATOM 2491 C C . TRP A 1 334 ? 20.020 11.300 -27.862 1.00 84.56 334 TRP A C 1
ATOM 2493 O O . TRP A 1 334 ? 19.715 10.367 -28.601 1.00 84.56 334 TRP A O 1
ATOM 2503 N N . GLN A 1 335 ? 20.991 11.201 -26.957 1.00 86.44 335 GLN A N 1
ATOM 2504 C CA . GLN A 1 335 ? 21.854 10.019 -26.901 1.00 86.44 335 GLN A CA 1
ATOM 2505 C C . GLN A 1 335 ? 21.890 9.389 -25.511 1.00 86.44 335 GLN A C 1
ATOM 2507 O O . GLN A 1 335 ? 22.021 10.084 -24.504 1.00 86.44 335 GLN A O 1
ATOM 2512 N N . LEU A 1 336 ? 21.836 8.058 -25.465 1.00 86.50 336 LEU A N 1
ATOM 2513 C CA . LEU A 1 336 ? 22.250 7.283 -24.301 1.00 86.50 336 LEU A CA 1
ATOM 2514 C C . LEU A 1 336 ? 23.734 6.951 -24.453 1.00 86.50 336 LEU A C 1
ATOM 2516 O O . LEU A 1 336 ? 24.119 6.177 -25.331 1.00 86.50 336 LEU A O 1
ATOM 2520 N N . ARG A 1 337 ? 24.561 7.550 -23.599 1.00 87.00 337 ARG A N 1
ATOM 2521 C CA . ARG A 1 337 ? 26.007 7.363 -23.572 1.00 87.00 337 ARG A CA 1
ATOM 2522 C C . ARG A 1 337 ? 26.395 6.371 -22.480 1.00 87.00 337 ARG A C 1
ATOM 2524 O O . ARG A 1 337 ? 26.105 6.603 -21.311 1.00 87.00 337 ARG A O 1
ATOM 2531 N N . LEU A 1 338 ? 27.106 5.306 -22.839 1.00 85.00 338 LEU A N 1
ATOM 2532 C CA . LEU A 1 338 ? 27.677 4.338 -21.902 1.00 85.00 338 LEU A CA 1
ATOM 2533 C C . LEU A 1 338 ? 29.207 4.428 -21.913 1.00 85.00 338 LEU A C 1
ATOM 2535 O O . LEU A 1 338 ? 29.846 4.232 -22.948 1.00 85.00 338 LEU A O 1
ATOM 2539 N N . SER A 1 339 ? 29.790 4.700 -20.746 1.00 84.81 339 SER A N 1
ATOM 2540 C CA . SER A 1 339 ? 31.237 4.825 -20.537 1.00 84.81 339 SER A CA 1
ATOM 2541 C C . SER A 1 339 ? 31.726 3.761 -19.543 1.00 84.81 339 SER A C 1
ATOM 2543 O O . SER A 1 339 ? 31.677 3.982 -18.327 1.00 84.81 339 SER A O 1
ATOM 2545 N N . PRO A 1 340 ? 32.147 2.574 -20.017 1.00 82.06 340 PRO A N 1
ATOM 2546 C CA . PRO A 1 340 ? 32.573 1.487 -19.143 1.00 82.06 340 PRO A CA 1
ATOM 2547 C C . PRO A 1 340 ? 33.929 1.759 -18.484 1.00 82.06 340 PRO A C 1
ATOM 2549 O O . PRO A 1 340 ? 34.814 2.373 -19.066 1.00 82.06 340 PRO A O 1
ATOM 2552 N N . SER A 1 341 ? 34.126 1.263 -17.263 1.00 81.44 341 SER A N 1
ATOM 2553 C CA . SER A 1 341 ? 35.396 1.383 -16.522 1.00 81.44 341 SER A CA 1
ATOM 2554 C C . SER A 1 341 ? 36.477 0.404 -16.988 1.00 81.44 341 SER A C 1
ATOM 2556 O O . SER A 1 341 ? 37.660 0.614 -16.719 1.00 81.44 341 SER A O 1
ATOM 2558 N N . ALA A 1 342 ? 36.089 -0.669 -17.682 1.00 76.50 342 ALA A N 1
ATOM 2559 C CA . ALA A 1 342 ? 36.990 -1.703 -18.171 1.00 76.50 342 ALA A CA 1
ATOM 2560 C C . ALA A 1 342 ? 36.615 -2.141 -19.588 1.00 76.50 342 ALA A C 1
ATOM 2562 O O . ALA A 1 342 ? 35.447 -2.129 -19.970 1.00 76.50 342 ALA A O 1
ATOM 2563 N N . ASN A 1 343 ? 37.621 -2.578 -20.347 1.00 71.19 343 ASN A N 1
ATOM 2564 C CA . ASN A 1 343 ? 37.457 -3.024 -21.725 1.00 71.19 343 ASN A CA 1
ATOM 2565 C C . ASN A 1 343 ? 36.952 -4.479 -21.764 1.00 71.19 343 ASN A C 1
ATOM 2567 O O . ASN A 1 343 ? 37.736 -5.421 -21.879 1.00 71.19 343 ASN A O 1
ATOM 2571 N N . ARG A 1 344 ? 35.646 -4.669 -21.564 1.00 73.00 344 ARG A N 1
ATOM 2572 C CA . ARG A 1 344 ? 34.964 -5.973 -21.602 1.00 73.00 344 ARG A CA 1
ATOM 2573 C C . ARG A 1 344 ? 33.770 -5.921 -22.539 1.00 73.00 344 ARG A C 1
ATOM 2575 O O . ARG A 1 344 ? 33.278 -4.840 -22.848 1.00 73.00 344 ARG A O 1
ATOM 2582 N N . GLU A 1 345 ? 33.321 -7.096 -22.968 1.00 74.19 345 GLU A N 1
ATOM 2583 C CA . GLU A 1 345 ? 32.102 -7.190 -23.760 1.00 74.19 345 GLU A CA 1
ATOM 2584 C C . GLU A 1 345 ? 30.890 -6.725 -22.950 1.00 74.19 345 GLU A C 1
ATOM 2586 O O . GLU A 1 345 ? 30.741 -7.103 -21.788 1.00 74.19 345 GLU A O 1
ATOM 2591 N N . ILE A 1 346 ? 30.030 -5.921 -23.571 1.00 75.88 346 ILE A N 1
ATOM 2592 C CA . ILE A 1 346 ? 28.759 -5.487 -22.984 1.00 75.88 346 ILE A CA 1
ATOM 2593 C C . ILE A 1 346 ? 27.647 -5.909 -23.925 1.00 75.88 346 ILE A C 1
ATOM 2595 O O . ILE A 1 346 ? 27.730 -5.696 -25.133 1.00 75.88 346 ILE A O 1
ATOM 2599 N N . TRP A 1 347 ? 26.614 -6.507 -23.354 1.00 77.50 347 TRP A N 1
ATOM 2600 C CA . TRP A 1 347 ? 25.460 -6.990 -24.088 1.00 77.50 347 TRP A CA 1
ATOM 2601 C C . TRP A 1 347 ? 24.255 -6.185 -23.635 1.00 77.50 347 TRP A C 1
ATOM 2603 O O . TRP A 1 347 ? 23.955 -6.165 -22.445 1.00 77.50 347 TRP A O 1
ATOM 2613 N N . ILE A 1 348 ? 23.582 -5.507 -24.557 1.00 79.12 348 ILE A N 1
ATOM 2614 C CA . ILE A 1 348 ? 22.371 -4.734 -24.272 1.00 79.12 348 ILE A CA 1
ATOM 2615 C C . ILE A 1 348 ? 21.185 -5.513 -24.837 1.00 79.12 348 ILE A C 1
ATOM 2617 O O . ILE A 1 348 ? 21.147 -5.792 -26.035 1.00 79.12 348 ILE A O 1
ATOM 2621 N N . ASP A 1 349 ? 20.251 -5.889 -23.963 1.00 76.50 349 ASP A N 1
ATOM 2622 C CA . ASP A 1 349 ? 19.013 -6.601 -24.316 1.00 76.50 349 ASP A CA 1
ATOM 2623 C C . ASP A 1 349 ? 17.989 -5.630 -24.908 1.00 76.50 349 ASP A C 1
ATOM 2625 O O . ASP A 1 349 ? 17.535 -5.804 -26.035 1.00 76.50 349 ASP A O 1
ATOM 2629 N N . ARG A 1 350 ? 17.666 -4.565 -24.167 1.00 77.88 350 ARG A N 1
ATOM 2630 C CA . ARG A 1 350 ? 16.618 -3.612 -24.545 1.00 77.88 350 ARG A CA 1
ATOM 2631 C C . ARG A 1 350 ? 16.898 -2.208 -24.043 1.00 77.88 350 ARG A C 1
ATOM 2633 O O . ARG A 1 350 ? 17.552 -2.031 -23.015 1.00 77.88 350 ARG A O 1
ATOM 2640 N N . VAL A 1 351 ? 16.354 -1.233 -24.768 1.00 79.88 351 VAL A N 1
ATOM 2641 C CA . VAL A 1 351 ? 16.213 0.163 -24.345 1.00 79.88 351 VAL A CA 1
ATOM 2642 C C . VAL A 1 351 ? 14.762 0.564 -24.581 1.00 79.88 351 VAL A C 1
ATOM 2644 O O . VAL A 1 351 ? 14.250 0.428 -25.692 1.00 79.88 351 VAL A O 1
ATOM 2647 N N . GLU A 1 352 ? 14.079 1.015 -23.538 1.00 78.38 352 GLU A N 1
ATOM 2648 C CA . GLU A 1 352 ? 12.643 1.283 -23.587 1.00 78.38 352 GLU A CA 1
ATOM 2649 C C . GLU A 1 352 ? 12.240 2.454 -22.689 1.00 78.38 352 GLU A C 1
ATOM 2651 O O . GLU A 1 352 ? 12.947 2.813 -21.741 1.00 78.38 352 GLU A O 1
ATOM 2656 N N . LEU A 1 353 ? 11.091 3.052 -23.001 1.00 80.88 353 LEU A N 1
ATOM 2657 C CA . LEU A 1 353 ? 10.491 4.105 -22.190 1.00 80.88 353 LEU A CA 1
ATOM 2658 C C . LEU A 1 353 ? 9.595 3.458 -21.142 1.00 80.88 353 LEU A C 1
ATOM 2660 O O . LEU A 1 353 ? 8.772 2.599 -21.454 1.00 80.88 353 LEU A O 1
ATOM 2664 N N . VAL A 1 354 ? 9.781 3.850 -19.887 1.00 80.81 354 VAL A N 1
ATOM 2665 C CA . VAL A 1 354 ? 9.052 3.282 -18.755 1.00 80.81 354 VAL A CA 1
ATOM 2666 C C . VAL A 1 354 ? 8.517 4.374 -17.845 1.00 80.81 354 VAL A C 1
ATOM 2668 O O . VAL A 1 354 ? 8.976 5.518 -17.866 1.00 80.81 354 VAL A O 1
ATOM 2671 N N . GLU A 1 355 ? 7.550 4.001 -17.023 1.00 78.50 355 GLU A N 1
ATOM 2672 C CA . GLU A 1 355 ? 6.996 4.842 -15.971 1.00 78.50 355 GLU A CA 1
ATOM 2673 C C . GLU A 1 355 ? 6.972 4.114 -14.637 1.00 78.50 355 GLU A C 1
ATOM 2675 O O . GLU A 1 355 ? 6.842 2.884 -14.557 1.00 78.50 355 GLU A O 1
ATOM 2680 N N . ASP A 1 356 ? 7.099 4.906 -13.573 1.00 75.75 356 ASP A N 1
ATOM 2681 C CA . ASP A 1 356 ? 6.826 4.401 -12.239 1.00 75.75 356 ASP A CA 1
ATOM 2682 C C . ASP A 1 356 ? 5.356 3.985 -12.165 1.00 75.75 356 ASP A C 1
ATOM 2684 O O . ASP A 1 356 ? 4.449 4.703 -12.584 1.00 75.75 356 ASP A O 1
ATOM 2688 N N . THR A 1 357 ? 5.124 2.778 -11.670 1.00 73.19 357 THR A N 1
ATOM 2689 C CA . THR A 1 357 ? 3.816 2.141 -11.733 1.00 73.19 357 THR A CA 1
ATOM 2690 C C . THR A 1 357 ? 3.220 2.060 -10.343 1.00 73.19 357 THR A C 1
ATOM 2692 O O . THR A 1 357 ? 3.874 1.666 -9.376 1.00 73.19 357 THR A O 1
ATOM 2695 N N . ASN A 1 358 ? 1.925 2.357 -10.237 1.00 76.81 358 ASN A N 1
ATOM 2696 C CA . ASN A 1 358 ? 1.200 2.172 -8.989 1.00 76.81 358 ASN A CA 1
ATOM 2697 C C . ASN A 1 358 ? 1.338 0.711 -8.507 1.00 76.81 358 ASN A C 1
ATOM 2699 O O . ASN A 1 358 ? 1.051 -0.229 -9.249 1.00 76.81 358 ASN A O 1
ATOM 2703 N N . GLY A 1 359 ? 1.722 0.504 -7.243 1.00 80.25 359 GLY A N 1
ATOM 2704 C CA . GLY A 1 359 ? 1.968 -0.830 -6.684 1.00 80.25 359 GLY A CA 1
ATOM 2705 C C .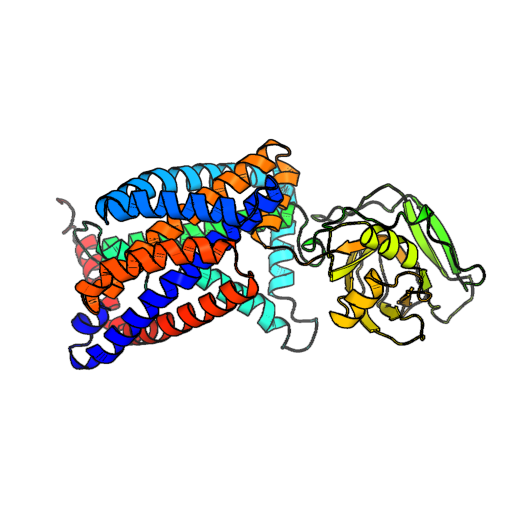 GLY A 1 359 ? 0.798 -1.818 -6.825 1.00 80.25 359 GLY A C 1
ATOM 2706 O O . GLY A 1 359 ? 1.020 -3.028 -6.901 1.00 80.25 359 GLY A O 1
ATOM 2707 N N . ILE A 1 360 ? -0.449 -1.333 -6.913 1.00 82.50 360 ILE A N 1
ATOM 2708 C CA . ILE A 1 360 ? -1.609 -2.195 -7.196 1.00 82.50 360 ILE A CA 1
ATOM 2709 C C . ILE A 1 360 ? -1.625 -2.699 -8.646 1.00 82.50 360 ILE A C 1
ATOM 2711 O O . ILE A 1 360 ? -1.935 -3.865 -8.876 1.00 82.50 360 ILE A O 1
ATOM 2715 N N . VAL A 1 361 ? -1.239 -1.852 -9.603 1.00 82.69 361 VAL A N 1
ATOM 2716 C CA . VAL A 1 361 ? -1.127 -2.197 -11.027 1.00 82.69 361 VAL A CA 1
ATOM 2717 C C . VAL A 1 361 ? 0.032 -3.170 -11.227 1.00 82.69 361 VAL A C 1
ATOM 2719 O O . VAL A 1 361 ? -0.143 -4.197 -11.876 1.00 82.69 361 VAL A O 1
ATOM 2722 N N . LEU A 1 362 ? 1.166 -2.928 -10.561 1.00 85.06 362 LEU A N 1
ATOM 2723 C CA . LEU A 1 362 ? 2.300 -3.855 -10.522 1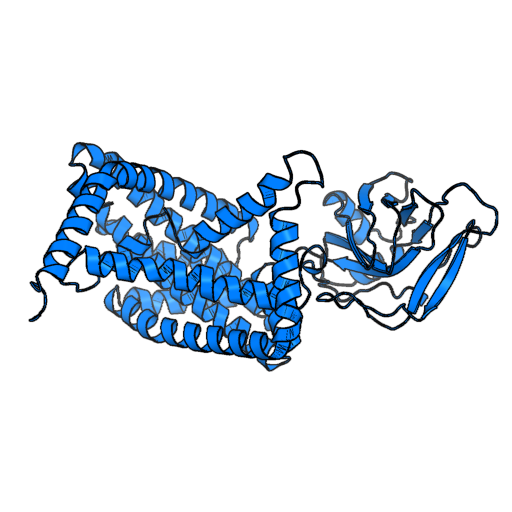.00 85.06 362 LEU A CA 1
ATOM 2724 C C . LEU A 1 362 ? 1.894 -5.239 -9.996 1.00 85.06 362 LEU A C 1
ATOM 2726 O O . LEU A 1 362 ? 2.225 -6.266 -10.585 1.00 85.06 362 LEU A O 1
ATOM 2730 N N . SER A 1 363 ? 1.141 -5.267 -8.893 1.00 86.31 363 SER A N 1
ATOM 2731 C CA . SER A 1 363 ? 0.619 -6.515 -8.332 1.00 86.31 363 SER A CA 1
ATOM 2732 C C . SER A 1 363 ? -0.299 -7.214 -9.337 1.00 86.31 363 SER A C 1
ATOM 2734 O O . SER A 1 363 ? -0.123 -8.398 -9.603 1.00 86.31 363 SER A O 1
ATOM 2736 N N . SER A 1 364 ? -1.243 -6.497 -9.951 1.00 83.62 364 SER A N 1
ATOM 2737 C CA . SER A 1 364 ? -2.119 -7.058 -10.987 1.00 83.62 364 SER A CA 1
ATOM 2738 C C . SER A 1 364 ? -1.325 -7.644 -12.161 1.00 83.62 364 SER A C 1
ATOM 2740 O O . SER A 1 364 ? -1.598 -8.777 -12.558 1.00 83.62 364 SER A O 1
ATOM 2742 N N . ALA A 1 365 ? -0.296 -6.945 -12.651 1.00 82.19 365 ALA A N 1
ATOM 2743 C CA . ALA A 1 365 ? 0.587 -7.425 -13.715 1.00 82.19 365 ALA A CA 1
ATOM 2744 C C . ALA A 1 365 ? 1.354 -8.698 -13.308 1.00 82.19 365 ALA A C 1
ATOM 2746 O O . ALA A 1 365 ? 1.421 -9.663 -14.073 1.00 82.19 365 ALA A O 1
ATOM 2747 N N . ALA A 1 366 ? 1.871 -8.758 -12.077 1.00 86.62 366 ALA A N 1
ATOM 2748 C CA . ALA A 1 366 ? 2.562 -9.939 -11.560 1.00 86.62 366 ALA A CA 1
ATOM 2749 C C . ALA A 1 366 ? 1.666 -11.184 -11.568 1.00 86.62 366 ALA A C 1
ATOM 2751 O O . ALA A 1 366 ? 2.067 -12.252 -12.029 1.00 86.62 366 ALA A O 1
ATOM 2752 N N . PHE A 1 367 ? 0.422 -11.047 -11.112 1.00 86.31 367 PHE A N 1
ATOM 2753 C CA . PHE A 1 367 ? -0.545 -12.142 -11.145 1.00 86.31 367 PHE A CA 1
ATOM 2754 C C . PHE A 1 367 ? -0.994 -12.486 -12.571 1.00 86.31 367 PHE A C 1
ATOM 2756 O O . PHE A 1 367 ? -1.178 -13.665 -12.889 1.00 86.31 367 PHE A O 1
ATOM 2763 N N . ALA A 1 368 ? -1.154 -11.487 -13.440 1.00 84.56 368 ALA A N 1
ATOM 2764 C CA . ALA A 1 368 ? -1.483 -11.682 -14.848 1.00 84.56 368 ALA A CA 1
ATOM 2765 C C . ALA A 1 368 ? -0.465 -12.581 -15.562 1.00 84.56 368 ALA A C 1
ATOM 2767 O O . ALA A 1 368 ? -0.865 -13.459 -16.327 1.00 84.56 368 ALA A O 1
ATOM 2768 N N . LYS A 1 369 ? 0.831 -12.432 -15.250 1.00 85.25 369 LYS A N 1
ATOM 2769 C CA . LYS A 1 369 ? 1.909 -13.266 -15.807 1.00 85.25 369 LYS A CA 1
ATOM 2770 C C . LYS A 1 369 ? 1.665 -14.766 -15.600 1.00 85.25 369 LYS A C 1
ATOM 2772 O O . LYS A 1 369 ? 1.945 -15.561 -16.490 1.00 85.25 369 LYS A O 1
ATOM 2777 N N . PHE A 1 370 ? 1.126 -15.158 -14.446 1.00 87.19 370 PHE A N 1
ATOM 2778 C CA . PHE A 1 370 ? 0.928 -16.568 -14.091 1.00 87.19 370 PHE A CA 1
ATOM 2779 C C . PHE A 1 370 ? -0.448 -17.118 -14.459 1.00 87.19 370 PHE A C 1
ATOM 2781 O O . PHE A 1 370 ? -0.575 -18.292 -14.799 1.00 87.19 370 PHE A O 1
ATOM 2788 N N . PHE A 1 371 ? -1.487 -16.288 -14.373 1.00 83.81 371 PHE A N 1
ATOM 2789 C CA . PHE A 1 371 ? -2.875 -16.725 -14.541 1.00 83.81 371 PHE A CA 1
ATOM 2790 C C . PHE A 1 371 ? -3.510 -16.268 -15.863 1.00 83.81 371 PHE A C 1
ATOM 2792 O O . PHE A 1 371 ? -4.680 -16.567 -16.121 1.00 83.81 371 PHE A O 1
ATOM 2799 N N . GLY A 1 372 ? -2.770 -15.533 -16.697 1.00 83.19 372 GLY A N 1
ATOM 2800 C CA . GLY A 1 372 ? -3.230 -15.012 -17.981 1.00 83.19 372 GLY A CA 1
ATOM 2801 C C . GLY A 1 372 ? -4.541 -14.233 -17.853 1.00 83.19 372 GLY A C 1
ATOM 2802 O O . GLY A 1 372 ? -4.720 -13.408 -16.956 1.00 83.19 372 GLY A O 1
ATOM 2803 N N . ALA A 1 373 ? -5.503 -14.552 -18.723 1.00 79.75 373 ALA A N 1
ATOM 2804 C CA . ALA A 1 373 ? -6.810 -13.895 -18.756 1.00 79.75 373 ALA A CA 1
ATOM 2805 C C . ALA A 1 373 ? -7.587 -13.988 -17.429 1.00 79.75 373 ALA A C 1
ATOM 2807 O O . ALA A 1 373 ? -8.333 -13.068 -17.096 1.00 79.75 373 ALA A O 1
ATOM 2808 N N . PHE A 1 374 ? -7.411 -15.064 -16.651 1.00 81.62 374 PHE A N 1
ATOM 2809 C CA . PHE A 1 374 ? -8.059 -15.183 -15.344 1.00 81.62 374 PHE 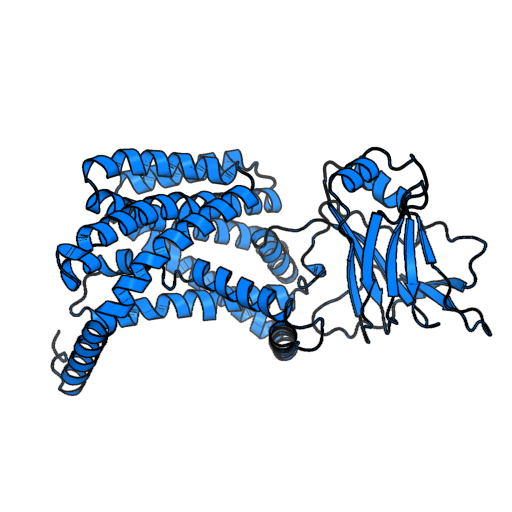A CA 1
ATOM 2810 C C . PHE A 1 374 ? -7.481 -14.175 -14.342 1.00 81.62 374 PHE A C 1
ATOM 2812 O O . PHE A 1 374 ? -8.244 -13.508 -13.645 1.00 81.62 374 PHE A O 1
ATOM 2819 N N . GLY A 1 375 ? -6.153 -14.013 -14.312 1.00 78.19 375 GLY A N 1
ATOM 2820 C CA . GLY A 1 375 ? -5.468 -13.050 -13.441 1.00 78.19 375 GLY A CA 1
ATOM 2821 C C . GLY A 1 375 ? -5.885 -11.606 -13.720 1.00 78.19 375 GLY A C 1
ATOM 2822 O O . GLY A 1 375 ? -6.196 -10.872 -12.781 1.00 78.19 375 GLY A O 1
ATOM 2823 N N . ASN A 1 376 ? -6.006 -11.257 -15.007 1.00 78.88 376 ASN A N 1
ATOM 2824 C CA . ASN A 1 376 ? -6.427 -9.931 -15.479 1.00 78.88 376 ASN A CA 1
ATOM 2825 C C . ASN A 1 376 ? -7.832 -9.518 -15.028 1.00 78.88 376 ASN A C 1
ATOM 2827 O O . ASN A 1 376 ? -8.138 -8.334 -14.994 1.00 78.88 376 ASN A O 1
ATOM 2831 N N . ILE A 1 377 ? -8.699 -10.474 -14.685 1.00 84.75 377 ILE A N 1
ATOM 2832 C CA . ILE A 1 377 ? -10.058 -10.183 -14.212 1.00 84.75 377 ILE A CA 1
ATOM 2833 C C . ILE A 1 377 ? -10.136 -10.329 -12.696 1.00 84.75 377 ILE A C 1
ATOM 2835 O O . ILE A 1 377 ? -10.684 -9.472 -12.001 1.00 84.75 377 ILE A O 1
ATOM 2839 N N . PHE A 1 378 ? -9.598 -11.430 -12.175 1.00 83.31 378 PHE A N 1
ATOM 2840 C CA . PHE A 1 378 ? -9.757 -11.807 -10.780 1.00 83.31 378 PHE A CA 1
ATOM 2841 C C . PHE A 1 378 ? -9.117 -10.792 -9.828 1.00 83.31 378 PHE A C 1
ATOM 2843 O O . PHE A 1 378 ? -9.760 -10.390 -8.859 1.00 83.31 378 PHE A O 1
ATOM 2850 N N . ILE A 1 379 ? -7.885 -10.350 -10.102 1.00 83.38 379 ILE A N 1
ATOM 2851 C CA . ILE A 1 379 ? -7.147 -9.475 -9.182 1.00 83.38 379 ILE A CA 1
ATOM 2852 C C . ILE A 1 379 ? -7.742 -8.069 -9.123 1.00 83.38 379 ILE A C 1
ATOM 2854 O O . ILE A 1 379 ? -7.975 -7.595 -8.008 1.00 83.38 379 ILE A O 1
ATOM 2858 N N . PRO A 1 380 ? -8.101 -7.427 -10.252 1.00 87.31 380 PRO A N 1
ATOM 2859 C CA . PRO A 1 380 ? -8.774 -6.136 -10.205 1.00 87.31 380 PRO A CA 1
ATOM 2860 C C . PRO A 1 380 ? -10.100 -6.157 -9.453 1.00 87.31 380 PRO A C 1
ATOM 2862 O O . PRO A 1 380 ? -10.364 -5.286 -8.622 1.00 87.31 380 PRO A O 1
ATOM 2865 N N . VAL A 1 381 ? -10.905 -7.199 -9.669 1.00 88.00 381 VAL A N 1
ATOM 2866 C CA . VAL A 1 381 ? -12.179 -7.374 -8.964 1.00 88.00 381 VAL A CA 1
ATOM 2867 C C . VAL A 1 381 ? -11.959 -7.650 -7.476 1.00 88.00 381 VAL A C 1
ATOM 2869 O O . VAL A 1 381 ? -12.637 -7.057 -6.638 1.00 88.00 381 VAL A O 1
ATOM 2872 N N . ALA A 1 382 ? -11.008 -8.516 -7.118 1.00 86.81 382 ALA A N 1
ATOM 2873 C CA . ALA A 1 382 ? -10.686 -8.793 -5.722 1.00 86.81 382 ALA A CA 1
ATOM 2874 C C . ALA A 1 382 ? -10.225 -7.518 -5.007 1.00 86.81 382 ALA A C 1
ATOM 2876 O O . ALA A 1 382 ? -10.754 -7.185 -3.947 1.00 86.81 382 ALA A O 1
ATOM 2877 N N . ALA A 1 383 ? -9.301 -6.769 -5.609 1.00 86.88 383 ALA A N 1
ATOM 2878 C CA . ALA A 1 383 ? -8.773 -5.539 -5.039 1.00 86.88 383 ALA A CA 1
ATOM 2879 C C . ALA A 1 383 ? -9.849 -4.454 -4.868 1.00 86.88 383 ALA A C 1
ATOM 2881 O O . ALA A 1 383 ? -9.841 -3.745 -3.862 1.00 86.88 383 ALA A O 1
ATOM 2882 N N . LEU A 1 384 ? -10.823 -4.374 -5.783 1.00 91.19 384 LEU A N 1
ATOM 2883 C CA . LEU A 1 384 ? -11.998 -3.515 -5.624 1.00 91.19 384 LEU A CA 1
ATOM 2884 C C . LEU A 1 384 ? -12.789 -3.869 -4.356 1.00 91.19 384 LEU A C 1
ATOM 2886 O O . LEU A 1 384 ? -13.173 -2.976 -3.601 1.00 91.19 384 LEU A O 1
ATOM 2890 N N . PHE A 1 385 ? -13.022 -5.159 -4.096 1.00 89.75 385 PHE A N 1
ATOM 2891 C CA . PHE A 1 385 ? -13.703 -5.593 -2.874 1.00 89.75 385 PHE A CA 1
ATOM 2892 C C . PHE A 1 385 ? -12.868 -5.336 -1.618 1.00 89.75 385 PHE A C 1
ATOM 2894 O O . PHE A 1 385 ? -13.435 -4.879 -0.625 1.00 89.75 385 PHE A O 1
ATOM 2901 N N . PHE A 1 386 ? -11.549 -5.558 -1.661 1.00 88.25 386 PHE A N 1
ATOM 2902 C CA . PHE A 1 386 ? -10.645 -5.203 -0.562 1.00 88.25 386 PHE A CA 1
ATOM 2903 C C . PHE A 1 386 ? -10.763 -3.711 -0.231 1.00 88.25 386 PHE A C 1
ATOM 2905 O O . PHE A 1 386 ? -11.143 -3.367 0.890 1.00 88.25 386 PHE A O 1
ATOM 2912 N N . ALA A 1 387 ? -10.567 -2.839 -1.224 1.00 92.19 387 ALA A N 1
ATOM 2913 C CA . ALA A 1 387 ? -10.699 -1.393 -1.070 1.00 92.19 387 ALA A CA 1
ATOM 2914 C C . ALA A 1 387 ? -12.079 -1.005 -0.519 1.00 92.19 387 ALA A C 1
ATOM 2916 O O . ALA A 1 387 ? -12.176 -0.252 0.449 1.00 92.19 387 ALA A O 1
ATOM 2917 N N . TYR A 1 388 ? -13.154 -1.578 -1.070 1.00 92.81 388 TYR A N 1
ATOM 2918 C CA . TYR A 1 388 ? -14.516 -1.310 -0.617 1.00 92.81 388 TYR A CA 1
ATOM 2919 C C . TYR A 1 388 ? -14.743 -1.704 0.848 1.00 92.81 388 TYR A C 1
ATOM 2921 O O . TYR A 1 388 ? -15.319 -0.931 1.613 1.00 92.81 388 TYR A O 1
ATOM 2929 N N . THR A 1 389 ? -14.270 -2.876 1.281 1.00 90.94 389 THR A N 1
ATOM 2930 C CA . THR A 1 389 ? -14.399 -3.287 2.689 1.00 90.94 389 THR A CA 1
ATOM 2931 C C . THR A 1 389 ? -13.620 -2.372 3.635 1.00 90.94 389 THR A C 1
ATOM 2933 O O . THR A 1 389 ? -14.131 -2.044 4.708 1.00 90.94 389 THR A O 1
ATOM 2936 N N . THR A 1 390 ? -12.448 -1.887 3.219 1.00 92.19 390 THR A N 1
ATOM 2937 C CA . THR A 1 390 ? -11.633 -0.936 3.987 1.00 92.19 390 THR A CA 1
ATOM 2938 C C . THR A 1 390 ? -12.299 0.439 4.086 1.00 92.19 390 THR A C 1
ATOM 2940 O O . THR A 1 390 ? -12.342 1.008 5.177 1.00 92.19 390 THR A O 1
ATOM 2943 N N . ILE A 1 391 ? -12.917 0.930 3.004 1.00 94.94 391 ILE A N 1
ATOM 2944 C CA . ILE A 1 391 ? -13.725 2.166 2.997 1.00 94.94 391 ILE A CA 1
ATOM 2945 C C . ILE A 1 391 ? -14.870 2.066 4.014 1.00 94.94 391 ILE A C 1
ATOM 2947 O O . ILE A 1 391 ? -15.131 2.995 4.780 1.00 94.94 391 ILE A O 1
ATOM 2951 N N . LEU A 1 392 ? -15.555 0.922 4.072 1.00 93.12 392 LEU A N 1
ATOM 2952 C CA . LEU A 1 392 ? -16.629 0.710 5.042 1.00 93.12 392 LEU A CA 1
ATOM 2953 C C . LEU A 1 392 ? -16.116 0.666 6.493 1.00 93.12 392 LEU A C 1
ATOM 2955 O O . LEU A 1 392 ? -16.768 1.207 7.388 1.00 93.12 392 LEU A O 1
ATOM 2959 N N . ALA A 1 393 ? -14.955 0.049 6.733 1.00 90.94 393 ALA A N 1
ATOM 2960 C CA . ALA A 1 393 ? -14.324 0.015 8.052 1.00 90.94 393 ALA A CA 1
ATOM 2961 C C . ALA A 1 393 ? -13.879 1.415 8.511 1.00 90.94 393 ALA A C 1
ATOM 2963 O O . ALA A 1 393 ? -14.170 1.816 9.639 1.00 90.94 393 ALA A O 1
ATOM 2964 N N . GLY A 1 394 ? -13.258 2.196 7.624 1.00 94.00 394 GLY A N 1
ATOM 2965 C CA . GLY A 1 394 ? -12.843 3.567 7.917 1.00 94.00 394 GLY A CA 1
ATOM 2966 C C . GLY A 1 394 ? -14.017 4.491 8.232 1.00 94.00 394 GLY A C 1
ATOM 2967 O O . GLY A 1 394 ? -13.929 5.304 9.152 1.00 94.00 394 GLY A O 1
ATOM 2968 N N . ALA A 1 395 ? -15.150 4.330 7.542 1.00 94.62 395 ALA A N 1
ATOM 2969 C CA . ALA A 1 395 ? -16.362 5.082 7.851 1.00 94.62 395 ALA A CA 1
ATOM 2970 C C . ALA A 1 395 ? -16.844 4.805 9.282 1.00 94.62 395 ALA A C 1
ATOM 2972 O O . ALA A 1 395 ? -17.200 5.734 10.006 1.00 94.62 395 ALA A O 1
ATOM 2973 N N . TYR A 1 396 ? -16.799 3.538 9.706 1.00 91.94 396 TYR A N 1
ATOM 2974 C CA . TYR A 1 396 ? -17.144 3.137 11.066 1.00 91.94 396 TYR A CA 1
ATOM 2975 C C . TYR A 1 396 ? -16.177 3.730 12.105 1.00 91.94 396 TYR A C 1
ATOM 2977 O O . TYR A 1 396 ? -16.616 4.301 13.104 1.00 91.94 396 TYR A O 1
ATOM 2985 N N . TYR A 1 397 ? -14.865 3.661 11.870 1.00 93.56 397 TYR A N 1
ATOM 2986 C CA . TYR A 1 397 ? -13.867 4.249 12.771 1.00 93.56 397 TYR A CA 1
ATOM 2987 C C . TYR A 1 397 ? -14.055 5.761 12.927 1.00 93.56 397 TYR A C 1
ATOM 2989 O O . TYR A 1 397 ? -14.063 6.281 14.049 1.00 93.56 397 TYR A O 1
ATOM 2997 N N . GLY A 1 398 ? -14.276 6.450 11.809 1.00 94.88 398 GLY A N 1
ATOM 2998 C CA . GLY A 1 398 ? -14.557 7.875 11.770 1.00 94.88 398 GLY A CA 1
ATOM 2999 C C . GLY A 1 398 ? -15.865 8.252 12.461 1.00 94.88 398 GLY A C 1
ATOM 3000 O O . GLY A 1 398 ? -15.893 9.206 13.235 1.00 94.88 398 GLY A O 1
ATOM 3001 N N . GLU A 1 399 ? -16.931 7.469 12.271 1.00 93.81 399 GLU A N 1
ATOM 3002 C CA . GLU A 1 399 ? -18.213 7.650 12.962 1.00 93.81 399 GLU A CA 1
ATOM 3003 C C . GLU A 1 399 ? -18.041 7.587 14.483 1.00 93.81 399 GLU A C 1
ATOM 3005 O O . GLU A 1 399 ? -18.509 8.476 15.194 1.00 93.81 399 GLU A O 1
ATOM 3010 N N . VAL A 1 400 ? -17.319 6.586 14.992 1.00 93.69 400 VAL A N 1
ATOM 3011 C CA . VAL A 1 400 ? -17.077 6.428 16.434 1.00 93.69 400 VAL A CA 1
ATOM 3012 C C . VAL A 1 400 ? -16.205 7.575 16.969 1.00 93.69 400 VAL A C 1
ATOM 3014 O O . VAL A 1 400 ? -16.451 8.086 18.068 1.00 93.69 400 VAL A O 1
ATOM 3017 N N . ALA A 1 401 ? -15.223 8.042 16.194 1.00 95.62 401 ALA A N 1
ATOM 3018 C CA . ALA A 1 401 ? -14.421 9.214 16.538 1.00 95.62 401 ALA A CA 1
ATOM 3019 C C . ALA A 1 401 ? -15.267 10.502 16.599 1.00 95.62 401 ALA A C 1
ATOM 3021 O O . ALA A 1 401 ? -15.198 11.248 17.580 1.00 95.62 401 ALA A O 1
ATOM 3022 N N . CYS A 1 402 ? -16.128 10.735 15.606 1.00 96.12 402 CYS A N 1
ATOM 3023 C CA . CYS A 1 402 ? -17.062 11.858 15.586 1.00 96.12 402 CYS A CA 1
ATOM 3024 C C . CYS A 1 402 ? -18.083 11.773 16.717 1.00 96.12 402 CYS A C 1
ATOM 3026 O O . CYS A 1 402 ? -18.347 12.786 17.358 1.00 96.12 402 CYS A O 1
ATOM 3028 N N . HIS A 1 403 ? -18.603 10.585 17.026 1.00 94.69 403 HIS A N 1
ATOM 3029 C CA . HIS A 1 403 ? -19.523 10.392 18.140 1.00 94.69 403 HIS A CA 1
ATOM 3030 C C . HIS A 1 403 ? -18.874 10.774 19.480 1.00 94.69 403 HIS A C 1
ATOM 3032 O O . HIS A 1 403 ? -19.521 11.428 20.303 1.00 94.69 403 HIS A O 1
ATOM 3038 N N . PHE A 1 404 ? -17.599 10.427 19.690 1.00 95.75 404 PHE A N 1
ATOM 3039 C CA . PHE A 1 404 ? -16.854 10.826 20.888 1.00 95.75 404 PHE A CA 1
ATOM 3040 C C . PHE A 1 404 ? -16.699 12.349 21.009 1.00 95.75 404 PHE A C 1
ATOM 3042 O O . PHE A 1 404 ? -16.808 12.888 22.110 1.00 95.75 404 PHE A O 1
ATOM 3049 N N . LEU A 1 405 ? -16.438 13.039 19.893 1.00 96.44 405 LEU A N 1
ATOM 3050 C CA . LEU A 1 405 ? -16.307 14.498 19.864 1.00 96.44 405 LEU A CA 1
ATOM 3051 C C . LEU A 1 405 ? -17.656 15.178 20.091 1.00 96.44 405 LEU A C 1
ATOM 3053 O O . LEU A 1 405 ? -17.805 16.009 20.989 1.00 96.44 405 LEU A O 1
ATOM 3057 N N . ARG A 1 406 ? -18.628 14.835 19.243 1.00 96.44 406 ARG A N 1
ATOM 3058 C CA . ARG A 1 406 ? -19.987 15.358 19.259 1.00 96.44 406 ARG A CA 1
ATOM 3059 C C . ARG A 1 406 ? -20.889 14.524 18.350 1.00 96.44 406 ARG A C 1
ATOM 3061 O O . ARG A 1 406 ? -20.719 14.515 17.136 1.00 96.44 406 ARG A O 1
ATOM 3068 N N . GLU A 1 407 ? -21.937 13.932 18.914 1.00 93.62 407 GLU A N 1
ATOM 3069 C CA . GLU A 1 407 ? -22.895 13.087 18.180 1.00 93.62 407 GLU A CA 1
ATOM 3070 C C . GLU A 1 407 ? -23.495 13.770 16.934 1.00 93.62 407 GLU A C 1
ATOM 3072 O O . GLU A 1 407 ? -23.601 13.162 15.870 1.00 93.62 407 GLU A O 1
ATOM 3077 N N . SER A 1 408 ? -23.798 15.072 17.004 1.00 94.94 408 SER A N 1
ATOM 3078 C CA . SER A 1 408 ? -24.346 15.821 15.862 1.00 94.94 408 SER A CA 1
ATOM 3079 C C . SER A 1 408 ? -23.389 15.949 14.666 1.00 94.94 408 SER A C 1
ATOM 3081 O O . SER A 1 408 ? -23.817 16.387 13.602 1.00 94.94 408 SER A O 1
ATOM 3083 N N . TRP A 1 409 ? -22.102 15.618 14.821 1.00 95.94 409 TRP A N 1
ATOM 3084 C CA . TRP A 1 409 ? -21.115 15.644 13.735 1.00 95.94 409 TRP A CA 1
ATOM 3085 C C . TRP A 1 409 ? -21.086 14.360 12.908 1.00 95.94 409 TRP A C 1
ATOM 3087 O O . TRP A 1 409 ? -20.564 14.387 11.800 1.00 95.94 409 TRP A O 1
ATOM 3097 N N . VAL A 1 410 ? -21.695 13.269 13.384 1.00 94.38 410 VAL A N 1
ATOM 3098 C CA . VAL A 1 410 ? -21.680 11.970 12.692 1.00 94.38 410 VAL A CA 1
ATOM 3099 C C . VAL A 1 410 ? -22.285 12.063 11.287 1.00 94.38 410 VAL A C 1
ATOM 3101 O O . VAL A 1 410 ? -21.651 11.666 10.314 1.00 94.38 410 VAL A O 1
ATOM 3104 N N . LYS A 1 411 ? -23.488 12.636 11.139 1.00 93.25 411 LYS A N 1
ATOM 3105 C CA . LYS A 1 411 ? -24.147 12.725 9.821 1.00 93.25 411 LYS A CA 1
ATOM 3106 C C . LYS A 1 411 ? -23.381 13.618 8.829 1.00 93.25 411 LYS A C 1
ATOM 3108 O O . LYS A 1 411 ? -23.133 13.147 7.721 1.00 93.25 411 LYS A O 1
ATOM 3113 N N . PRO A 1 412 ? -22.972 14.856 9.184 1.00 95.88 412 PRO A N 1
ATOM 3114 C CA . PRO A 1 412 ? -22.112 15.663 8.316 1.00 95.88 412 PRO A CA 1
ATOM 3115 C C . PRO A 1 412 ? -20.806 14.959 7.936 1.00 95.88 412 PRO A C 1
ATOM 3117 O O . PRO A 1 412 ? -20.394 15.029 6.782 1.00 95.88 412 PRO A O 1
ATOM 3120 N N . TYR A 1 413 ? -20.186 14.248 8.884 1.00 96.75 413 TYR A N 1
ATOM 3121 C CA . TYR A 1 413 ? -18.968 13.486 8.636 1.00 96.75 413 TYR A CA 1
ATOM 3122 C C . TYR A 1 413 ? -19.177 12.387 7.594 1.00 96.75 413 TYR A C 1
ATOM 3124 O O . TYR A 1 413 ? -18.406 12.306 6.647 1.00 96.75 413 TYR A O 1
ATOM 3132 N N . LEU A 1 414 ? -20.234 11.579 7.712 1.00 95.25 414 LEU A N 1
ATOM 3133 C CA . LEU A 1 414 ? -20.510 10.504 6.753 1.00 95.25 414 LEU A CA 1
ATOM 3134 C C . LEU A 1 414 ? -20.803 11.036 5.343 1.00 95.25 414 LEU A C 1
ATOM 3136 O O . LEU A 1 414 ? -20.386 10.425 4.363 1.00 95.25 414 LEU A O 1
ATOM 3140 N N . VAL A 1 415 ? -21.472 12.188 5.223 1.00 95.94 415 VAL A N 1
ATOM 3141 C CA . VAL A 1 415 ? -21.668 12.852 3.922 1.00 95.94 415 VAL A CA 1
ATOM 3142 C C . VAL A 1 415 ? -20.326 13.278 3.329 1.00 95.94 415 VAL A C 1
ATOM 3144 O O . VAL A 1 415 ? -20.047 12.973 2.171 1.00 95.94 415 VAL A O 1
ATOM 3147 N N . LEU A 1 416 ? -19.474 13.926 4.130 1.00 97.12 416 LEU A N 1
ATOM 3148 C CA . LEU A 1 416 ? -18.123 14.298 3.712 1.00 97.12 416 LEU A CA 1
ATOM 3149 C C . LEU A 1 416 ? -17.299 13.066 3.310 1.00 97.12 416 LEU A C 1
ATOM 3151 O O . LEU A 1 416 ? -16.613 13.105 2.296 1.00 97.12 416 LEU A O 1
ATOM 3155 N N . TYR A 1 417 ? -17.423 11.968 4.055 1.00 97.00 417 TYR A N 1
ATOM 3156 C CA . TYR A 1 417 ? -16.749 10.700 3.790 1.00 97.00 417 TYR A CA 1
ATOM 3157 C C . TYR A 1 417 ? -17.169 10.093 2.441 1.00 97.00 417 TYR A C 1
ATOM 3159 O O . TYR A 1 417 ? -16.344 9.627 1.663 1.00 97.00 417 TYR A O 1
ATOM 3167 N N . ILE A 1 418 ? -18.458 10.125 2.101 1.00 96.75 418 ILE A N 1
ATOM 3168 C CA . ILE A 1 418 ? -18.934 9.627 0.800 1.00 96.75 418 ILE A CA 1
ATOM 3169 C C . ILE A 1 418 ? -18.400 10.490 -0.353 1.00 96.75 418 ILE A C 1
ATOM 3171 O O . ILE A 1 418 ? -18.015 9.953 -1.393 1.00 96.75 418 ILE A O 1
ATOM 3175 N N . ILE A 1 419 ? -18.355 11.814 -0.169 1.00 97.00 419 ILE A N 1
ATOM 3176 C CA . ILE A 1 419 ? -17.802 12.749 -1.159 1.00 97.00 419 ILE A CA 1
ATOM 3177 C C . ILE A 1 419 ? -16.297 12.522 -1.328 1.00 97.00 419 ILE A C 1
ATOM 3179 O O . ILE A 1 419 ? -15.804 12.489 -2.453 1.00 97.00 419 ILE A O 1
ATOM 3183 N N . SER A 1 420 ? -15.562 12.318 -0.233 1.00 96.94 420 SER A N 1
ATOM 3184 C CA . SER A 1 420 ? -14.122 12.079 -0.305 1.00 96.94 420 SER A CA 1
ATOM 3185 C C . SER A 1 420 ? -13.767 10.765 -0.996 1.00 96.94 420 SER A C 1
ATOM 3187 O O . SER A 1 420 ? -12.696 10.692 -1.582 1.00 96.94 420 SER A O 1
ATOM 3189 N N . ALA A 1 421 ? -14.648 9.757 -0.991 1.00 96.38 421 ALA A N 1
ATOM 3190 C CA . ALA A 1 421 ? -14.441 8.535 -1.776 1.00 96.38 421 ALA A CA 1
ATOM 3191 C C . ALA A 1 421 ? -14.366 8.845 -3.281 1.00 96.38 421 ALA A C 1
ATOM 3193 O O . ALA A 1 421 ? -13.446 8.402 -3.962 1.00 96.38 421 ALA A O 1
ATOM 3194 N N . PHE A 1 422 ? -15.281 9.685 -3.780 1.00 97.44 422 PHE A N 1
ATOM 3195 C CA . PHE A 1 422 ? -15.266 10.142 -5.170 1.00 97.44 422 PHE A CA 1
ATOM 3196 C C . PHE A 1 422 ? -14.013 10.969 -5.469 1.00 97.44 422 PHE A C 1
ATOM 3198 O O . PHE A 1 422 ? -13.331 10.719 -6.459 1.00 97.44 422 PHE A O 1
ATOM 3205 N N . LEU A 1 423 ? -13.690 11.931 -4.596 1.00 96.69 423 LEU A N 1
ATOM 3206 C CA . LEU A 1 423 ? -12.495 12.764 -4.758 1.00 96.69 423 LEU A CA 1
ATOM 3207 C C . LEU A 1 423 ? -11.216 11.921 -4.754 1.00 96.69 423 LEU A C 1
ATOM 3209 O O . LEU A 1 423 ? -10.319 12.190 -5.541 1.00 96.69 423 LEU A O 1
ATOM 3213 N N . GLY A 1 424 ? -11.147 10.880 -3.923 1.00 96.06 424 GLY A N 1
ATOM 3214 C CA . GLY A 1 424 ? -10.024 9.948 -3.883 1.00 96.06 424 GLY A CA 1
ATOM 3215 C C . GLY A 1 424 ? -9.737 9.300 -5.232 1.00 96.06 424 GLY A C 1
ATOM 3216 O O . GLY A 1 424 ? -8.579 9.203 -5.611 1.00 96.06 424 GLY A O 1
ATOM 3217 N N . CYS A 1 425 ? -10.770 8.928 -5.993 1.00 95.62 425 CYS A N 1
ATOM 3218 C CA . CYS A 1 425 ? -10.591 8.360 -7.330 1.00 95.62 425 CYS A CA 1
ATOM 3219 C C . CYS A 1 425 ? -10.056 9.361 -8.362 1.00 95.62 425 CYS A C 1
ATOM 3221 O O . CYS A 1 425 ? -9.471 8.933 -9.345 1.00 95.62 425 CYS A O 1
ATOM 3223 N N . VAL A 1 426 ? -10.283 10.664 -8.180 1.00 93.88 426 VAL A N 1
ATOM 3224 C CA . VAL A 1 426 ? -9.968 11.691 -9.194 1.00 93.88 426 VAL A CA 1
ATOM 3225 C C . VAL A 1 426 ? -8.669 12.442 -8.889 1.00 93.88 426 VAL A C 1
ATOM 3227 O O . VAL A 1 426 ? -8.052 12.986 -9.797 1.00 93.88 426 VAL A O 1
ATOM 3230 N N . LEU A 1 427 ? -8.266 12.514 -7.621 1.00 94.00 427 LEU A N 1
ATOM 3231 C CA . LEU A 1 427 ? -7.052 13.213 -7.201 1.00 94.00 427 LEU A CA 1
ATOM 3232 C C . LEU A 1 427 ? -5.786 12.402 -7.493 1.00 94.00 427 LEU A C 1
ATOM 3234 O O . LEU A 1 427 ? -5.817 11.174 -7.514 1.00 94.00 427 LEU A O 1
ATOM 3238 N N . ASP A 1 428 ? -4.659 13.099 -7.625 1.00 88.88 428 ASP A N 1
ATOM 3239 C CA . ASP A 1 428 ? -3.354 12.472 -7.832 1.00 88.88 428 ASP A CA 1
ATOM 3240 C C . ASP A 1 428 ? -2.938 11.599 -6.642 1.00 88.88 428 ASP A C 1
ATOM 3242 O O . ASP A 1 428 ? -3.115 11.968 -5.472 1.00 88.88 428 ASP A O 1
ATOM 3246 N N . LEU A 1 429 ? -2.324 10.453 -6.945 1.00 85.88 429 LEU A N 1
ATOM 3247 C CA . LEU A 1 429 ? -1.903 9.466 -5.953 1.00 85.88 429 LEU A CA 1
ATOM 3248 C C . LEU A 1 429 ? -0.970 10.071 -4.893 1.00 85.88 429 LEU A C 1
ATOM 3250 O O . LEU A 1 429 ? -1.179 9.852 -3.699 1.00 85.88 429 LEU A O 1
ATOM 3254 N N . ASP A 1 430 ? 0.008 10.882 -5.300 1.00 86.62 430 ASP A N 1
ATOM 3255 C CA . ASP A 1 430 ? 0.967 11.511 -4.384 1.00 86.62 430 ASP A CA 1
ATOM 3256 C C . ASP A 1 430 ? 0.291 12.437 -3.375 1.00 86.62 430 ASP A C 1
ATOM 3258 O O . ASP A 1 430 ? 0.634 12.446 -2.189 1.00 86.62 430 ASP A O 1
ATOM 3262 N N . LEU A 1 431 ? -0.705 13.205 -3.821 1.00 89.56 431 LEU A N 1
ATOM 3263 C CA . LEU A 1 431 ? -1.473 14.075 -2.938 1.00 89.56 431 LEU A CA 1
ATOM 3264 C C . LEU A 1 431 ? -2.225 13.240 -1.896 1.00 89.56 431 LEU A C 1
ATOM 3266 O O . LEU A 1 431 ? -2.202 13.554 -0.702 1.00 89.56 431 LEU A O 1
ATOM 3270 N N . VAL A 1 432 ? -2.861 12.155 -2.343 1.00 91.38 432 VAL A N 1
ATOM 3271 C CA . VAL A 1 432 ? -3.629 11.251 -1.485 1.00 91.38 432 VAL A CA 1
ATOM 3272 C C . VAL A 1 432 ? -2.722 10.523 -0.487 1.00 91.38 432 VAL A C 1
ATOM 3274 O O . VAL A 1 432 ? -3.069 10.446 0.696 1.00 91.38 432 VAL A O 1
ATOM 3277 N N . ILE A 1 433 ? -1.555 10.034 -0.917 1.00 88.31 433 ILE A N 1
ATOM 3278 C CA . ILE A 1 433 ? -0.555 9.382 -0.059 1.00 88.31 433 ILE A CA 1
ATOM 3279 C C . ILE A 1 433 ? -0.045 10.361 0.997 1.00 88.31 433 ILE A C 1
ATOM 3281 O O . ILE A 1 433 ? -0.127 10.066 2.188 1.00 88.31 433 ILE A O 1
ATOM 3285 N N . ASN A 1 434 ? 0.423 11.542 0.587 1.00 90.38 434 ASN A N 1
ATOM 3286 C CA . ASN A 1 434 ? 1.004 12.522 1.505 1.00 90.38 434 ASN A CA 1
ATOM 3287 C C . ASN A 1 434 ? -0.008 12.997 2.553 1.00 90.38 434 ASN A C 1
ATOM 3289 O O . ASN A 1 434 ? 0.316 13.088 3.740 1.00 90.38 434 ASN A O 1
ATOM 3293 N N . PHE A 1 435 ? -1.254 13.241 2.138 1.00 92.00 435 PHE A N 1
ATOM 3294 C CA . PHE A 1 435 ? -2.341 13.561 3.059 1.00 92.00 435 PHE A CA 1
ATOM 3295 C C . PHE A 1 435 ? -2.618 12.413 4.043 1.00 92.00 435 PHE A C 1
ATOM 3297 O O . PHE A 1 435 ? -2.731 12.639 5.252 1.00 92.00 435 PHE A O 1
ATOM 3304 N N . SER A 1 436 ? -2.695 11.179 3.538 1.00 90.88 436 SER A N 1
ATOM 3305 C CA . SER A 1 436 ? -2.983 9.986 4.339 1.00 90.88 436 SER A CA 1
ATOM 3306 C C . SER A 1 436 ? -1.891 9.704 5.367 1.00 90.88 436 SER A C 1
ATOM 3308 O O . SER A 1 436 ? -2.200 9.490 6.537 1.00 90.88 436 SER A O 1
ATOM 3310 N N . ASP A 1 437 ? -0.623 9.755 4.959 1.00 88.62 437 ASP A N 1
ATOM 3311 C CA . ASP A 1 437 ? 0.529 9.520 5.831 1.00 88.62 437 ASP A CA 1
ATOM 3312 C C . ASP A 1 437 ? 0.630 10.578 6.939 1.00 88.62 437 ASP A C 1
ATOM 3314 O O . ASP A 1 437 ? 0.857 10.237 8.103 1.00 88.62 437 ASP A O 1
ATOM 3318 N N . LEU A 1 438 ? 0.385 11.854 6.615 1.00 91.31 438 LEU A N 1
ATOM 3319 C CA . LEU A 1 438 ? 0.353 12.926 7.610 1.00 91.31 438 LEU A CA 1
ATOM 3320 C C . LEU A 1 438 ? -0.750 12.690 8.652 1.00 91.31 438 LEU A C 1
ATOM 3322 O O . LEU A 1 438 ? -0.506 12.781 9.858 1.00 91.31 438 LEU A O 1
ATOM 3326 N N . ALA A 1 439 ? -1.965 12.371 8.199 1.00 90.88 439 ALA A N 1
ATOM 3327 C CA . ALA A 1 439 ? -3.097 12.146 9.089 1.00 90.88 439 ALA A CA 1
ATOM 3328 C C . ALA A 1 439 ? -2.899 10.901 9.975 1.00 90.88 439 ALA A C 1
ATOM 3330 O O . ALA A 1 439 ? -3.176 10.946 11.178 1.00 90.88 439 ALA A O 1
ATOM 3331 N N . LEU A 1 440 ? -2.360 9.815 9.408 1.00 90.38 440 LEU A N 1
ATOM 3332 C CA . LEU A 1 440 ? -2.033 8.588 10.137 1.00 90.38 440 LEU A CA 1
ATOM 3333 C C . LEU A 1 440 ? -0.953 8.838 11.198 1.00 90.38 440 LEU A C 1
ATOM 3335 O O . LEU A 1 440 ? -1.092 8.402 12.345 1.00 90.38 440 LEU A O 1
ATOM 3339 N N . GLY A 1 441 ? 0.095 9.591 10.845 1.00 89.94 441 GLY A N 1
ATOM 3340 C CA . GLY A 1 441 ? 1.162 9.981 11.764 1.00 89.94 441 GLY A CA 1
ATOM 3341 C C . GLY A 1 441 ? 0.631 10.773 12.962 1.00 89.94 441 GLY A C 1
ATOM 3342 O O . GLY A 1 441 ? 0.921 10.434 14.112 1.00 89.94 441 GLY A O 1
ATOM 3343 N N . LEU A 1 442 ? -0.226 11.769 12.712 1.00 91.88 442 LEU A N 1
ATOM 3344 C CA . LEU A 1 442 ? -0.843 12.590 13.761 1.00 91.88 442 LEU A CA 1
ATOM 3345 C C . LEU A 1 442 ? -1.778 11.792 14.680 1.00 91.88 442 LEU A C 1
ATOM 3347 O O . LEU A 1 442 ? -1.813 12.057 15.881 1.00 91.88 442 LEU A O 1
ATOM 3351 N N . MET A 1 443 ? -2.514 10.808 14.152 1.00 92.44 443 MET A N 1
ATOM 3352 C CA . MET A 1 443 ? -3.361 9.917 14.958 1.00 92.44 443 MET A CA 1
ATOM 3353 C C . MET A 1 443 ? -2.540 8.949 15.823 1.00 92.44 443 MET A C 1
ATOM 3355 O O . MET A 1 443 ? -2.913 8.649 16.960 1.00 92.44 443 MET A O 1
ATOM 3359 N N . THR A 1 444 ? -1.413 8.470 15.300 1.00 92.38 444 THR A N 1
ATOM 3360 C CA . THR A 1 444 ? -0.585 7.439 15.941 1.00 92.38 444 THR A CA 1
ATOM 3361 C C . THR A 1 444 ? 0.100 7.949 17.210 1.00 92.38 444 THR A C 1
ATOM 3363 O O . THR A 1 444 ? 0.120 7.251 18.225 1.00 92.38 444 THR A O 1
ATOM 3366 N N . ILE A 1 445 ? 0.605 9.187 17.204 1.00 92.31 445 ILE A N 1
ATOM 3367 C CA . ILE A 1 445 ? 1.316 9.797 18.343 1.00 92.31 445 ILE A CA 1
ATOM 3368 C C . ILE A 1 445 ? 0.508 9.737 19.661 1.00 92.31 445 ILE A C 1
ATOM 3370 O O . ILE A 1 445 ? 0.991 9.144 20.632 1.00 92.31 445 ILE A O 1
ATOM 3374 N N . PRO A 1 446 ? -0.715 10.300 19.754 1.00 93.25 446 PRO A N 1
ATOM 3375 C CA . PRO A 1 446 ? -1.496 10.269 20.990 1.00 93.25 446 PRO A CA 1
ATOM 3376 C C . PRO A 1 446 ? -1.907 8.848 21.404 1.00 93.25 446 PRO A C 1
ATOM 3378 O O . PRO A 1 446 ? -1.992 8.564 22.601 1.00 93.25 446 PRO A O 1
ATOM 3381 N N . ASN A 1 447 ? -2.123 7.942 20.443 1.00 94.56 447 ASN A N 1
ATOM 3382 C CA . ASN A 1 447 ? -2.426 6.539 20.727 1.00 94.56 447 ASN A CA 1
ATOM 3383 C C . ASN A 1 447 ? -1.243 5.830 21.394 1.00 94.56 447 ASN A C 1
ATOM 3385 O O . ASN A 1 447 ? -1.422 5.190 22.432 1.00 94.56 447 ASN A O 1
ATOM 3389 N N . LEU A 1 448 ? -0.038 5.996 20.840 1.00 93.50 448 LEU A N 1
ATOM 3390 C CA . LEU A 1 448 ? 1.196 5.426 21.379 1.00 93.50 448 LEU A CA 1
ATOM 3391 C C . LEU A 1 448 ? 1.501 5.939 22.784 1.00 93.50 448 LEU A C 1
ATOM 3393 O O . LEU A 1 448 ? 1.816 5.139 23.664 1.00 93.50 448 LEU A O 1
ATOM 3397 N N . ILE A 1 449 ? 1.346 7.245 23.025 1.00 93.50 449 ILE A N 1
ATOM 3398 C CA . ILE A 1 449 ? 1.508 7.827 24.366 1.00 93.50 449 ILE A CA 1
ATOM 3399 C C . ILE A 1 449 ? 0.570 7.132 25.356 1.00 93.50 449 ILE A C 1
ATOM 3401 O O . ILE A 1 449 ? 1.010 6.654 26.401 1.00 93.50 449 ILE A O 1
ATOM 3405 N N . ALA A 1 450 ? -0.716 7.022 25.017 1.00 93.44 450 ALA A N 1
ATOM 3406 C CA . ALA A 1 450 ? -1.684 6.393 25.903 1.00 93.44 450 ALA A CA 1
ATOM 3407 C C . ALA A 1 450 ? -1.390 4.899 26.133 1.00 93.44 450 ALA A C 1
ATOM 3409 O O . ALA A 1 450 ? -1.495 4.422 27.262 1.00 93.44 450 ALA A O 1
ATOM 3410 N N . MET A 1 451 ? -0.983 4.168 25.092 1.00 91.81 451 MET A N 1
ATOM 3411 C CA . MET A 1 451 ? -0.608 2.753 25.178 1.00 91.81 451 MET A CA 1
ATOM 3412 C C . MET A 1 451 ? 0.615 2.521 26.071 1.00 91.81 451 MET A C 1
ATOM 3414 O O . MET A 1 451 ? 0.590 1.623 26.915 1.00 91.81 451 MET A O 1
ATOM 3418 N N . MET A 1 452 ? 1.661 3.344 25.944 1.00 93.00 452 MET A N 1
ATOM 3419 C CA . MET A 1 452 ? 2.851 3.248 26.797 1.00 93.00 452 MET A CA 1
ATOM 3420 C C . MET A 1 452 ? 2.490 3.429 28.273 1.00 93.00 452 MET A C 1
ATOM 3422 O O . MET A 1 452 ? 2.893 2.627 29.114 1.00 93.00 452 MET A O 1
ATOM 3426 N N . VAL A 1 453 ? 1.654 4.421 28.592 1.00 94.56 453 VAL A N 1
ATOM 3427 C CA . VAL A 1 453 ? 1.227 4.666 29.979 1.00 94.56 453 VAL A CA 1
ATOM 3428 C C . VAL A 1 453 ? 0.309 3.552 30.502 1.00 94.56 453 VAL A C 1
ATOM 3430 O O . VAL A 1 453 ? 0.401 3.178 31.669 1.00 94.56 453 VAL A O 1
ATOM 3433 N N . LEU A 1 454 ? -0.548 2.975 29.653 1.00 94.38 454 LEU A N 1
ATOM 3434 C CA . LEU A 1 454 ? -1.467 1.891 30.030 1.00 94.38 454 LEU A CA 1
ATOM 3435 C C . LEU A 1 454 ? -0.839 0.491 29.995 1.00 94.38 454 LEU A C 1
ATOM 3437 O O . LEU A 1 454 ? -1.489 -0.478 30.394 1.00 94.38 454 LEU A O 1
ATOM 3441 N N . THR A 1 455 ? 0.422 0.358 29.580 1.00 94.38 455 THR A N 1
ATOM 3442 C CA . THR A 1 455 ? 1.117 -0.938 29.491 1.00 94.38 455 THR A CA 1
ATOM 3443 C C . THR A 1 455 ? 1.073 -1.745 30.802 1.00 94.38 455 THR A C 1
ATOM 3445 O O . THR A 1 455 ? 0.767 -2.940 30.739 1.00 94.38 455 THR A O 1
ATOM 3448 N N . PRO A 1 456 ? 1.277 -1.157 32.003 1.00 94.69 456 PRO A N 1
ATOM 3449 C CA . PRO A 1 456 ? 1.194 -1.906 33.260 1.00 94.69 456 PRO A CA 1
ATOM 3450 C C . PRO A 1 456 ? -0.202 -2.480 33.530 1.00 94.69 456 PRO A C 1
ATOM 3452 O O . PRO A 1 456 ? -0.323 -3.587 34.056 1.00 94.69 456 PRO A O 1
ATOM 3455 N N . LEU A 1 457 ? -1.256 -1.749 33.145 1.00 92.56 457 LEU A N 1
ATOM 3456 C CA . LEU A 1 457 ? -2.639 -2.201 33.283 1.00 92.56 457 LEU A CA 1
ATOM 3457 C C . LEU A 1 457 ? -2.891 -3.411 32.382 1.00 92.56 457 LEU A C 1
ATOM 3459 O O . LEU A 1 457 ? -3.340 -4.447 32.865 1.00 92.56 457 LEU A O 1
ATOM 3463 N N . VAL A 1 458 ? -2.531 -3.312 31.099 1.00 91.44 458 VAL A N 1
ATOM 3464 C CA . VAL A 1 458 ? -2.682 -4.416 30.136 1.00 91.44 458 VAL A CA 1
ATOM 3465 C C . VAL A 1 458 ? -1.906 -5.651 30.598 1.00 91.44 458 VAL A C 1
ATOM 3467 O O . VAL A 1 458 ? -2.444 -6.758 30.577 1.00 91.44 458 VAL A O 1
ATOM 3470 N N . ALA A 1 459 ? -0.672 -5.476 31.082 1.00 94.12 459 ALA A N 1
ATOM 3471 C CA . ALA A 1 459 ? 0.140 -6.571 31.605 1.00 94.12 459 ALA A CA 1
ATOM 3472 C C . ALA A 1 459 ? -0.514 -7.257 32.816 1.00 94.12 459 ALA A C 1
ATOM 3474 O O . ALA A 1 459 ? -0.506 -8.487 32.904 1.00 94.12 459 ALA A O 1
ATOM 3475 N N . ARG A 1 460 ? -1.109 -6.482 33.733 1.00 94.50 460 ARG A N 1
ATOM 3476 C CA . ARG A 1 460 ? -1.824 -7.016 34.899 1.00 94.50 460 ARG A CA 1
ATOM 3477 C C . ARG A 1 460 ? -3.059 -7.818 34.492 1.00 94.50 460 ARG A C 1
ATOM 3479 O O . ARG A 1 460 ? -3.179 -8.967 34.907 1.00 94.50 460 ARG A O 1
ATOM 3486 N N . GLU A 1 461 ? -3.930 -7.247 33.659 1.00 93.06 461 GLU A N 1
ATOM 3487 C CA . GLU A 1 461 ? -5.155 -7.917 33.195 1.00 93.06 461 GLU A CA 1
ATOM 3488 C C . GLU A 1 461 ? -4.832 -9.192 32.401 1.00 93.06 461 GLU A C 1
ATOM 3490 O O . GLU A 1 461 ? -5.482 -10.222 32.570 1.00 93.06 461 GLU A O 1
ATOM 3495 N N . THR A 1 462 ? -3.769 -9.164 31.592 1.00 93.88 462 THR A N 1
ATOM 3496 C CA . THR A 1 462 ? -3.301 -10.332 30.831 1.00 93.88 462 THR A CA 1
ATOM 3497 C C . THR A 1 462 ? -2.819 -11.450 31.756 1.00 93.88 462 THR A C 1
ATOM 3499 O O . THR A 1 462 ? -3.216 -12.603 31.591 1.00 93.88 462 THR A O 1
ATOM 3502 N N . ARG A 1 463 ? -2.001 -11.129 32.769 1.00 94.94 463 ARG A N 1
ATOM 3503 C CA . ARG A 1 463 ? -1.549 -12.119 33.765 1.00 94.94 463 ARG A CA 1
ATOM 3504 C C . ARG A 1 463 ? -2.719 -12.697 34.559 1.00 94.94 463 ARG A C 1
ATOM 3506 O O . ARG A 1 463 ? -2.757 -13.908 34.756 1.00 94.94 463 ARG A O 1
ATOM 3513 N N . SER A 1 464 ? -3.664 -11.847 34.965 1.00 93.38 464 SER A N 1
ATOM 3514 C CA . SER A 1 464 ? -4.877 -12.257 35.679 1.00 93.38 464 SER A CA 1
ATOM 3515 C C . SER A 1 464 ? -5.703 -13.244 34.854 1.00 93.38 464 SER A C 1
ATOM 3517 O O . SER A 1 464 ? -6.043 -14.322 35.332 1.00 93.38 464 SER A O 1
ATOM 3519 N N . TYR A 1 465 ? -5.939 -12.928 33.578 1.00 93.50 465 TYR A N 1
ATOM 3520 C CA . TYR A 1 465 ? -6.672 -13.795 32.658 1.00 93.50 465 TYR A CA 1
ATOM 3521 C C . TYR A 1 465 ? -6.030 -15.177 32.500 1.00 93.50 465 TYR A C 1
ATOM 3523 O O . TYR A 1 465 ? -6.709 -16.193 32.624 1.00 93.50 465 TYR A O 1
ATOM 3531 N N . PHE A 1 466 ? -4.719 -15.240 32.251 1.00 93.88 466 PHE A N 1
ATOM 3532 C CA . PHE A 1 466 ? -4.042 -16.528 32.080 1.00 93.88 466 PHE A CA 1
ATOM 3533 C C . PHE A 1 466 ? -3.930 -17.327 33.384 1.00 93.88 466 PHE A C 1
ATOM 3535 O O . PHE A 1 466 ? -3.872 -18.555 33.329 1.00 93.88 466 PHE A O 1
ATOM 3542 N N . ALA A 1 467 ? -3.918 -16.664 34.544 1.00 93.31 467 ALA A N 1
ATOM 3543 C CA . ALA A 1 467 ? -4.008 -17.340 35.835 1.00 93.31 467 ALA A CA 1
ATOM 3544 C C . ALA A 1 467 ? -5.393 -17.986 36.024 1.00 93.31 467 ALA A C 1
ATOM 3546 O O . ALA A 1 467 ? -5.459 -19.187 36.279 1.00 93.31 467 ALA A O 1
ATOM 3547 N N . ALA A 1 468 ? -6.473 -17.232 35.791 1.00 90.19 468 ALA A N 1
ATOM 3548 C CA . ALA A 1 468 ? -7.852 -17.728 35.839 1.00 90.19 468 ALA A CA 1
ATOM 3549 C C . ALA A 1 468 ? -8.104 -18.864 34.827 1.00 90.19 468 ALA A C 1
ATOM 3551 O O . ALA A 1 468 ? -8.735 -19.874 35.142 1.00 90.19 468 ALA A O 1
ATOM 3552 N N . LEU A 1 469 ? -7.529 -18.756 33.622 1.00 90.25 469 LEU A N 1
ATOM 3553 C CA . LEU A 1 469 ? -7.606 -19.799 32.596 1.00 90.25 469 LEU A CA 1
ATOM 3554 C C . LEU A 1 469 ? -6.942 -21.102 33.045 1.00 90.25 469 LEU A C 1
ATOM 3556 O O . LEU A 1 469 ? -7.518 -22.172 32.869 1.00 90.25 469 LEU A O 1
ATOM 3560 N N . LYS A 1 470 ? -5.759 -21.022 33.663 1.00 91.94 470 LYS A N 1
ATOM 3561 C CA . LYS A 1 470 ? -5.079 -22.195 34.233 1.00 91.94 470 LYS A CA 1
ATOM 3562 C C . LYS A 1 470 ? -5.828 -22.782 35.429 1.00 91.94 470 LYS A C 1
ATOM 3564 O O . LYS A 1 470 ? -5.770 -23.990 35.628 1.00 91.94 470 LYS A O 1
ATOM 3569 N N . ALA A 1 471 ? -6.528 -21.949 36.196 1.00 91.50 471 ALA A N 1
ATOM 3570 C CA . ALA A 1 471 ? -7.368 -22.374 37.313 1.00 91.50 471 ALA A CA 1
ATOM 3571 C C . ALA A 1 471 ? -8.697 -23.024 36.870 1.00 91.50 471 ALA A C 1
ATOM 3573 O O . ALA A 1 471 ? -9.414 -23.568 37.705 1.00 91.50 471 ALA A O 1
ATOM 3574 N N . GLY A 1 472 ? -9.020 -23.011 35.569 1.00 87.00 472 GLY A N 1
ATOM 3575 C CA . GLY A 1 472 ? -10.233 -23.626 35.025 1.00 87.00 472 GLY A CA 1
ATOM 3576 C C . GLY A 1 472 ? -11.501 -22.790 35.208 1.00 87.00 472 GLY A C 1
ATOM 3577 O O . GLY A 1 472 ? -12.595 -23.299 34.981 1.00 87.00 472 GLY A O 1
ATOM 3578 N N . GLU A 1 473 ? -11.378 -21.509 35.564 1.00 83.69 473 GLU A N 1
ATOM 3579 C CA . GLU A 1 473 ? -12.512 -20.618 35.870 1.00 83.69 473 GLU A CA 1
ATOM 3580 C C . GLU A 1 473 ? -13.417 -20.325 34.658 1.00 83.69 473 GLU A C 1
ATOM 3582 O O . GLU A 1 473 ? -14.535 -19.844 34.819 1.00 83.69 473 GLU A O 1
ATOM 3587 N N . PHE A 1 474 ? -12.961 -20.649 33.444 1.00 77.44 474 PHE A N 1
ATOM 3588 C CA . PHE A 1 474 ? -13.722 -20.487 32.200 1.00 77.44 474 PHE A CA 1
ATOM 3589 C C . PHE A 1 474 ? -14.325 -21.800 31.662 1.00 77.44 474 PHE A C 1
ATOM 3591 O O . PHE A 1 474 ? -14.975 -21.788 30.617 1.00 77.44 474 PHE A O 1
ATOM 3598 N N . ASN A 1 475 ? -14.146 -22.936 32.354 1.00 58.50 475 ASN A N 1
ATOM 3599 C CA . ASN A 1 475 ? -14.733 -24.226 31.966 1.00 58.50 475 ASN A CA 1
ATOM 3600 C C . ASN A 1 475 ? -16.219 -24.287 32.369 1.00 58.50 475 ASN A C 1
ATOM 3602 O O . ASN A 1 475 ? -16.596 -24.990 33.303 1.00 58.50 475 ASN A O 1
ATOM 3606 N N . GLY A 1 476 ? -17.064 -23.513 31.687 1.00 58.44 476 GLY A N 1
ATOM 3607 C CA . GLY A 1 476 ? -18.512 -23.486 31.933 1.00 58.44 476 GLY A CA 1
ATOM 3608 C C . GLY A 1 476 ? -19.295 -22.361 31.248 1.00 58.44 476 GLY A C 1
ATOM 3609 O O . GLY A 1 476 ? -20.504 -22.280 31.458 1.00 58.44 476 GLY A O 1
ATOM 3610 N N . SER A 1 477 ? -18.639 -21.500 30.458 1.00 43.66 477 SER A N 1
ATOM 3611 C CA . SER A 1 477 ? -19.250 -20.354 29.760 1.00 43.66 477 SER A CA 1
ATOM 3612 C C . SER A 1 477 ? -19.212 -20.475 28.245 1.00 43.66 477 SER A C 1
ATOM 3614 O O . SER A 1 477 ? -18.084 -20.683 27.731 1.00 43.66 477 SER A O 1
#